Protein AF-0000000077170957 (afdb_homodimer)

Nearest PDB structures (foldseek):
  7pdo-assembly1_A-2  TM=6.745E-01  e=4.697E-11  Mycolicibacterium hassiacum DSM 44199
  5jqx-assembly1_A  TM=6.762E-01  e=6.428E-11  Mycobacterium tuberculosis H37Ra
  7pvl-assembly1_B  TM=6.485E-01  e=3.086E-10  Mycolicibacterium hassiacum DSM 44199
  6h4m-assembly3_P  TM=6.473E-01  e=2.344E-08  Staphylococcus aureus subsp. aureus N315
  3q80-assembly1_B  TM=5.839E-01  e=5.173E-06  Mycobacterium tuberculosis H37Rv

Foldseek 3Di:
DFAEEEEEEDAQCLPQLLVQLVQQVLAVVHHNAYEYEYQDHDNCNQVSQVVSVHHYHYDHDAPQRRQLVSLVVDDTFKYKYAYSQKHDDSHVVVVQCVQVVPQQEFKEAEQEWADDPPDTDPPLSVVQVVCQQVLCCPLPVVLSVLAQGQNSVVNIMMGGSVQCVVLPHFDRLARPSSSNVSSVSRSVSHHYYHDHHYMYGYCVVCVVCPVVSVVVLVVVLSVCVSVVHDSVVNVVVVVVSD/DFAEEEEEEDAQCLPQLLVQLVQQVLAVVHHNAYEYEYQDHDNCNQVSQVVSVHHYHYDHDAPQRRQLVSLVVDDTFKYKYAYSQKHDDSHVVVVQCVQVVPQQEFKEAEQEWADDPPDTDPPLSVVQVVCQQVLCCPLPVVLSVLAQGQNSVVNIMMGGSVQCVVLPHFDRLARPSSSNVSSVSRSVSHHYYHDHHYMYGYCVVCVVCPVVSVVVLVVVLSVCVSVVHDRVVSVVVVVVSD

Secondary structure (DSSP, 8-state):
-PPEEEEEEESS-HHHHHHHHHHHTT-SSPPSEEEEEES--SSSHHHHHHHTT-EEEE--S-HHHHHHHHHHH--SSEEEEE-TTEE--TTHHHHHHHHHTSTTEEEEEEEEEEE-SS-B-HHHHHHHHHHHHHHHHHH-HHHHHTT----S-TTEEEEEHHHHHHTT-S-TT-SS-HHHHHHHHHGGGSEEEEEEEEEEEE-HHHHHH-HHHHHHHHHHHHHHHHTT--HHHHHHHHHHH-/-PPEEEEEEESS-HHHHHHHHHHHTT-SSPPSEEEEEES--SSSHHHHHHHTT-EEEE--S-HHHHHHHHHHH--SSEEEEE-TTEE--TTHHHHHHHHHTSTTEEEEEEEEEEE-SS-B-HHHHHHHHHHHHHHHHHH-HHHHHTT----S-TTEEEEEHHHHHHTT-S-TT-SS-HHHHHHHHHGGGSEEEEEEEEEEEE-HHHHHH-HHHHHHHHHHHHHHHHTT--HHHHHHHHHHH-

pLDDT: mean 89.37, std 13.13, range [50.16, 98.88]

Structure (mmCIF, N/CA/C/O backbone):
data_AF-0000000077170957-model_v1
#
loop_
_entity.id
_entity.type
_entity.pdbx_description
1 polymer "4,4'-diaponeurosporenoate glycosyltransferase"
#
loop_
_atom_site.group_PDB
_atom_site.id
_atom_site.type_symbol
_atom_site.label_atom_id
_atom_site.label_alt_id
_atom_site.label_comp_id
_atom_site.label_asym_id
_atom_site.label_entity_id
_atom_site.label_seq_id
_atom_site.pdbx_PDB_ins_code
_atom_site.Cartn_x
_atom_site.Cartn_y
_atom_site.Cartn_z
_atom_site.occupancy
_atom_site.B_iso_or_equiv
_atom_site.auth_seq_id
_atom_site.auth_comp_id
_atom_site.auth_asym_id
_atom_site.auth_atom_id
_atom_site.pdbx_PDB_model_num
ATOM 1 N N . MET A 1 1 ? 17.812 10.914 16.672 1 76.44 1 MET A N 1
ATOM 2 C CA . MET A 1 1 ? 16.844 10.68 15.609 1 76.44 1 MET A CA 1
ATOM 3 C C . MET A 1 1 ? 15.523 11.383 15.914 1 76.44 1 MET A C 1
ATOM 5 O O . MET A 1 1 ? 15.117 11.492 17.062 1 76.44 1 MET A O 1
ATOM 9 N N . SER A 1 2 ? 14.961 12.109 14.891 1 93 2 SER A N 1
ATOM 10 C CA . SER A 1 2 ? 13.75 12.891 15.117 1 93 2 SER A CA 1
ATOM 11 C C . SER A 1 2 ? 12.602 12.008 15.594 1 93 2 SER A C 1
ATOM 13 O O . SER A 1 2 ? 12.469 10.859 15.164 1 93 2 SER A O 1
ATOM 15 N N . ARG A 1 3 ? 11.961 12.523 16.594 1 97.38 3 ARG A N 1
ATOM 16 C CA . ARG A 1 3 ? 10.789 11.844 17.141 1 97.38 3 ARG A CA 1
ATOM 17 C C . ARG A 1 3 ? 9.523 12.258 16.406 1 97.38 3 ARG A C 1
ATOM 19 O O . ARG A 1 3 ? 9.266 13.445 16.219 1 97.38 3 ARG A O 1
ATOM 26 N N . VAL A 1 4 ? 8.695 11.172 15.891 1 98.81 4 VAL A N 1
ATOM 27 C CA . VAL A 1 4 ? 7.488 11.453 15.117 1 98.81 4 VAL A CA 1
ATOM 28 C C . VAL A 1 4 ? 6.25 11.234 15.992 1 98.81 4 VAL A C 1
ATOM 30 O O . VAL A 1 4 ? 6.074 10.164 16.578 1 98.81 4 VAL A O 1
ATOM 33 N N . SER A 1 5 ? 5.434 12.219 16.141 1 98.88 5 SER A N 1
ATOM 34 C CA . SER A 1 5 ? 4.109 12.102 16.75 1 98.88 5 SER A CA 1
ATOM 35 C C . SER A 1 5 ? 3.025 11.969 15.688 1 98.88 5 SER A C 1
ATOM 37 O O . SER A 1 5 ? 2.891 12.828 14.812 1 98.88 5 SER A O 1
ATOM 39 N N . ILE A 1 6 ? 2.303 10.906 15.766 1 98.88 6 ILE A N 1
ATOM 40 C CA . ILE A 1 6 ? 1.172 10.727 14.859 1 98.88 6 ILE A CA 1
ATOM 41 C C . ILE A 1 6 ? -0.115 11.18 15.547 1 98.88 6 ILE A C 1
ATOM 43 O O . ILE A 1 6 ? -0.446 10.711 16.641 1 98.88 6 ILE A O 1
ATOM 47 N N . VAL A 1 7 ? -0.796 12.133 14.945 1 98.81 7 VAL A N 1
ATOM 48 C CA . VAL A 1 7 ? -2.055 12.68 15.445 1 98.81 7 VAL A CA 1
ATOM 49 C C . VAL A 1 7 ? -3.205 12.219 14.547 1 98.81 7 VAL A C 1
ATOM 51 O O . VAL A 1 7 ? -3.211 12.492 13.344 1 98.81 7 VAL A O 1
ATOM 54 N N . ILE A 1 8 ? -4.191 11.57 15.141 1 98.75 8 ILE A N 1
ATOM 55 C CA . ILE A 1 8 ? -5.316 11.031 14.391 1 98.75 8 ILE A CA 1
ATOM 56 C C . ILE A 1 8 ? -6.609 11.711 14.844 1 98.75 8 ILE A C 1
ATOM 58 O O . ILE A 1 8 ? -7.16 11.375 15.891 1 98.75 8 ILE A O 1
ATOM 62 N N . PRO A 1 9 ? -7.062 12.641 14.078 1 97.75 9 PRO A N 1
ATOM 63 C CA . PRO A 1 9 ? -8.422 13.125 14.344 1 97.75 9 PRO A CA 1
ATOM 64 C C . PRO A 1 9 ? -9.492 12.094 14.016 1 97.75 9 PRO A C 1
ATOM 66 O O . PRO A 1 9 ? -9.461 11.484 12.938 1 97.75 9 PRO A O 1
ATOM 69 N N . ALA A 1 10 ? -10.414 11.883 14.914 1 97.88 10 ALA A N 1
ATOM 70 C CA . ALA A 1 10 ? -11.414 10.844 14.68 1 97.88 10 ALA A CA 1
ATOM 71 C C . ALA A 1 10 ? -12.805 11.312 15.102 1 97.88 10 ALA A C 1
ATOM 73 O O . ALA A 1 10 ? -12.953 11.992 16.125 1 97.88 10 ALA A O 1
ATOM 74 N N . LEU A 1 11 ? -13.742 11.055 14.344 1 96.56 11 LEU A N 1
ATOM 75 C CA . LEU A 1 11 ? -15.164 11.258 14.617 1 96.56 11 LEU A CA 1
ATOM 76 C C . LEU A 1 11 ? -16 10.117 14.055 1 96.56 11 LEU A C 1
ATOM 78 O O . LEU A 1 11 ? -16.156 10 12.836 1 96.56 11 LEU A O 1
ATOM 82 N N . ASN A 1 12 ? -16.578 9.312 14.922 1 96.5 12 ASN A N 1
ATOM 83 C CA . ASN A 1 12 ? -17.391 8.156 14.547 1 96.5 12 ASN A CA 1
ATOM 84 C C . ASN A 1 12 ? -16.641 7.238 13.578 1 96.5 12 ASN A C 1
ATOM 86 O O . ASN A 1 12 ? -17.156 6.922 12.508 1 96.5 12 ASN A O 1
ATOM 90 N N . GLU A 1 13 ? -15.43 6.824 14 1 96.38 13 GLU A N 1
ATOM 91 C CA . GLU A 1 13 ? -14.547 6.008 13.18 1 96.38 13 GLU A CA 1
ATOM 92 C C . GLU A 1 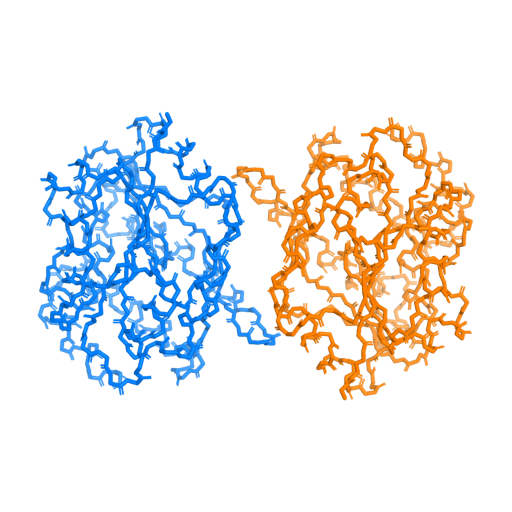13 ? -14.289 4.648 13.828 1 96.38 13 GLU A C 1
ATOM 94 O O . GLU A 1 13 ? -13.234 4.043 13.617 1 96.38 13 GLU A O 1
ATOM 99 N N . ALA A 1 14 ? -15.234 4.219 14.617 1 95.38 14 ALA A N 1
ATOM 100 C CA . ALA A 1 14 ? -15.016 2.982 15.367 1 95.38 14 ALA A CA 1
ATOM 101 C C . ALA A 1 14 ? -14.719 1.817 14.43 1 95.38 14 ALA A C 1
ATOM 103 O O . ALA A 1 14 ? -13.891 0.961 14.734 1 95.38 14 ALA A O 1
ATOM 104 N N . THR A 1 15 ? -15.312 1.794 13.312 1 91.25 15 THR A N 1
ATOM 105 C CA . THR A 1 15 ? -15.211 0.674 12.383 1 91.25 15 THR A CA 1
ATOM 106 C C . THR A 1 15 ? -13.859 0.692 11.664 1 91.25 15 THR A C 1
ATOM 108 O O . THR A 1 15 ? -13.344 -0.357 11.281 1 91.25 15 THR A O 1
ATOM 111 N N . ASN A 1 16 ? -13.234 1.825 11.5 1 93.31 16 ASN A N 1
ATOM 112 C CA . ASN A 1 16 ? -12.023 1.947 10.695 1 93.31 16 ASN A CA 1
ATOM 113 C C . ASN A 1 16 ? -10.781 2.111 11.57 1 93.31 16 ASN A C 1
ATOM 115 O O . ASN A 1 16 ? -9.688 1.686 11.188 1 93.31 16 ASN A O 1
ATOM 119 N N . LEU A 1 17 ? -10.945 2.74 12.664 1 97 17 LEU A N 1
ATOM 120 C CA . LEU A 1 17 ? -9.82 3.131 13.508 1 97 17 LEU A CA 1
ATOM 121 C C . LEU A 1 17 ? -9.047 1.907 13.984 1 97 17 LEU A C 1
ATOM 123 O O . LEU A 1 17 ? -7.812 1.933 14.039 1 97 17 LEU A O 1
ATOM 127 N N . GLY A 1 18 ? -9.781 0.834 14.336 1 96.56 18 GLY A N 1
ATOM 128 C CA . GLY A 1 18 ? -9.125 -0.379 14.797 1 96.56 18 GLY A CA 1
ATOM 129 C C . GLY A 1 18 ? -8.109 -0.921 13.812 1 96.56 18 GLY A C 1
ATOM 130 O O . GLY A 1 18 ? -6.996 -1.294 14.195 1 96.56 18 GLY A O 1
ATOM 131 N N . ARG A 1 19 ? -8.5 -0.967 12.562 1 96.25 19 ARG A N 1
ATOM 132 C CA . ARG A 1 19 ? -7.609 -1.441 11.508 1 96.25 19 ARG A CA 1
ATOM 133 C C . ARG A 1 19 ? -6.375 -0.556 11.398 1 96.25 19 ARG A C 1
ATOM 135 O O . ARG A 1 19 ? -5.25 -1.056 11.328 1 96.25 19 ARG A O 1
ATOM 142 N N . THR A 1 20 ? -6.617 0.709 11.398 1 97.62 20 THR A N 1
ATOM 143 C CA . THR A 1 20 ? -5.523 1.668 11.289 1 97.62 20 THR A CA 1
ATOM 144 C C . THR A 1 20 ? -4.547 1.509 12.453 1 97.62 20 THR A C 1
ATOM 146 O O . THR A 1 20 ? -3.334 1.428 12.25 1 97.62 20 THR A O 1
ATOM 149 N N . LEU A 1 21 ? -5.059 1.38 13.672 1 97.88 21 LEU A N 1
ATOM 150 C CA . LEU A 1 21 ? -4.215 1.292 14.859 1 97.88 21 LEU A CA 1
ATOM 151 C C . LEU A 1 21 ? -3.447 -0.024 14.883 1 97.88 21 LEU A C 1
ATOM 153 O O . LEU A 1 21 ? -2.289 -0.064 15.305 1 97.88 21 LEU A O 1
ATOM 157 N N . ARG A 1 22 ? -4.082 -1.083 14.453 1 96.5 22 ARG A N 1
ATOM 158 C CA . ARG A 1 22 ? -3.404 -2.373 14.367 1 96.5 22 ARG A CA 1
ATOM 159 C C . ARG A 1 22 ? -2.186 -2.293 13.453 1 96.5 22 ARG A C 1
ATOM 161 O O . ARG A 1 22 ? -1.115 -2.801 13.789 1 96.5 22 ARG A O 1
ATOM 168 N N . LEU A 1 23 ? -2.314 -1.635 12.391 1 96.81 23 LEU A N 1
ATOM 169 C CA . LEU A 1 23 ? -1.231 -1.549 11.422 1 96.81 23 LEU A CA 1
ATOM 170 C C . LEU A 1 23 ? -0.159 -0.57 11.883 1 96.81 23 LEU A C 1
ATOM 172 O O . LEU A 1 23 ? 1.023 -0.749 11.586 1 96.81 23 LEU A O 1
ATOM 176 N N . LEU A 1 24 ? -0.531 0.457 12.633 1 97.56 24 LEU A N 1
ATOM 177 C CA . LEU A 1 24 ? 0.44 1.405 13.164 1 97.56 24 LEU A CA 1
ATOM 178 C C . LEU A 1 24 ? 1.363 0.729 14.172 1 97.56 24 LEU A C 1
ATOM 180 O O . LEU A 1 24 ? 2.494 1.176 14.383 1 97.56 24 LEU A O 1
ATOM 184 N N . LYS A 1 25 ? 0.914 -0.363 14.766 1 95.31 25 LYS A N 1
ATOM 185 C CA . LYS A 1 25 ? 1.737 -1.104 15.719 1 95.31 25 LYS A CA 1
ATOM 186 C C . LYS A 1 25 ? 2.912 -1.781 15.016 1 95.31 25 LYS A C 1
ATOM 188 O O . LYS A 1 25 ? 3.908 -2.123 15.656 1 95.31 25 LYS A O 1
ATOM 193 N N . ALA A 1 26 ? 2.803 -1.91 13.727 1 94.88 26 ALA A N 1
ATOM 194 C CA . ALA A 1 26 ? 3.82 -2.639 12.977 1 94.88 26 ALA A CA 1
ATOM 195 C C . ALA A 1 26 ? 4.844 -1.684 12.375 1 94.88 26 ALA A C 1
ATOM 197 O O . ALA A 1 26 ? 5.73 -2.105 11.625 1 94.88 26 ALA A O 1
ATOM 198 N N . LEU A 1 27 ? 4.707 -0.448 12.688 1 97.12 27 LEU A N 1
ATOM 199 C CA . LEU A 1 27 ? 5.652 0.524 12.148 1 97.12 27 LEU A CA 1
ATOM 200 C C . LEU A 1 27 ? 7.078 0.203 12.594 1 97.12 27 LEU A C 1
ATOM 202 O O . LEU A 1 27 ? 7.301 -0.183 13.742 1 97.12 27 LEU A O 1
ATOM 206 N N . ASP A 1 28 ? 7.969 0.358 11.625 1 95.5 28 ASP A N 1
ATOM 207 C CA . ASP A 1 28 ? 9.391 0.176 11.906 1 95.5 28 ASP A CA 1
ATOM 208 C C . ASP A 1 28 ? 10.234 1.214 11.172 1 95.5 28 ASP A C 1
ATOM 210 O O . ASP A 1 28 ? 10.406 1.13 9.953 1 95.5 28 ASP A O 1
ATOM 214 N N . PRO A 1 29 ? 10.875 2.105 11.898 1 97.12 29 PRO A N 1
ATOM 215 C CA . PRO A 1 29 ? 10.789 2.26 13.359 1 97.12 29 PRO A CA 1
ATOM 216 C C . PRO A 1 29 ? 9.398 2.689 13.82 1 97.12 29 PRO A C 1
ATOM 218 O O . PRO A 1 29 ? 8.594 3.16 13.016 1 97.12 29 PRO A O 1
ATOM 221 N N . PRO A 1 30 ? 9.094 2.518 15.133 1 97.69 30 PRO A N 1
ATOM 222 C CA . PRO A 1 30 ? 7.797 2.951 15.664 1 97.69 30 PRO A CA 1
ATOM 223 C C . PRO A 1 30 ? 7.695 4.469 15.789 1 97.69 30 PRO A C 1
ATOM 225 O O . PRO A 1 30 ? 8.711 5.16 15.844 1 97.69 30 PRO A O 1
ATOM 228 N N . ALA A 1 31 ? 6.48 4.938 15.82 1 98.44 31 ALA A N 1
ATOM 229 C CA . ALA A 1 31 ? 6.242 6.336 16.172 1 98.44 31 ALA A CA 1
ATOM 230 C C . ALA A 1 31 ? 6.605 6.602 17.625 1 98.44 31 ALA A C 1
ATOM 232 O O . ALA A 1 31 ? 6.512 5.707 18.469 1 98.44 31 ALA A O 1
ATOM 233 N N . HIS A 1 32 ? 7.039 7.82 17.859 1 98.5 32 HIS A N 1
ATOM 234 C CA . HIS A 1 32 ? 7.309 8.258 19.219 1 98.5 32 HIS A CA 1
ATOM 235 C C . HIS A 1 32 ? 6.047 8.195 20.078 1 98.5 32 HIS A C 1
ATOM 237 O O . HIS A 1 32 ? 6.102 7.777 21.234 1 98.5 32 HIS A O 1
ATOM 243 N N . GLU A 1 33 ? 5.02 8.609 19.516 1 98.56 33 GLU A N 1
ATOM 244 C CA . GLU A 1 33 ? 3.707 8.547 20.156 1 98.56 33 GLU A CA 1
ATOM 245 C C . GLU A 1 33 ? 2.59 8.656 19.109 1 98.56 33 GLU A C 1
ATOM 247 O O . GLU A 1 33 ? 2.809 9.133 18 1 98.56 33 GLU A O 1
ATOM 252 N N . ILE A 1 34 ? 1.464 8.109 19.453 1 98.75 34 ILE A N 1
ATOM 253 C CA . ILE A 1 34 ? 0.235 8.211 18.672 1 98.75 34 ILE A CA 1
ATOM 254 C C . ILE A 1 34 ? -0.87 8.82 19.531 1 98.75 34 ILE A C 1
ATOM 256 O O . ILE A 1 34 ? -1.147 8.344 20.641 1 98.75 34 ILE A O 1
ATOM 260 N N . LEU A 1 35 ? -1.434 9.906 19.062 1 98.81 35 LEU A N 1
ATOM 261 C CA . LEU A 1 35 ? -2.531 10.594 19.734 1 98.81 35 LEU A CA 1
ATOM 262 C C . LEU A 1 35 ? -3.814 10.492 18.922 1 98.81 35 LEU A C 1
ATOM 264 O O . LEU A 1 35 ? -3.838 10.852 17.734 1 98.81 35 LEU A O 1
ATOM 268 N N . VAL A 1 36 ? -4.805 9.977 19.547 1 98.88 36 VAL A N 1
ATOM 269 C CA . VAL A 1 36 ? -6.129 10.031 18.938 1 98.88 36 VAL A CA 1
ATOM 270 C C . VAL A 1 36 ? -6.922 11.195 19.516 1 98.88 36 VAL A C 1
ATOM 272 O O . VAL A 1 36 ? -7.047 11.328 20.734 1 98.88 36 VAL A O 1
ATOM 275 N N . VAL A 1 37 ? -7.336 12.094 18.688 1 98.81 37 VAL A N 1
ATOM 276 C CA . VAL A 1 37 ? -8.125 13.25 19.109 1 98.81 37 VAL A CA 1
ATOM 277 C C . VAL A 1 37 ? -9.586 13.055 18.703 1 98.81 37 VAL A C 1
ATOM 279 O O . VAL A 1 37 ? -9.938 13.219 17.531 1 98.81 37 VAL A O 1
ATOM 282 N N . ASP A 1 38 ? -10.406 12.789 19.672 1 98.69 38 ASP A N 1
ATOM 283 C CA . ASP A 1 38 ? -11.812 12.461 19.406 1 98.69 38 ASP A CA 1
ATOM 284 C C . ASP A 1 38 ? -12.672 13.719 19.391 1 98.69 38 ASP A C 1
ATOM 286 O O . ASP A 1 38 ? -12.688 14.492 20.344 1 98.69 38 ASP A O 1
ATOM 290 N N . GLY A 1 39 ? -13.391 13.883 18.297 1 97.38 39 GLY A N 1
ATOM 291 C CA . GLY A 1 39 ? -14.227 15.055 18.094 1 97.38 39 GLY A CA 1
ATOM 292 C C . GLY A 1 39 ? -15.633 14.875 18.625 1 97.38 39 GLY A C 1
ATOM 293 O O . GLY A 1 39 ? -16.578 15.445 18.078 1 97.38 39 GLY A O 1
ATOM 294 N N . GLY A 1 40 ? -15.828 13.984 19.578 1 97.38 40 GLY A N 1
ATOM 295 C CA . GLY A 1 40 ? -17.156 13.742 20.125 1 97.38 40 GLY A CA 1
ATOM 296 C C . GLY A 1 40 ? -17.859 12.57 19.484 1 97.38 40 GLY A C 1
ATOM 297 O O . GLY A 1 40 ? -19.031 12.68 19.094 1 97.38 40 GLY A O 1
ATOM 298 N N . SER A 1 41 ? -17.219 11.469 19.328 1 97.12 41 SER A N 1
ATOM 299 C CA . SER A 1 41 ? -17.781 10.281 18.688 1 97.12 41 SER A CA 1
ATOM 300 C C . SER A 1 41 ? -18.859 9.641 19.562 1 97.12 41 SER A C 1
ATOM 302 O O . SER A 1 41 ? -18.766 9.695 20.797 1 97.12 41 SER A O 1
ATOM 304 N N . ALA A 1 42 ? -19.812 9.016 18.891 1 96.69 42 ALA A N 1
ATOM 305 C CA . ALA A 1 42 ? -20.906 8.32 19.578 1 96.69 42 ALA A CA 1
ATOM 306 C C . ALA A 1 42 ? -20.906 6.832 19.266 1 96.69 42 ALA A C 1
ATOM 308 O O . ALA A 1 42 ? -21.828 6.105 19.656 1 96.69 42 ALA A O 1
ATOM 309 N N . ASP A 1 43 ? -19.938 6.324 18.625 1 96.69 43 ASP A N 1
ATOM 310 C CA . ASP A 1 43 ? -19.984 4.957 18.109 1 96.69 43 ASP A CA 1
ATOM 311 C C . ASP A 1 43 ? -18.906 4.094 18.75 1 96.69 43 ASP A C 1
ATOM 313 O O . ASP A 1 43 ? -18.547 3.039 18.234 1 96.69 43 ASP A O 1
ATOM 317 N N . GLY A 1 44 ? -18.266 4.629 19.797 1 97.19 44 GLY A N 1
ATOM 318 C CA . GLY A 1 44 ? -17.25 3.855 20.5 1 97.19 44 GLY A CA 1
ATOM 319 C C . GLY A 1 44 ? -15.852 4.117 19.984 1 97.19 44 GLY A C 1
ATOM 320 O O . GLY A 1 44 ? -14.914 3.391 20.328 1 97.19 44 GLY A O 1
ATOM 321 N N . THR A 1 45 ? -15.656 5.117 19.234 1 97.88 45 THR A N 1
ATOM 322 C CA . THR A 1 45 ? -14.367 5.449 18.641 1 97.88 45 THR A CA 1
ATOM 323 C C . THR A 1 45 ? -13.305 5.633 19.734 1 97.88 45 THR A C 1
ATOM 325 O O . THR A 1 45 ? -12.219 5.047 19.656 1 97.88 45 THR A O 1
ATOM 328 N N . ALA A 1 46 ? -13.625 6.367 20.719 1 98 46 ALA A N 1
ATOM 329 C CA . ALA A 1 46 ? -12.664 6.617 21.797 1 98 46 ALA A CA 1
ATOM 330 C C . ALA A 1 46 ? -12.297 5.324 22.516 1 98 46 ALA A C 1
ATOM 332 O O . ALA A 1 46 ? -11.133 5.121 22.875 1 98 46 ALA A O 1
ATOM 333 N N . ALA A 1 47 ? -13.258 4.5 22.688 1 97.94 47 ALA A N 1
ATOM 334 C CA . ALA A 1 47 ? -13.031 3.227 23.359 1 97.94 47 ALA A CA 1
ATOM 335 C C . ALA A 1 47 ? -12.078 2.34 22.562 1 97.94 47 ALA A C 1
ATOM 337 O O . ALA A 1 47 ? -11.234 1.644 23.141 1 97.94 47 ALA A O 1
ATOM 338 N N . VAL A 1 48 ? -12.234 2.328 21.297 1 97.75 48 VAL A N 1
ATOM 339 C CA . VAL A 1 48 ? -11.344 1.565 20.422 1 97.75 48 VAL A CA 1
ATOM 340 C C . VAL A 1 48 ? -9.898 2.029 20.625 1 97.75 48 VAL A C 1
ATOM 342 O O . VAL A 1 48 ? -8.992 1.209 20.797 1 97.75 48 VAL A O 1
ATOM 345 N N . ALA A 1 49 ? -9.68 3.271 20.641 1 98.25 49 ALA A N 1
ATOM 346 C CA . ALA A 1 49 ? -8.336 3.83 20.812 1 98.25 49 ALA A CA 1
ATOM 347 C C . ALA A 1 49 ? -7.766 3.463 22.188 1 98.25 49 ALA A C 1
ATOM 349 O O . ALA A 1 49 ? -6.598 3.078 22.281 1 98.25 49 ALA A O 1
ATOM 350 N N . ARG A 1 50 ? -8.57 3.604 23.172 1 98 50 ARG A N 1
ATOM 351 C CA . ARG A 1 50 ? -8.125 3.301 24.531 1 98 50 ARG A CA 1
ATOM 352 C C . ARG A 1 50 ? -7.762 1.827 24.672 1 98 50 ARG A C 1
ATOM 354 O O . ARG A 1 50 ? -6.84 1.478 25.406 1 98 50 ARG A O 1
ATOM 361 N N . ALA A 1 51 ? -8.5 1.001 23.984 1 97.44 51 ALA A N 1
ATOM 362 C CA . ALA A 1 51 ? -8.234 -0.435 24.031 1 97.44 51 ALA A CA 1
ATOM 363 C C . ALA A 1 51 ? -6.852 -0.756 23.469 1 97.44 51 ALA A C 1
ATOM 365 O O . ALA A 1 51 ? -6.246 -1.769 23.828 1 97.44 51 ALA A O 1
ATOM 366 N N . PHE A 1 52 ? -6.34 0.105 22.625 1 97.31 52 PHE A N 1
ATOM 367 C CA . PHE A 1 52 ? -5.004 -0.069 22.062 1 97.31 52 PHE A CA 1
ATOM 368 C C . PHE A 1 52 ? -3.949 0.553 22.984 1 97.31 52 PHE A C 1
ATOM 370 O O . PHE A 1 52 ? -2.764 0.575 22.641 1 97.31 52 PHE A O 1
ATOM 377 N N . GLY A 1 53 ? -4.371 1.146 24.078 1 97.5 53 GLY A N 1
ATOM 378 C CA . GLY A 1 53 ? -3.465 1.765 25.031 1 97.5 53 GLY A CA 1
ATOM 379 C C . GLY A 1 53 ? -3.008 3.148 24.609 1 97.5 53 GLY A C 1
ATOM 380 O O . GLY A 1 53 ? -1.951 3.617 25.047 1 97.5 53 GLY A O 1
ATOM 381 N N . LEU A 1 54 ? -3.783 3.766 23.812 1 98 54 LEU A N 1
ATOM 382 C CA . LEU A 1 54 ? -3.346 5.043 23.266 1 98 54 LEU A CA 1
ATOM 383 C C . LEU A 1 54 ? -3.943 6.207 24.047 1 98 54 LEU A C 1
ATOM 385 O O . LEU A 1 54 ? -4.988 6.059 24.688 1 98 54 LEU A O 1
ATOM 389 N N . ARG A 1 55 ? -3.246 7.332 23.969 1 97.88 55 ARG A N 1
ATOM 390 C CA . ARG A 1 55 ? -3.758 8.578 24.531 1 97.88 55 ARG A CA 1
ATOM 391 C C . ARG A 1 55 ? -4.887 9.141 23.672 1 97.88 55 ARG A C 1
ATOM 393 O O . ARG A 1 55 ? -4.734 9.289 22.469 1 97.88 55 ARG A O 1
ATOM 400 N N . VAL A 1 56 ? -5.996 9.367 24.344 1 98.62 56 VAL A N 1
ATOM 401 C CA . VAL A 1 56 ? -7.141 9.953 23.656 1 98.62 56 VAL A CA 1
ATOM 402 C C . VAL A 1 56 ? -7.406 11.359 24.203 1 98.62 56 VAL A C 1
ATOM 404 O O . VAL A 1 56 ? -7.562 11.547 25.406 1 98.62 56 VAL A O 1
ATOM 407 N N . LEU A 1 57 ? -7.379 12.344 23.344 1 98.69 57 LEU A N 1
ATOM 408 C CA . LEU A 1 57 ? -7.762 13.711 23.672 1 98.69 57 LEU A CA 1
ATOM 409 C C . LEU A 1 57 ? -9.188 14 23.219 1 98.69 57 LEU A C 1
ATOM 411 O O . LEU A 1 57 ? -9.594 13.602 22.125 1 98.69 57 LEU A O 1
ATOM 415 N N . GLU A 1 58 ? -9.883 14.602 24.047 1 97.88 58 GLU A N 1
ATOM 416 C CA . GLU A 1 58 ? -11.234 15.031 23.688 1 97.88 58 GLU A CA 1
ATOM 417 C C . GLU A 1 58 ? -11.227 16.453 23.109 1 97.88 58 GLU A C 1
ATOM 419 O O . GLU A 1 58 ? -10.555 17.328 23.656 1 97.88 58 GLU A O 1
ATOM 424 N N . SER A 1 59 ? -11.898 16.594 22.094 1 96.94 59 SER A N 1
ATOM 425 C CA . SER A 1 59 ? -11.961 17.875 21.391 1 96.94 59 SER A CA 1
ATOM 426 C C . SER A 1 59 ? -13.375 18.172 20.891 1 96.94 59 SER A C 1
ATOM 428 O O . SER A 1 59 ? -14.18 17.25 20.734 1 96.94 59 SER A O 1
ATOM 430 N N . PRO A 1 60 ? -13.695 19.531 20.75 1 94.38 60 PRO A N 1
ATOM 431 C CA . PRO A 1 60 ? -14.891 19.812 19.953 1 94.38 60 PRO A CA 1
ATOM 432 C C . PRO A 1 60 ? -14.805 19.25 18.531 1 94.38 60 PRO A C 1
ATOM 434 O O . PRO A 1 60 ? -13.719 18.922 18.062 1 94.38 60 PRO A O 1
ATOM 437 N N . ARG A 1 61 ? -15.922 19.188 17.953 1 92.62 61 ARG A N 1
ATOM 438 C CA . ARG A 1 61 ? -16.016 18.672 16.578 1 92.62 61 ARG A CA 1
ATOM 439 C C . ARG A 1 61 ? -15.305 19.609 15.609 1 92.62 61 ARG A C 1
ATOM 441 O O . ARG A 1 61 ? -15.414 20.828 15.719 1 92.62 61 ARG A O 1
ATOM 448 N N . GLY A 1 62 ? -14.578 19.031 14.68 1 91.12 62 GLY A N 1
ATOM 449 C CA . GLY A 1 62 ?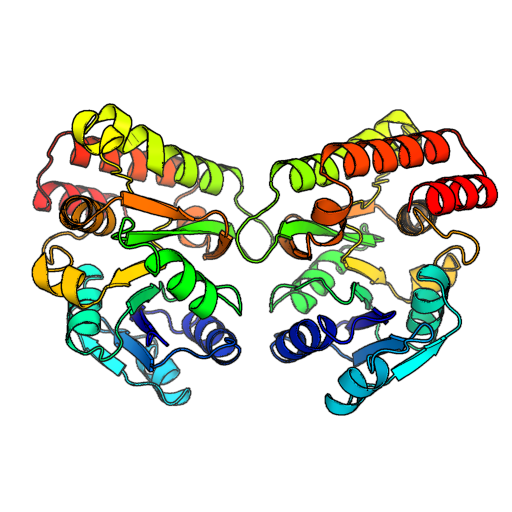 -13.852 19.75 13.648 1 91.12 62 GLY A CA 1
ATOM 450 C C . GLY A 1 62 ? -12.43 19.25 13.461 1 91.12 62 GLY A C 1
ATOM 451 O O . GLY A 1 62 ? -11.633 19.281 14.406 1 91.12 62 GLY A O 1
ATOM 452 N N . ARG A 1 63 ? -12.102 18.906 12.305 1 92.25 63 ARG A N 1
ATOM 453 C CA . ARG A 1 63 ? -10.805 18.297 12.031 1 92.25 63 ARG A CA 1
ATOM 454 C C . ARG A 1 63 ? -9.672 19.25 12.344 1 92.25 63 ARG A C 1
ATOM 456 O O . ARG A 1 63 ? -8.68 18.875 12.977 1 92.25 63 ARG A O 1
ATOM 463 N N . ALA A 1 64 ? -9.844 20.484 11.938 1 92.69 64 ALA A N 1
ATOM 464 C CA . ALA A 1 64 ? -8.812 21.484 12.203 1 92.69 64 ALA A CA 1
ATOM 465 C C . ALA A 1 64 ? -8.57 21.641 13.703 1 92.69 64 ALA A C 1
ATOM 467 O O . ALA A 1 64 ? -7.422 21.625 14.156 1 92.69 64 ALA A O 1
ATOM 468 N N . VAL A 1 65 ? -9.648 21.734 14.43 1 94.94 65 VAL A N 1
ATOM 469 C CA . VAL A 1 65 ? -9.562 21.922 15.875 1 94.94 65 VAL A CA 1
ATOM 470 C C . VAL A 1 65 ? -8.914 20.688 16.516 1 94.94 65 VAL A C 1
ATOM 472 O O . VAL A 1 65 ? -8.07 20.812 17.406 1 94.94 65 VAL A O 1
ATOM 475 N N . GLN A 1 66 ? -9.328 19.562 16.047 1 96.94 66 GLN A N 1
ATOM 476 C CA . GLN A 1 66 ? -8.781 18.312 16.547 1 96.94 66 GLN A CA 1
ATOM 477 C C . GLN A 1 66 ? -7.281 18.234 16.281 1 96.94 66 GLN A C 1
ATOM 479 O O . GLN A 1 66 ? -6.512 17.891 17.188 1 96.94 66 GLN A O 1
ATOM 484 N N . MET A 1 67 ? -6.844 18.531 15.086 1 97.19 67 MET A N 1
ATOM 485 C CA . MET A 1 67 ? -5.441 18.422 14.703 1 97.19 67 MET A CA 1
ATOM 486 C C . MET A 1 67 ? -4.594 19.469 15.422 1 97.19 67 MET A C 1
ATOM 488 O O . MET A 1 67 ? -3.459 19.188 15.812 1 97.19 67 MET A O 1
ATOM 492 N N . ASN A 1 68 ? -5.164 20.656 15.633 1 97.81 68 ASN A N 1
ATOM 493 C CA . ASN A 1 68 ? -4.461 21.672 16.422 1 97.81 68 ASN A CA 1
ATOM 494 C C . ASN A 1 68 ? -4.219 21.203 17.844 1 97.81 68 ASN A C 1
ATOM 496 O O . ASN A 1 68 ? -3.113 21.344 18.375 1 97.81 68 ASN A O 1
ATOM 500 N N . LEU A 1 69 ? -5.293 20.656 18.438 1 98.44 69 LEU A N 1
ATOM 501 C CA . LEU A 1 69 ? -5.16 20.156 19.797 1 98.44 69 LEU A CA 1
ATOM 502 C C . LEU A 1 69 ? -4.102 19.062 19.875 1 98.44 69 LEU A C 1
ATOM 504 O O . LEU A 1 69 ? -3.279 19.047 20.797 1 98.44 69 LEU A O 1
ATOM 508 N N . GLY A 1 70 ? -4.117 18.156 18.906 1 98.69 70 GLY A N 1
ATOM 509 C CA . GLY A 1 70 ? -3.115 17.109 18.844 1 98.69 70 GLY A CA 1
ATOM 510 C C . GLY A 1 70 ? -1.707 17.641 18.641 1 98.69 70 GLY A C 1
ATOM 511 O O . GLY A 1 70 ? -0.766 17.172 19.297 1 98.69 70 GLY A O 1
ATOM 512 N N . GLY A 1 71 ? -1.582 18.594 17.75 1 98.5 71 GLY A N 1
ATOM 513 C CA . GLY A 1 71 ? -0.285 19.203 17.516 1 98.5 71 GLY A CA 1
ATOM 514 C C . GLY A 1 71 ? 0.29 19.891 18.75 1 98.5 71 GLY A C 1
ATOM 515 O O . GLY A 1 71 ? 1.496 19.812 18.984 1 98.5 71 GLY A O 1
ATOM 516 N N . GLU A 1 72 ? -0.578 20.531 19.484 1 98.44 72 GLU A N 1
ATOM 517 C CA . GLU A 1 72 ? -0.166 21.219 20.719 1 98.44 72 GLU A CA 1
ATOM 518 C C . GLU A 1 72 ? 0.244 20.219 21.797 1 98.44 72 GLU A C 1
ATOM 520 O O . GLU A 1 72 ? 1.197 20.469 22.531 1 98.44 72 GLU A O 1
ATOM 525 N N . ALA A 1 73 ? -0.437 19.141 21.875 1 98.69 73 ALA A N 1
ATOM 526 C CA . ALA A 1 73 ? -0.222 18.156 22.922 1 98.69 73 ALA A CA 1
ATOM 527 C C . ALA A 1 73 ? 0.972 17.266 22.609 1 98.69 73 ALA A C 1
ATOM 529 O O . ALA A 1 73 ? 1.552 16.641 23.5 1 98.69 73 ALA A O 1
ATOM 530 N N . ALA A 1 74 ? 1.334 17.156 21.328 1 98.69 74 ALA A N 1
ATOM 531 C CA . ALA A 1 74 ? 2.389 16.25 20.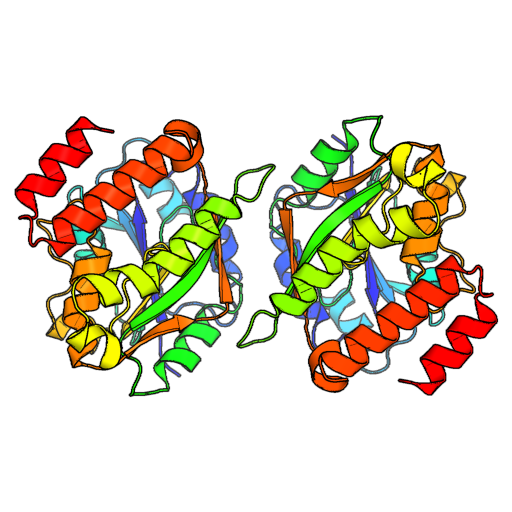875 1 98.69 74 ALA A CA 1
ATOM 532 C C . ALA A 1 74 ? 3.746 16.672 21.438 1 98.69 74 ALA A C 1
ATOM 534 O O . ALA A 1 74 ? 3.971 17.844 21.734 1 98.69 74 ALA A O 1
ATOM 535 N N . THR A 1 75 ? 4.66 15.703 21.547 1 98.62 75 THR A N 1
ATOM 536 C CA . THR A 1 75 ? 5.973 15.984 22.125 1 98.62 75 THR A CA 1
ATOM 537 C C . THR A 1 75 ? 7.082 15.648 21.125 1 98.62 75 THR A C 1
ATOM 539 O O . THR A 1 75 ? 8.258 15.875 21.422 1 98.62 75 THR A O 1
ATOM 542 N N . GLY A 1 76 ? 6.715 15.078 19.984 1 98.62 76 GLY A N 1
ATOM 543 C CA . GLY A 1 76 ? 7.711 14.75 18.969 1 98.62 76 GLY A CA 1
ATOM 544 C C . GLY A 1 76 ? 8.195 15.961 18.188 1 98.62 76 GLY A C 1
ATOM 545 O O . GLY A 1 76 ? 7.602 17.047 18.281 1 98.62 76 GLY A O 1
ATOM 546 N N . ASP A 1 77 ? 9.281 15.781 17.453 1 98.75 77 ASP A N 1
ATOM 547 C CA . ASP A 1 77 ? 9.852 16.828 16.609 1 98.75 77 ASP A CA 1
ATOM 548 C C . ASP A 1 77 ? 9.055 17 15.32 1 98.75 77 ASP A C 1
ATOM 550 O O . ASP A 1 77 ? 9 18.094 14.75 1 98.75 77 ASP A O 1
ATOM 554 N N . ILE A 1 78 ? 8.531 15.898 14.828 1 98.81 78 ILE A N 1
ATOM 555 C CA . ILE A 1 78 ? 7.746 15.859 13.602 1 98.81 78 ILE A CA 1
ATOM 556 C C . ILE A 1 78 ? 6.301 15.5 13.93 1 98.81 78 ILE A C 1
ATOM 558 O O . ILE A 1 78 ? 6.043 14.586 14.719 1 98.81 78 ILE A O 1
ATOM 562 N N . LEU A 1 79 ? 5.395 16.266 13.391 1 98.81 79 LEU A N 1
ATOM 563 C CA . LEU A 1 79 ? 3.973 15.945 13.469 1 98.81 79 LEU A CA 1
ATOM 564 C C . LEU A 1 79 ? 3.5 15.258 12.195 1 98.81 79 LEU A C 1
ATOM 566 O O . LEU A 1 79 ? 3.85 15.672 11.094 1 98.81 79 LEU A O 1
ATOM 570 N N . CYS A 1 80 ? 2.793 14.219 12.336 1 98.69 80 CYS A N 1
ATOM 571 C CA . CYS A 1 80 ? 2.088 13.562 11.242 1 98.69 80 CYS A CA 1
ATOM 572 C C . CYS A 1 80 ? 0.586 13.531 11.5 1 98.69 80 CYS A C 1
ATOM 574 O O . CYS A 1 80 ? 0.125 12.875 12.438 1 98.69 80 CYS A O 1
ATOM 576 N N . PHE A 1 81 ? -0.099 14.25 10.758 1 98.44 81 PHE A N 1
ATOM 577 C CA . PHE A 1 81 ? -1.556 14.203 10.812 1 98.44 81 PHE A CA 1
ATOM 578 C C . PHE A 1 81 ? -2.1 13.102 9.906 1 98.44 81 PHE A C 1
ATOM 580 O O . PHE A 1 81 ? -1.96 13.172 8.688 1 98.44 81 PHE A O 1
ATOM 587 N N . LEU A 1 82 ? -2.703 12.133 10.523 1 98.19 82 LEU A N 1
ATOM 588 C CA . LEU A 1 82 ? -3.141 10.914 9.844 1 98.19 82 LEU A CA 1
ATOM 589 C C . LEU A 1 82 ? -4.641 10.703 10.016 1 98.19 82 LEU A C 1
ATOM 591 O O . LEU A 1 82 ? -5.141 10.648 11.141 1 98.19 82 LEU A O 1
ATOM 595 N N . HIS A 1 83 ? -5.324 10.609 8.898 1 96.88 83 HIS A N 1
ATOM 596 C CA . HIS A 1 83 ? -6.75 10.305 8.977 1 96.88 83 HIS A CA 1
ATOM 597 C C . HIS A 1 83 ? -6.98 8.898 9.516 1 96.88 83 HIS A C 1
ATOM 599 O O . HIS A 1 83 ? -6.215 7.977 9.219 1 96.88 83 HIS A O 1
ATOM 605 N N . ALA A 1 84 ? -8.102 8.727 10.164 1 96.88 84 ALA A N 1
ATOM 606 C CA . ALA A 1 84 ? -8.414 7.488 10.875 1 96.88 84 ALA A CA 1
ATOM 607 C C . ALA A 1 84 ? -8.648 6.34 9.898 1 96.88 84 ALA A C 1
ATOM 609 O O . ALA A 1 84 ? -8.594 5.168 10.281 1 96.88 84 ALA A O 1
ATOM 610 N N . ASP A 1 85 ? -8.922 6.637 8.688 1 95.5 85 ASP A N 1
ATOM 611 C CA . ASP A 1 85 ? -9.25 5.602 7.711 1 95.5 85 ASP A CA 1
ATOM 612 C C . ASP A 1 85 ? -8.164 5.492 6.645 1 95.5 85 ASP A C 1
ATOM 614 O O . ASP A 1 85 ? -8.438 5.078 5.516 1 95.5 85 ASP A O 1
ATOM 618 N N . THR A 1 86 ? -6.973 5.879 6.949 1 97.06 86 THR A N 1
ATOM 619 C CA . THR A 1 86 ? -5.84 5.828 6.031 1 97.06 86 THR A CA 1
ATOM 620 C C . THR A 1 86 ? -4.754 4.898 6.562 1 97.06 86 THR A C 1
ATOM 622 O O . THR A 1 86 ? -4.402 4.957 7.742 1 97.06 86 THR A O 1
ATOM 625 N N . LEU A 1 87 ? -4.266 4.023 5.707 1 97.25 87 LEU A N 1
ATOM 626 C CA . LEU A 1 87 ? -3.203 3.08 6.039 1 97.25 87 LEU A CA 1
ATOM 627 C C . LEU A 1 87 ? -1.867 3.539 5.465 1 97.25 87 LEU A C 1
ATOM 629 O O . LEU A 1 87 ? -1.789 3.928 4.297 1 97.25 87 LEU A O 1
ATOM 633 N N . VAL A 1 88 ? -0.859 3.48 6.305 1 97.38 88 VAL A N 1
ATOM 634 C CA . VAL A 1 88 ? 0.458 3.967 5.906 1 97.38 88 VAL A CA 1
ATOM 635 C C . VAL A 1 88 ? 1.431 2.795 5.797 1 97.38 88 VAL A C 1
ATOM 637 O O . VAL A 1 88 ? 1.198 1.732 6.379 1 97.38 88 VAL A O 1
ATOM 640 N N . PRO A 1 89 ? 2.508 2.986 4.984 1 96.5 89 PRO A N 1
ATOM 641 C CA . PRO A 1 89 ? 3.537 1.944 4.957 1 96.5 89 PRO A CA 1
ATOM 642 C C . PRO A 1 89 ? 4.246 1.784 6.301 1 96.5 89 PRO A C 1
ATOM 644 O O . PRO A 1 89 ? 4.309 2.73 7.09 1 96.5 89 PRO A O 1
ATOM 647 N N . ASP A 1 90 ? 4.812 0.603 6.453 1 96.94 90 ASP A N 1
ATOM 648 C CA . ASP A 1 90 ? 5.426 0.28 7.738 1 96.94 90 ASP A CA 1
ATOM 649 C C . ASP A 1 90 ? 6.664 1.136 7.984 1 96.94 90 ASP A C 1
ATOM 651 O O . ASP A 1 90 ? 7.129 1.251 9.117 1 96.94 90 ASP A O 1
ATOM 655 N N . ASP A 1 91 ? 7.199 1.708 6.941 1 97.06 91 ASP A N 1
ATOM 656 C CA . ASP A 1 91 ? 8.406 2.514 7.09 1 97.06 91 ASP A CA 1
ATOM 657 C C . ASP A 1 91 ? 8.086 4.004 7.02 1 97.06 91 ASP A C 1
ATOM 659 O O . ASP A 1 91 ? 8.953 4.82 6.711 1 97.06 91 ASP A O 1
ATOM 663 N N . CYS A 1 92 ? 6.855 4.371 7.262 1 97.06 92 CYS A N 1
ATOM 664 C CA . CYS A 1 92 ? 6.418 5.754 7.074 1 97.06 92 CYS A CA 1
ATOM 665 C C . CYS A 1 92 ? 7.195 6.695 7.988 1 97.06 92 CYS A C 1
ATOM 667 O O . CYS A 1 92 ? 7.496 7.828 7.605 1 97.06 92 CYS A O 1
ATOM 669 N N . VAL A 1 93 ? 7.543 6.277 9.219 1 98.31 93 VAL A N 1
ATOM 670 C CA . VAL A 1 93 ? 8.289 7.109 10.156 1 98.31 93 VAL A CA 1
ATOM 671 C C . VAL A 1 93 ? 9.664 7.438 9.57 1 98.31 93 VAL A C 1
ATOM 673 O O . VAL A 1 93 ? 10.094 8.594 9.586 1 98.31 93 VAL A O 1
ATOM 676 N N . GLU A 1 94 ? 10.289 6.426 9.031 1 97.75 94 GLU A N 1
ATOM 677 C CA . GLU A 1 94 ? 11.578 6.633 8.391 1 97.75 94 GLU A CA 1
ATOM 678 C C . GLU A 1 94 ? 11.461 7.578 7.199 1 97.75 94 GLU A C 1
ATOM 680 O O . GLU A 1 94 ? 12.312 8.453 7.004 1 97.75 94 GLU A O 1
ATOM 685 N N . VAL A 1 95 ? 10.469 7.418 6.449 1 97.25 95 VAL A N 1
ATOM 686 C CA . VAL A 1 95 ? 10.242 8.242 5.266 1 97.25 95 VAL A CA 1
ATOM 687 C C . VAL A 1 95 ? 10.047 9.703 5.68 1 97.25 95 VAL A C 1
ATOM 689 O O . VAL A 1 95 ? 10.617 10.609 5.066 1 97.25 95 VAL A O 1
ATOM 692 N N . MET A 1 96 ? 9.305 9.906 6.719 1 98 96 MET A N 1
ATOM 693 C CA . MET A 1 96 ? 9.047 11.258 7.199 1 98 96 MET A CA 1
ATOM 694 C C . MET A 1 96 ? 10.336 11.914 7.699 1 98 96 MET A C 1
ATOM 696 O O . MET A 1 96 ? 10.617 13.062 7.375 1 98 96 MET A O 1
ATOM 700 N N . MET A 1 97 ? 11.07 11.148 8.461 1 98.25 97 MET A N 1
ATOM 701 C CA . MET A 1 97 ? 12.336 11.664 8.992 1 98.25 97 MET A CA 1
ATOM 702 C C . MET A 1 97 ? 13.297 12.023 7.867 1 98.25 97 MET A C 1
ATOM 704 O O . MET A 1 97 ? 13.906 13.102 7.891 1 98.25 97 MET A O 1
ATOM 708 N N . ARG A 1 98 ? 13.375 11.203 6.922 1 97.38 98 ARG A N 1
ATOM 709 C CA . ARG A 1 98 ? 14.266 11.445 5.789 1 97.38 98 ARG A CA 1
ATOM 710 C C . ARG A 1 98 ? 13.812 12.664 4.988 1 97.38 98 ARG A C 1
ATOM 712 O O . ARG A 1 98 ? 14.641 13.477 4.57 1 97.38 98 ARG A O 1
ATOM 719 N N . THR A 1 99 ? 12.578 12.758 4.777 1 97.5 99 THR A N 1
ATOM 720 C CA . THR A 1 99 ? 12.023 13.859 4 1 97.5 99 THR A CA 1
ATOM 721 C C . THR A 1 99 ? 12.312 15.203 4.676 1 97.5 99 THR A C 1
ATOM 723 O O . THR A 1 99 ? 12.773 16.141 4.023 1 97.5 99 THR A O 1
ATOM 726 N N . LEU A 1 100 ? 12.148 15.273 5.992 1 98.25 100 LEU A N 1
ATOM 727 C CA . LEU A 1 100 ? 12.266 16.547 6.703 1 98.25 100 LEU A CA 1
ATOM 728 C C . LEU A 1 100 ? 13.703 16.781 7.156 1 98.25 100 LEU A C 1
ATOM 730 O O . LEU A 1 100 ? 14.016 17.812 7.746 1 98.25 100 LEU A O 1
ATOM 734 N N . ALA A 1 101 ? 14.531 15.812 6.883 1 97.5 101 ALA A N 1
ATOM 735 C CA . ALA A 1 101 ? 15.961 16.078 7.074 1 97.5 101 ALA A CA 1
ATOM 736 C C . ALA A 1 101 ? 16.453 17.188 6.148 1 97.5 101 ALA A C 1
ATOM 738 O O . ALA A 1 101 ? 17.438 17.844 6.441 1 97.5 101 ALA A O 1
ATOM 739 N N . ASP A 1 102 ? 15.758 17.344 5.035 1 96.94 102 ASP A N 1
ATOM 740 C CA . ASP A 1 102 ? 16 18.469 4.152 1 96.94 102 ASP A CA 1
ATOM 741 C C . ASP A 1 102 ? 15.375 19.75 4.715 1 96.94 102 ASP A C 1
ATOM 743 O O . ASP A 1 102 ? 14.156 19.891 4.734 1 96.94 102 ASP A O 1
ATOM 747 N N . PRO A 1 103 ? 16.203 20.688 5.082 1 96.19 103 PRO A N 1
ATOM 748 C CA . PRO A 1 103 ? 15.648 21.906 5.672 1 96.19 103 PRO A CA 1
ATOM 749 C C . PRO A 1 103 ? 14.812 22.703 4.68 1 96.19 103 PRO A C 1
ATOM 751 O O . PRO A 1 103 ? 14.016 23.562 5.09 1 96.19 103 PRO A O 1
ATOM 754 N N . GLY A 1 104 ? 14.992 22.422 3.418 1 97.88 104 GLY A N 1
ATOM 755 C CA . GLY A 1 104 ? 14.227 23.125 2.4 1 97.88 104 GLY A CA 1
ATOM 756 C C . GLY A 1 104 ? 12.797 22.641 2.283 1 97.88 104 GLY A C 1
ATOM 757 O O . GLY A 1 104 ? 11.969 23.25 1.61 1 97.88 104 GLY A O 1
ATOM 758 N N . THR A 1 105 ? 12.5 21.562 2.949 1 98.44 105 THR A N 1
ATOM 759 C CA . THR A 1 105 ? 11.141 21.031 2.973 1 98.44 105 THR A CA 1
ATOM 760 C C . THR A 1 105 ? 10.422 21.438 4.254 1 98.44 105 THR A C 1
ATOM 762 O O . THR A 1 105 ? 10.859 21.094 5.355 1 98.44 105 THR A O 1
ATOM 765 N N . ALA A 1 106 ? 9.312 22.125 4.145 1 98.44 106 ALA A N 1
ATOM 766 C CA . ALA A 1 106 ? 8.586 22.625 5.309 1 98.44 106 ALA A CA 1
ATOM 767 C C . ALA A 1 106 ? 7.477 21.656 5.711 1 98.44 106 ALA A C 1
ATOM 769 O O . ALA A 1 106 ? 7.172 21.516 6.898 1 98.44 106 ALA A O 1
ATOM 770 N N . CYS A 1 107 ? 6.867 21.078 4.723 1 97.81 107 CYS A N 1
ATOM 771 C CA . CYS A 1 107 ? 5.707 20.203 4.883 1 97.81 107 CYS A CA 1
ATOM 772 C C . CYS A 1 107 ? 5.617 19.203 3.738 1 97.81 107 CYS A C 1
ATOM 774 O O . CYS A 1 107 ? 6.062 19.484 2.625 1 97.81 107 CYS A O 1
ATOM 776 N N . ALA A 1 108 ? 5.121 18.047 4.047 1 97.94 108 ALA A N 1
ATOM 777 C CA . ALA A 1 108 ? 5.047 17.047 2.99 1 97.94 108 ALA A CA 1
ATOM 778 C C . ALA A 1 108 ? 3.865 16.109 3.205 1 97.94 108 ALA A C 1
ATOM 780 O O . ALA A 1 108 ? 3.266 16.094 4.281 1 97.94 108 ALA A O 1
ATOM 781 N N . GLY A 1 109 ? 3.477 15.461 2.213 1 97.31 109 GLY A N 1
ATOM 782 C CA . GLY A 1 109 ? 2.463 14.422 2.197 1 97.31 109 GLY A CA 1
ATOM 783 C C . GLY A 1 109 ? 2.789 13.281 1.25 1 97.31 109 GLY A C 1
ATOM 784 O O . GLY A 1 109 ? 3.807 13.32 0.555 1 97.31 109 GLY A O 1
ATOM 785 N N . PHE A 1 110 ? 1.983 12.266 1.284 1 97 110 PHE A N 1
ATOM 786 C CA . PHE A 1 110 ? 2.141 11.086 0.448 1 97 110 PHE A CA 1
ATOM 787 C C . PHE A 1 110 ? 1.164 11.109 -0.722 1 97 110 PHE A C 1
ATOM 789 O O . PHE A 1 110 ? 0.237 11.922 -0.743 1 97 110 PHE A O 1
ATOM 796 N N . VAL A 1 111 ? 1.448 10.289 -1.729 1 96.12 111 VAL A N 1
ATOM 797 C CA . VAL A 1 111 ? 0.429 10.008 -2.736 1 96.12 111 VAL A CA 1
ATOM 798 C C . VAL A 1 111 ? -0.627 9.07 -2.158 1 96.12 111 VAL A C 1
ATOM 800 O O . VAL A 1 111 ? -0.312 7.957 -1.74 1 96.12 111 VAL A O 1
ATOM 803 N N . SER A 1 112 ? -1.807 9.531 -2.113 1 95.56 112 SER A N 1
ATOM 804 C CA . SER A 1 112 ? -2.887 8.75 -1.522 1 95.56 112 SER A CA 1
ATOM 805 C C . SER A 1 112 ? -3.676 7.996 -2.592 1 95.56 112 SER A C 1
ATOM 807 O O . SER A 1 112 ? -4.25 8.617 -3.49 1 95.56 112 SER A O 1
ATOM 809 N N . LEU A 1 113 ? -3.631 6.703 -2.525 1 95.62 113 LEU A N 1
ATOM 810 C CA . LEU A 1 113 ? -4.527 5.891 -3.342 1 95.62 113 LEU A CA 1
ATOM 811 C C . LEU A 1 113 ? -5.832 5.613 -2.604 1 95.62 113 LEU A C 1
ATOM 813 O O . LEU A 1 113 ? -5.824 5.016 -1.523 1 95.62 113 LEU A O 1
ATOM 817 N N . MET A 1 114 ? -6.875 6.066 -3.146 1 93.44 114 MET A N 1
ATOM 818 C CA . MET A 1 114 ? -8.18 5.758 -2.576 1 93.44 114 MET A CA 1
ATOM 819 C C . MET A 1 114 ? -8.664 4.383 -3.027 1 93.44 114 MET A C 1
ATOM 821 O O . MET A 1 114 ? -8.641 4.07 -4.219 1 93.44 114 MET A O 1
ATOM 825 N N . ALA A 1 115 ? -9.008 3.609 -2.021 1 92.31 115 ALA A N 1
ATOM 826 C CA . ALA A 1 115 ? -9.367 2.238 -2.367 1 92.31 115 ALA A CA 1
ATOM 827 C C . ALA A 1 115 ? -10.469 1.715 -1.45 1 92.31 115 ALA A C 1
ATOM 829 O O . ALA A 1 115 ? -10.578 2.139 -0.297 1 92.31 115 ALA A O 1
ATOM 830 N N . GLY A 1 116 ? -11.297 0.856 -1.994 1 90.62 116 GLY A N 1
ATOM 831 C CA . GLY A 1 116 ? -12.227 0.037 -1.236 1 90.62 116 GLY A CA 1
ATOM 832 C C . GLY A 1 116 ? -11.805 -1.416 -1.139 1 90.62 116 GLY A C 1
ATOM 833 O O . GLY A 1 116 ? -10.664 -1.758 -1.461 1 90.62 116 GLY A O 1
ATOM 834 N N . PRO A 1 117 ? -12.727 -2.211 -0.669 1 87.25 117 PRO A N 1
ATOM 835 C CA . PRO A 1 117 ? -12.391 -3.625 -0.494 1 87.25 117 PRO A CA 1
ATOM 836 C C . PRO A 1 117 ? -12.062 -4.32 -1.812 1 87.25 117 PRO A C 1
ATOM 838 O O . PRO A 1 117 ? -11.266 -5.262 -1.835 1 87.25 117 PRO A O 1
ATOM 841 N N . GLU A 1 118 ? -12.578 -3.766 -2.904 1 86.88 118 GLU A N 1
ATOM 842 C CA . GLU A 1 118 ? -12.438 -4.523 -4.145 1 86.88 118 GLU A CA 1
ATOM 843 C C . GLU A 1 118 ? -11.672 -3.727 -5.195 1 86.88 118 GLU A C 1
ATOM 845 O O . GLU A 1 118 ? -11.109 -4.301 -6.129 1 86.88 118 GLU A O 1
ATOM 850 N N . THR A 1 119 ? -11.688 -2.451 -4.965 1 91.25 119 THR A N 1
ATOM 851 C CA . THR A 1 119 ? -11.203 -1.668 -6.094 1 91.25 119 THR A CA 1
ATOM 852 C C . THR A 1 119 ? -10.352 -0.499 -5.617 1 91.25 119 THR A C 1
ATOM 854 O O . THR A 1 119 ? -10.562 0.023 -4.52 1 91.25 119 THR A O 1
ATOM 857 N N . THR A 1 120 ? -9.359 -0.181 -6.41 1 94.88 120 THR A N 1
ATOM 858 C CA . THR A 1 120 ? -8.602 1.059 -6.262 1 94.88 120 THR A CA 1
ATOM 859 C C . THR A 1 120 ? -9.133 2.133 -7.203 1 94.88 120 THR A C 1
ATOM 861 O O . THR A 1 120 ? -9.391 1.863 -8.383 1 94.88 120 THR A O 1
ATOM 864 N N . ARG A 1 121 ? -9.32 3.289 -6.652 1 92.81 121 ARG A N 1
ATOM 865 C CA . ARG A 1 121 ? -9.844 4.395 -7.445 1 92.81 121 ARG A CA 1
ATOM 866 C C . ARG A 1 121 ? -8.719 5.176 -8.117 1 92.81 121 ARG A C 1
ATOM 868 O O . ARG A 1 121 ? -8.422 6.305 -7.723 1 92.81 121 ARG A O 1
ATOM 875 N N . TRP A 1 122 ? -8.266 4.656 -9.188 1 93.81 122 TRP A N 1
ATOM 876 C CA . TRP A 1 122 ? -7.098 5.207 -9.859 1 93.81 122 TRP A CA 1
ATOM 877 C C . TRP A 1 122 ? -7.375 6.617 -10.367 1 93.81 122 TRP A C 1
ATOM 879 O O . TRP A 1 122 ? -6.547 7.516 -10.211 1 93.81 122 TRP A O 1
ATOM 889 N N . GLY A 1 123 ? -8.531 6.816 -11.016 1 91.06 123 GLY A N 1
ATOM 890 C CA . GLY A 1 123 ? -8.859 8.109 -11.594 1 91.06 123 GLY A CA 1
ATOM 891 C C . GLY A 1 123 ? -8.945 9.219 -10.562 1 91.06 123 GLY A C 1
ATOM 892 O O . GLY A 1 123 ? -8.367 10.289 -10.75 1 91.06 123 GLY A O 1
ATOM 893 N N . ILE A 1 124 ? -9.578 8.938 -9.516 1 88 124 ILE A N 1
ATOM 894 C CA . ILE A 1 124 ? -9.742 9.93 -8.461 1 88 124 ILE A CA 1
ATOM 895 C C . ILE A 1 124 ? -8.391 10.219 -7.812 1 88 124 ILE A C 1
ATOM 897 O O . ILE A 1 124 ? -8.055 11.375 -7.551 1 88 124 ILE A O 1
ATOM 901 N N . SER A 1 125 ? -7.629 9.18 -7.613 1 93 125 SER A N 1
ATOM 902 C CA . SER A 1 125 ? -6.312 9.336 -7.008 1 93 125 SER A CA 1
ATOM 903 C C . SER A 1 125 ? -5.387 10.156 -7.895 1 93 125 SER A C 1
ATOM 905 O O . SER A 1 125 ? -4.656 11.023 -7.41 1 93 125 SER A O 1
ATOM 907 N N . LEU A 1 126 ? -5.473 9.914 -9.156 1 92.44 126 LEU A N 1
ATOM 908 C CA . LEU A 1 126 ? -4.668 10.672 -10.109 1 92.44 126 LEU A CA 1
ATOM 909 C C . LEU A 1 126 ? -5.09 12.141 -10.125 1 92.44 126 LEU A C 1
ATOM 911 O O . LEU A 1 126 ? -4.238 13.031 -10.164 1 92.44 126 LEU A O 1
ATOM 915 N N . HIS A 1 127 ? -6.332 12.312 -10.141 1 89.75 127 HIS A N 1
ATOM 916 C CA . HIS A 1 127 ? -6.824 13.68 -10.164 1 89.75 127 HIS A CA 1
ATOM 917 C C . HIS A 1 127 ? -6.387 14.438 -8.914 1 89.75 127 HIS A C 1
ATOM 919 O O . HIS A 1 127 ? -6.02 15.617 -8.992 1 89.75 127 HIS A O 1
ATOM 925 N N . ASN A 1 128 ? -6.477 13.797 -7.781 1 89.69 128 ASN A N 1
ATOM 926 C CA . ASN A 1 128 ? -6 14.406 -6.547 1 89.69 128 ASN A CA 1
ATOM 927 C C . ASN A 1 128 ? -4.52 14.758 -6.629 1 89.69 128 ASN A C 1
ATOM 929 O O . ASN A 1 128 ? -4.105 15.836 -6.199 1 89.69 128 ASN A O 1
ATOM 933 N N . TYR A 1 129 ? -3.775 13.906 -7.199 1 93.38 129 TYR A N 1
ATOM 934 C CA . TYR A 1 129 ? -2.35 14.133 -7.391 1 93.38 129 TYR A CA 1
ATOM 935 C C . TYR A 1 129 ? -2.109 15.359 -8.273 1 93.38 129 TYR A C 1
ATOM 937 O O . TYR A 1 129 ? -1.303 16.219 -7.934 1 93.38 129 TYR A O 1
ATOM 945 N N . LEU A 1 130 ? -2.811 15.398 -9.367 1 92.38 130 LEU A N 1
ATOM 946 C CA . LEU A 1 130 ? -2.629 16.484 -10.328 1 92.38 130 LEU A CA 1
ATOM 947 C C . LEU A 1 130 ? -3.072 17.812 -9.742 1 92.38 130 LEU A C 1
ATOM 949 O O . LEU A 1 130 ? -2.436 18.844 -9.977 1 92.38 130 LEU A O 1
ATOM 953 N N . LYS A 1 131 ? -4.098 17.812 -8.969 1 89.12 131 LYS A N 1
ATOM 954 C CA . LYS A 1 131 ? -4.629 19.031 -8.359 1 89.12 131 LYS A CA 1
ATOM 955 C C . LYS A 1 131 ? -3.633 19.625 -7.375 1 89.12 131 LYS A C 1
ATOM 957 O O . LYS A 1 131 ? -3.609 20.844 -7.172 1 89.12 131 LYS A O 1
ATOM 962 N N . THR A 1 132 ? -2.889 18.766 -6.754 1 93 132 THR A N 1
ATOM 963 C CA . THR A 1 132 ? -1.839 19.203 -5.844 1 93 132 THR A CA 1
ATOM 964 C C . THR A 1 132 ? -0.911 20.203 -6.527 1 93 132 THR A C 1
ATOM 966 O O . THR A 1 132 ? -0.374 21.109 -5.883 1 93 132 THR A O 1
ATOM 969 N N . TYR A 1 133 ? -0.808 20.125 -7.824 1 94 133 TYR A N 1
ATOM 970 C CA . TYR A 1 133 ? 0.12 20.953 -8.586 1 94 133 TYR A CA 1
ATOM 971 C C . TYR A 1 133 ? -0.624 22.031 -9.359 1 94 133 TYR A C 1
ATOM 973 O O . TYR A 1 133 ? -0.27 23.219 -9.289 1 94 133 TYR A O 1
ATOM 981 N N . TYR A 1 134 ? -1.672 21.641 -10.047 1 91.44 134 TYR A N 1
ATOM 982 C CA . TYR A 1 134 ? -2.244 22.609 -10.961 1 91.44 134 TYR A CA 1
ATOM 983 C C . TYR A 1 134 ? -3.057 23.656 -10.211 1 91.44 134 TYR A C 1
ATOM 985 O O . TYR A 1 134 ? -3.2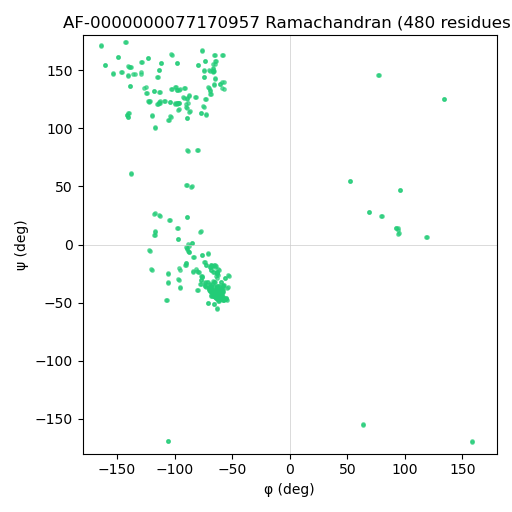03 24.797 -10.672 1 91.44 134 TYR A O 1
ATOM 993 N N . ALA A 1 135 ? -3.613 23.328 -9.055 1 86.88 135 ALA A N 1
ATOM 994 C CA . ALA A 1 135 ? -4.406 24.297 -8.305 1 86.88 135 ALA A CA 1
ATOM 995 C C . ALA A 1 135 ? -3.551 25.484 -7.871 1 86.88 135 ALA A C 1
ATOM 997 O O . ALA A 1 135 ? -3.875 26.641 -8.18 1 86.88 135 ALA A O 1
ATOM 998 N N . PRO A 1 136 ? -2.451 25.25 -7.172 1 90 136 PRO A N 1
ATOM 999 C CA . PRO A 1 136 ? -1.629 26.406 -6.805 1 90 136 PRO A CA 1
ATOM 1000 C C . PRO A 1 136 ? -1.01 27.109 -8.016 1 90 136 PRO A C 1
ATOM 1002 O O . PRO A 1 136 ? -0.771 28.312 -7.988 1 90 136 PRO A O 1
ATOM 1005 N N . LEU A 1 137 ? -0.696 26.344 -9.07 1 92.56 137 LEU A N 1
ATOM 1006 C CA . LEU A 1 137 ? -0.189 26.969 -10.289 1 92.56 137 LEU A CA 1
ATOM 1007 C C . LEU A 1 137 ? -1.193 27.969 -10.844 1 92.56 137 LEU A C 1
ATOM 1009 O O . LEU A 1 137 ? -0.814 29.062 -11.258 1 92.56 137 LEU A O 1
ATOM 1013 N N . LEU A 1 138 ? -2.43 27.672 -10.797 1 87.62 138 LEU A N 1
ATOM 1014 C CA . LEU A 1 138 ? -3.488 28.484 -11.383 1 87.62 138 LEU A CA 1
ATOM 1015 C C . LEU A 1 138 ? -3.84 29.656 -10.469 1 87.62 138 LEU A C 1
ATOM 1017 O O . LEU A 1 138 ? -4.035 30.781 -10.945 1 87.62 138 LEU A O 1
ATOM 1021 N N . PHE A 1 139 ? -3.865 29.453 -9.148 1 83.56 139 PHE A N 1
ATOM 1022 C CA . PHE A 1 139 ? -4.469 30.438 -8.25 1 83.56 139 PHE A CA 1
ATOM 1023 C C . PHE A 1 139 ? -3.396 31.203 -7.488 1 83.56 139 PHE A C 1
ATOM 1025 O O . PHE A 1 139 ? -3.66 32.281 -6.949 1 83.56 139 PHE A O 1
ATOM 1032 N N . ARG A 1 140 ? -2.24 30.562 -7.34 1 88.5 140 ARG A N 1
ATOM 1033 C CA . ARG A 1 140 ? -1.127 31.188 -6.633 1 88.5 140 ARG A CA 1
ATOM 1034 C C . ARG A 1 140 ? 0.19 30.938 -7.359 1 88.5 140 ARG A C 1
ATOM 1036 O O . ARG A 1 140 ? 1.136 30.391 -6.777 1 88.5 140 ARG A O 1
ATOM 1043 N N . PRO A 1 141 ? 0.329 31.406 -8.633 1 91.12 141 PRO A N 1
ATOM 1044 C CA . PRO A 1 141 ? 1.488 31.047 -9.461 1 91.12 141 PRO A CA 1
ATOM 1045 C C . PRO A 1 141 ? 2.811 31.484 -8.828 1 91.12 141 PRO A C 1
ATOM 1047 O O . PRO A 1 141 ? 3.809 30.766 -8.93 1 91.12 141 PRO A O 1
ATOM 1050 N N . ARG A 1 142 ? 2.867 32.625 -8.203 1 93 142 ARG A N 1
ATOM 1051 C CA . ARG A 1 142 ? 4.109 33.062 -7.586 1 93 142 ARG A CA 1
ATOM 1052 C C . ARG A 1 142 ? 4.551 32.125 -6.473 1 93 142 ARG A C 1
ATOM 1054 O O . ARG A 1 142 ? 5.719 31.75 -6.402 1 93 142 ARG A O 1
ATOM 1061 N N . LEU A 1 143 ? 3.633 31.734 -5.645 1 93.69 143 LEU A N 1
ATOM 1062 C CA . LEU A 1 143 ? 3.936 30.844 -4.539 1 93.69 143 LEU A CA 1
ATOM 1063 C C . LEU A 1 143 ? 4.227 29.438 -5.047 1 93.69 143 LEU A C 1
ATOM 1065 O O . LEU A 1 143 ? 5.027 28.703 -4.457 1 93.69 143 LEU A O 1
ATOM 1069 N N . PHE A 1 144 ? 3.516 29.125 -6.16 1 94.62 144 PHE A N 1
ATOM 1070 C CA . PHE A 1 144 ? 3.781 27.828 -6.781 1 94.62 144 PHE A CA 1
ATOM 1071 C C . PHE A 1 144 ? 5.262 27.672 -7.105 1 94.62 144 PHE A C 1
ATOM 1073 O O . PHE A 1 144 ? 5.867 26.641 -6.797 1 94.62 144 PHE A O 1
ATOM 1080 N N . PHE A 1 145 ? 5.836 28.609 -7.672 1 96.69 145 PHE A N 1
ATOM 1081 C CA . PHE A 1 145 ? 7.23 28.547 -8.094 1 96.69 145 PHE A CA 1
ATOM 1082 C C . PHE A 1 145 ? 8.164 28.656 -6.895 1 96.69 145 PHE A C 1
ATOM 1084 O O . PHE A 1 145 ? 9.359 28.344 -7 1 96.69 145 PHE A O 1
ATOM 1091 N N . LYS A 1 146 ? 7.59 29.094 -5.766 1 96 146 LYS A N 1
ATOM 1092 C CA . LYS A 1 146 ? 8.367 29.109 -4.527 1 96 146 LYS A CA 1
ATOM 1093 C C . LYS A 1 146 ? 8.234 27.797 -3.777 1 96 146 LYS A C 1
ATOM 1095 O O . LYS A 1 146 ? 8.836 27.609 -2.713 1 96 146 LYS A O 1
ATOM 1100 N N . GLY A 1 147 ? 7.387 26.906 -4.305 1 97.31 147 GLY A N 1
ATOM 1101 C CA . GLY A 1 147 ? 7.352 25.578 -3.721 1 97.31 147 GLY A CA 1
ATOM 1102 C C . GLY A 1 147 ? 6 25.219 -3.129 1 97.31 147 GLY A C 1
ATOM 1103 O O . GLY A 1 147 ? 5.852 24.172 -2.502 1 97.31 147 GLY A O 1
ATOM 1104 N N . LEU A 1 148 ? 5.035 26.109 -3.35 1 95.88 148 LEU A N 1
ATOM 1105 C CA . LEU A 1 148 ? 3.711 25.828 -2.809 1 95.88 148 LEU A CA 1
ATOM 1106 C C . LEU A 1 148 ? 3.072 24.641 -3.539 1 95.88 148 LEU A C 1
ATOM 1108 O O . LEU A 1 148 ? 3.1 24.594 -4.77 1 95.88 148 LEU A O 1
ATOM 1112 N N . ARG A 1 149 ? 2.604 23.734 -2.84 1 95.31 149 ARG A N 1
ATOM 1113 C CA . ARG A 1 149 ? 1.692 22.688 -3.268 1 95.31 149 ARG A CA 1
ATOM 1114 C C . ARG A 1 149 ? 0.487 22.594 -2.338 1 95.31 149 ARG A C 1
ATOM 1116 O O . ARG A 1 149 ? 0.569 22.969 -1.167 1 95.31 149 ARG A O 1
ATOM 1123 N N . LEU A 1 150 ? -0.593 22.234 -2.865 1 90.88 150 LEU A N 1
ATOM 1124 C CA . LEU A 1 150 ? -1.762 21.938 -2.049 1 90.88 150 LEU A CA 1
ATOM 1125 C C . LEU A 1 150 ? -1.977 20.422 -1.956 1 90.88 150 LEU A C 1
ATOM 1127 O O . LEU A 1 150 ? -2.342 19.781 -2.943 1 90.88 150 LEU A O 1
ATOM 1131 N N . LEU A 1 151 ? -1.76 19.859 -0.827 1 91.69 151 LEU A N 1
ATOM 1132 C CA . LEU A 1 151 ? -1.747 18.422 -0.647 1 91.69 151 LEU A CA 1
ATOM 1133 C C . LEU A 1 151 ? -3.166 17.875 -0.549 1 91.69 151 LEU A C 1
ATOM 1135 O O . LEU A 1 151 ? -3.648 17.578 0.547 1 91.69 151 LEU A O 1
ATOM 1139 N N . PHE A 1 152 ? -3.875 17.656 -1.634 1 76 152 PHE A N 1
ATOM 1140 C CA . PHE A 1 152 ? -5.219 17.094 -1.685 1 76 152 PHE A CA 1
ATOM 1141 C C . PHE A 1 152 ? -5.203 15.609 -1.33 1 76 152 PHE A C 1
ATOM 1143 O O . PHE A 1 152 ? -6.211 15.062 -0.882 1 76 152 PHE A O 1
ATOM 1150 N N . GLY A 1 153 ? -4.172 15.023 -1.179 1 63.94 153 GLY A N 1
ATOM 1151 C CA . GLY A 1 153 ? -3.955 13.75 -0.503 1 63.94 153 GLY A CA 1
ATOM 1152 C C . GLY A 1 153 ? -3.646 13.906 0.974 1 63.94 153 GLY A C 1
ATOM 1153 O O . GLY A 1 153 ? -2.682 13.328 1.477 1 63.94 153 GLY A O 1
ATOM 1154 N N . ASP A 1 154 ? -4.566 14.695 1.62 1 68.75 154 ASP A N 1
ATOM 1155 C CA . ASP A 1 154 ? -4.32 15.281 2.934 1 68.75 154 ASP A CA 1
ATOM 1156 C C . ASP A 1 154 ? -4.504 14.25 4.043 1 68.75 154 ASP A C 1
ATOM 1158 O O . ASP A 1 154 ? -4.438 14.578 5.227 1 68.75 154 ASP A O 1
ATOM 1162 N N . GLN A 1 155 ? -4.609 13.055 3.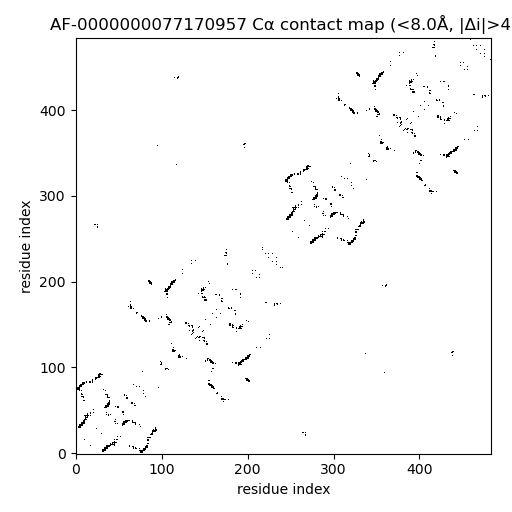541 1 84.94 155 GLN A N 1
ATOM 1163 C CA . GLN A 1 155 ? -4.879 12.047 4.555 1 84.94 155 GLN A CA 1
ATOM 1164 C C . GLN A 1 155 ? -3.643 11.781 5.41 1 84.94 155 GLN A C 1
ATOM 1166 O O . GLN A 1 155 ? -3.742 11.195 6.492 1 84.94 155 GLN A O 1
ATOM 1171 N N . VAL A 1 156 ? -2.535 12.211 4.855 1 96.19 156 VAL A N 1
ATOM 1172 C CA . VAL A 1 156 ? -1.29 12.156 5.613 1 96.19 156 VAL A CA 1
ATOM 1173 C C . VAL A 1 156 ? -0.463 13.414 5.34 1 96.19 156 VAL A C 1
ATOM 1175 O O . VAL A 1 156 ? 0.045 13.602 4.234 1 96.19 156 VAL A O 1
ATOM 1178 N N . ILE A 1 157 ? -0.338 14.266 6.281 1 97.62 157 ILE A N 1
ATOM 1179 C CA . ILE A 1 157 ? 0.489 15.469 6.199 1 97.62 157 ILE A CA 1
ATOM 1180 C C . ILE A 1 157 ? 1.459 15.508 7.379 1 97.62 157 ILE A C 1
ATOM 1182 O O . ILE A 1 157 ? 1.08 15.203 8.516 1 97.62 157 ILE A O 1
ATOM 1186 N N . PHE A 1 158 ? 2.693 15.82 7.121 1 98.25 158 PHE A N 1
ATOM 1187 C CA . PHE A 1 158 ? 3.643 15.883 8.227 1 98.25 158 PHE A CA 1
ATOM 1188 C C . PHE A 1 158 ? 4.562 17.094 8.086 1 98.25 158 PHE A C 1
ATOM 1190 O O . PHE A 1 158 ? 4.816 17.547 6.969 1 98.25 158 PHE A O 1
ATOM 1197 N N . CYS A 1 159 ? 5.035 17.578 9.156 1 98.44 159 CYS A N 1
ATOM 1198 C CA . CYS A 1 159 ? 5.875 18.766 9.227 1 98.44 159 CYS A CA 1
ATOM 1199 C C . CYS A 1 159 ? 6.594 18.844 10.57 1 98.44 159 CYS A C 1
ATOM 1201 O O . CYS A 1 159 ? 6.352 18.016 11.453 1 98.44 159 CYS A O 1
ATOM 1203 N N . ARG A 1 160 ? 7.461 19.719 10.633 1 98.81 160 ARG A N 1
ATOM 1204 C CA . ARG A 1 160 ? 8.117 19.969 11.914 1 98.81 160 ARG A CA 1
ATOM 1205 C C . ARG A 1 160 ? 7.164 20.625 12.906 1 98.81 160 ARG A C 1
ATOM 1207 O O . ARG A 1 160 ? 6.445 21.562 12.555 1 98.81 160 ARG A O 1
ATOM 1214 N N . ARG A 1 161 ? 7.152 20.156 14.117 1 98.75 161 ARG A N 1
ATOM 1215 C CA . ARG A 1 161 ? 6.246 20.672 15.141 1 98.75 161 ARG A CA 1
ATOM 1216 C C . ARG A 1 161 ? 6.504 22.141 15.414 1 98.75 161 ARG A C 1
ATOM 1218 O O . ARG A 1 161 ? 5.562 22.938 15.547 1 98.75 161 ARG A O 1
ATOM 1225 N N . SER A 1 162 ? 7.719 22.578 15.5 1 98.38 162 SER A N 1
ATOM 1226 C CA . SER A 1 162 ? 8.078 23.969 15.773 1 98.38 162 SER A CA 1
ATOM 1227 C C . SER A 1 162 ? 7.488 24.906 14.727 1 98.38 162 SER A C 1
ATOM 1229 O O . SER A 1 162 ? 6.938 25.953 15.07 1 98.38 162 SER A O 1
ATOM 1231 N N . GLN A 1 163 ? 7.602 24.531 13.469 1 98.62 163 GLN A N 1
ATOM 1232 C CA . GLN A 1 163 ? 7.082 25.359 12.391 1 98.62 163 GLN A CA 1
ATOM 1233 C C . GLN A 1 163 ? 5.555 25.359 12.391 1 98.62 163 GLN A C 1
ATOM 1235 O O . GLN A 1 163 ? 4.934 26.375 12.078 1 98.62 163 GLN A O 1
ATOM 1240 N N . PHE A 1 164 ? 4.992 24.203 12.719 1 98.5 164 PHE A N 1
ATOM 1241 C CA . PHE A 1 164 ? 3.543 24.109 12.836 1 98.5 164 PHE A CA 1
ATOM 1242 C C . PHE A 1 164 ? 3.014 25.078 13.883 1 98.5 164 PHE A C 1
ATOM 1244 O O . PHE A 1 164 ? 2.07 25.828 13.617 1 98.5 164 PHE A O 1
ATOM 1251 N N . LEU A 1 165 ? 3.643 25.109 15.008 1 98.25 165 LEU A N 1
ATOM 1252 C CA . LEU A 1 165 ? 3.23 26 16.094 1 98.25 165 LEU A CA 1
ATOM 1253 C C . LEU A 1 165 ? 3.492 27.453 15.734 1 98.25 165 LEU A C 1
ATOM 1255 O O . LEU A 1 165 ? 2.66 28.328 16 1 98.25 165 LEU A O 1
ATOM 1259 N N . GLU A 1 166 ? 4.594 27.703 15.133 1 98 166 GLU A N 1
ATOM 1260 C CA . GLU A 1 166 ? 4.977 29.062 14.766 1 98 166 GLU A CA 1
ATOM 1261 C C . GLU A 1 166 ? 3.98 29.672 13.781 1 98 166 GLU A C 1
ATOM 1263 O O . GLU A 1 166 ? 3.66 30.859 13.867 1 98 166 GLU A O 1
ATOM 1268 N N . CYS A 1 167 ? 3.48 28.906 12.883 1 96.06 167 CYS A N 1
ATOM 1269 C CA . CYS A 1 167 ? 2.611 29.469 11.852 1 96.06 167 CYS A CA 1
ATOM 1270 C C . CYS A 1 167 ? 1.16 29.484 12.312 1 96.06 167 CYS A C 1
ATOM 1272 O O . CYS A 1 167 ? 0.27 29.891 11.562 1 96.06 167 CYS A O 1
ATOM 1274 N N . GLY A 1 168 ? 0.835 28.922 13.469 1 96.19 168 GLY A N 1
ATOM 1275 C CA . GLY A 1 168 ? -0.5 28.984 14.039 1 96.19 168 GLY A CA 1
ATOM 1276 C C . GLY A 1 168 ? -1.364 27.781 13.68 1 96.19 168 GLY A C 1
ATOM 1277 O O . GLY A 1 168 ? -2.582 27.812 13.875 1 96.19 168 GLY A O 1
ATOM 1278 N N . GLY A 1 169 ? -0.807 26.75 13.078 1 96.12 169 GLY A N 1
ATOM 1279 C CA . GLY A 1 169 ? -1.519 25.516 12.758 1 96.12 169 GLY A CA 1
ATOM 1280 C C . GLY A 1 169 ? -2.643 25.719 11.766 1 96.12 169 GLY A C 1
ATOM 1281 O O . GLY A 1 169 ? -2.529 26.547 10.852 1 96.12 169 GLY A O 1
ATOM 1282 N N . PHE A 1 170 ? -3.582 24.812 11.883 1 93.94 170 PHE A N 1
ATOM 1283 C CA . PHE A 1 170 ? -4.738 24.859 10.992 1 93.94 170 PHE A CA 1
ATOM 1284 C C . PHE A 1 170 ? -5.676 26 11.398 1 93.94 170 PHE A C 1
ATOM 1286 O O . PHE A 1 170 ? -5.766 26.344 12.578 1 93.94 170 PHE A O 1
ATOM 1293 N N . ASP A 1 171 ? -6.395 26.594 10.508 1 88.31 171 ASP A N 1
ATOM 1294 C CA . ASP A 1 171 ? -7.457 27.547 10.82 1 88.31 171 ASP A CA 1
ATOM 1295 C C . ASP A 1 171 ? -8.68 26.828 11.391 1 88.31 171 ASP A C 1
ATOM 1297 O O . ASP A 1 171 ? -9.375 26.109 10.68 1 88.31 171 ASP A O 1
ATOM 1301 N N . PRO A 1 172 ? -8.953 27.047 12.617 1 88.06 172 PRO A N 1
ATOM 1302 C CA . PRO A 1 172 ? -10.055 26.312 13.258 1 88.06 172 PRO A CA 1
ATOM 1303 C C . PRO A 1 172 ? -11.414 26.656 12.656 1 88.06 172 PRO A C 1
ATOM 1305 O O . PRO A 1 172 ? -12.391 25.938 12.883 1 88.06 172 PRO A O 1
ATOM 1308 N N . LYS A 1 173 ? -11.562 27.703 11.969 1 81.12 173 LYS A N 1
ATOM 1309 C CA . LYS A 1 173 ? -12.828 28.125 11.375 1 81.12 173 LYS A CA 1
ATOM 1310 C C . LYS A 1 173 ? -13.078 27.422 10.047 1 81.12 173 LYS A C 1
ATOM 1312 O O . LYS A 1 173 ? -14.203 27.438 9.531 1 81.12 173 LYS A O 1
ATOM 1317 N N . MET A 1 174 ? -12.086 26.766 9.57 1 72.5 174 MET A N 1
ATOM 1318 C CA . MET A 1 174 ? -12.203 26.109 8.266 1 72.5 174 MET A CA 1
ATOM 1319 C C . MET A 1 174 ? -12.727 24.688 8.414 1 72.5 174 MET A C 1
ATOM 1321 O O . MET A 1 174 ? -12.164 23.891 9.164 1 72.5 174 MET A O 1
ATOM 1325 N N . VAL A 1 175 ? -13.828 24.484 7.762 1 67.38 175 VAL A N 1
ATOM 1326 C CA . VAL A 1 175 ? -14.43 23.156 7.836 1 67.38 175 VAL A CA 1
ATOM 1327 C C . VAL A 1 175 ? -13.984 22.312 6.637 1 67.38 175 VAL A C 1
ATOM 1329 O O . VAL A 1 175 ? -14.055 21.094 6.668 1 67.38 175 VAL A O 1
ATOM 1332 N N . ILE A 1 176 ? -13.57 23.062 5.613 1 66.44 176 ILE A N 1
ATOM 1333 C CA . ILE A 1 176 ? -13.086 22.406 4.41 1 66.44 176 ILE A CA 1
ATOM 1334 C C . ILE A 1 176 ? -11.789 23.062 3.943 1 66.44 176 ILE A C 1
ATOM 1336 O O . ILE A 1 176 ? -11.562 24.25 4.191 1 66.44 176 ILE A O 1
ATOM 1340 N N . LEU A 1 177 ? -10.922 22.234 3.375 1 74.06 177 LEU A N 1
ATOM 1341 C CA . LEU A 1 177 ? -9.664 22.688 2.801 1 74.06 177 LEU A CA 1
ATOM 1342 C C . LEU A 1 177 ? -8.711 23.172 3.889 1 74.06 177 LEU A C 1
ATOM 1344 O O . LEU A 1 177 ? -7.977 24.141 3.688 1 74.06 177 LEU A O 1
ATOM 1348 N N . GLU A 1 178 ? -8.852 22.641 5.062 1 80.5 178 GLU A N 1
ATOM 1349 C CA . GLU A 1 178 ? -7.934 22.969 6.152 1 80.5 178 GLU A CA 1
ATOM 1350 C C . GLU A 1 178 ? -6.488 22.688 5.75 1 80.5 178 GLU A C 1
ATOM 1352 O O . GLU A 1 178 ? -5.578 23.406 6.184 1 80.5 178 GLU A O 1
ATOM 1357 N N . GLU A 1 179 ? -6.348 21.734 4.871 1 85.06 179 GLU A N 1
ATOM 1358 C CA . GLU A 1 179 ? -5 21.406 4.434 1 85.06 179 GLU A CA 1
ATOM 1359 C C . GLU A 1 179 ? -4.398 22.516 3.578 1 85.06 179 GLU A C 1
ATOM 1361 O O . GLU A 1 179 ? -3.197 22.781 3.652 1 85.06 179 GLU A O 1
ATOM 1366 N N . ALA A 1 180 ? -5.215 23.109 2.758 1 84.62 180 ALA A N 1
ATOM 1367 C CA . ALA A 1 180 ? -4.738 24.188 1.9 1 84.62 180 ALA A CA 1
ATOM 1368 C C . ALA A 1 180 ? -4.258 25.375 2.73 1 84.62 180 ALA A C 1
ATOM 1370 O O . ALA A 1 180 ? -3.238 25.984 2.416 1 84.62 180 ALA A O 1
ATOM 1371 N N . ASP A 1 181 ? -4.996 25.688 3.748 1 83.94 181 ASP A N 1
ATOM 1372 C CA . ASP A 1 181 ? -4.613 26.75 4.66 1 83.94 181 ASP A CA 1
ATOM 1373 C C . ASP A 1 181 ? -3.248 26.484 5.285 1 83.94 181 ASP A C 1
ATOM 1375 O O . ASP A 1 181 ? -2.393 27.375 5.336 1 83.94 181 ASP A O 1
ATOM 1379 N N . LEU A 1 182 ? -3.062 25.297 5.762 1 93 182 LEU A N 1
ATOM 1380 C CA . LEU A 1 182 ? -1.79 24.938 6.379 1 93 182 LEU A CA 1
ATOM 1381 C C . LEU A 1 182 ? -0.648 25.047 5.371 1 93 182 LEU A C 1
ATOM 1383 O O . LEU A 1 182 ? 0.415 25.578 5.695 1 93 182 LEU A O 1
ATOM 1387 N N . CYS A 1 183 ? -0.865 24.531 4.176 1 94.56 183 CYS A N 1
ATOM 1388 C CA . CYS A 1 183 ? 0.169 24.578 3.148 1 94.56 183 CYS A CA 1
ATOM 1389 C C . CYS A 1 183 ? 0.56 26.016 2.838 1 94.56 183 CYS A C 1
ATOM 1391 O O . CYS A 1 183 ? 1.744 26.328 2.695 1 94.56 183 CYS A O 1
ATOM 1393 N N . LEU A 1 184 ? -0.392 26.891 2.801 1 90.81 184 LEU A N 1
ATOM 1394 C CA . LEU A 1 184 ? -0.15 28.297 2.521 1 90.81 184 LEU A CA 1
ATOM 1395 C C . LEU A 1 184 ? 0.683 28.938 3.627 1 90.81 184 LEU A C 1
ATOM 1397 O O . LEU A 1 184 ? 1.557 29.766 3.354 1 90.81 184 LEU A O 1
ATOM 1401 N N . LYS A 1 185 ? 0.407 28.562 4.785 1 93.69 185 LYS A N 1
ATOM 1402 C CA . LYS A 1 185 ? 1.131 29.109 5.93 1 93.69 185 LYS A CA 1
ATOM 1403 C C . LYS A 1 185 ? 2.543 28.547 6.008 1 93.69 185 LYS A C 1
ATOM 1405 O O . LYS A 1 185 ? 3.484 29.25 6.379 1 93.69 185 LYS A O 1
ATOM 1410 N N . MET A 1 186 ? 2.678 27.312 5.59 1 96.88 186 MET A N 1
ATOM 1411 C CA . MET A 1 186 ? 3.924 26.578 5.801 1 96.88 186 MET A CA 1
ATOM 1412 C C . MET A 1 186 ? 4.934 26.891 4.699 1 96.88 186 MET A C 1
ATOM 1414 O O . MET A 1 186 ? 6.141 26.75 4.898 1 96.88 186 MET A O 1
ATOM 1418 N N . VAL A 1 187 ? 4.469 27.328 3.547 1 96.75 187 VAL A N 1
ATOM 1419 C CA . VAL A 1 187 ? 5.328 27.5 2.381 1 96.75 187 VAL A CA 1
ATOM 1420 C C . VAL A 1 187 ? 6.41 28.531 2.676 1 96.75 187 VAL A C 1
ATOM 1422 O O . VAL A 1 187 ? 7.473 28.531 2.049 1 96.75 187 VAL A O 1
ATOM 1425 N N . ARG A 1 188 ? 6.242 29.438 3.666 1 96.12 188 ARG A N 1
ATOM 1426 C CA . ARG A 1 188 ? 7.23 30.453 4.012 1 96.12 188 ARG A CA 1
ATOM 1427 C C . ARG A 1 188 ? 8.477 29.812 4.625 1 96.12 188 ARG A C 1
ATOM 1429 O O . ARG A 1 188 ? 9.547 30.422 4.637 1 96.12 188 ARG A O 1
ATOM 1436 N N . PHE A 1 189 ? 8.281 28.609 5.148 1 98.06 189 PHE A N 1
ATOM 1437 C CA . PHE A 1 189 ? 9.398 27.938 5.809 1 98.06 189 PHE A CA 1
ATOM 1438 C C . PHE A 1 189 ? 10.18 27.094 4.82 1 98.06 189 PHE A C 1
ATOM 1440 O O . PHE A 1 189 ? 11.289 26.641 5.121 1 98.06 189 PHE A O 1
ATOM 1447 N N . GLY A 1 190 ? 9.586 26.781 3.635 1 98.25 190 GLY A N 1
ATOM 1448 C CA . GLY A 1 190 ? 10.188 25.922 2.627 1 98.25 190 GLY A CA 1
ATOM 1449 C C . GLY A 1 190 ? 9.18 25.312 1.674 1 98.25 190 GLY A C 1
ATOM 1450 O O . GLY A 1 190 ? 8.008 25.703 1.667 1 98.25 190 GLY A O 1
ATOM 1451 N N . ARG A 1 191 ? 9.625 24.391 0.917 1 98.38 191 ARG A N 1
ATOM 1452 C CA . ARG A 1 191 ? 8.781 23.766 -0.102 1 98.38 191 ARG A CA 1
ATOM 1453 C C . ARG A 1 191 ? 7.777 22.812 0.526 1 98.38 191 ARG A C 1
ATOM 1455 O O . ARG A 1 191 ? 8.086 22.141 1.512 1 98.38 191 ARG A O 1
ATOM 1462 N N . ILE A 1 192 ? 6.625 22.781 -0.053 1 98.12 192 ILE A N 1
ATOM 1463 C CA . ILE A 1 192 ? 5.637 21.75 0.222 1 98.12 192 ILE A CA 1
ATOM 1464 C C . ILE A 1 192 ? 5.805 20.594 -0.768 1 98.12 192 ILE A C 1
ATOM 1466 O O . ILE A 1 192 ? 5.77 20.812 -1.983 1 98.12 192 ILE A O 1
ATOM 1470 N N . ARG A 1 193 ? 5.953 19.359 -0.253 1 97.12 193 ARG A N 1
ATOM 1471 C CA . ARG A 1 193 ? 6.297 18.266 -1.154 1 97.12 193 ARG A CA 1
ATOM 1472 C C . ARG A 1 193 ? 5.281 17.141 -1.052 1 97.12 193 ARG A C 1
ATOM 1474 O O . ARG A 1 193 ? 4.898 16.734 0.049 1 97.12 193 ARG A O 1
ATOM 1481 N N . GLN A 1 194 ? 4.812 16.719 -2.123 1 96.5 194 GLN A N 1
ATOM 1482 C CA . GLN A 1 194 ? 4.18 15.414 -2.201 1 96.5 194 GLN A CA 1
ATOM 1483 C C . GLN A 1 194 ? 5.203 14.328 -2.529 1 96.5 194 GLN A C 1
ATOM 1485 O O . GLN A 1 194 ? 5.68 14.242 -3.662 1 96.5 194 GLN A O 1
ATOM 1490 N N . ILE A 1 195 ? 5.473 13.547 -1.573 1 95.25 195 ILE A N 1
ATOM 1491 C CA . ILE A 1 195 ? 6.566 12.602 -1.784 1 95.25 195 ILE A CA 1
ATOM 1492 C C . ILE A 1 195 ? 6.066 11.414 -2.609 1 95.25 195 ILE A C 1
ATOM 1494 O O . ILE A 1 195 ? 4.871 11.109 -2.615 1 95.25 195 ILE A O 1
ATOM 1498 N N . ASN A 1 196 ? 6.973 10.789 -3.299 1 96.06 196 ASN A N 1
ATOM 1499 C CA . ASN A 1 196 ? 6.668 9.711 -4.234 1 96.06 196 ASN A CA 1
ATOM 1500 C C . ASN A 1 196 ? 6.574 8.359 -3.523 1 96.06 196 ASN A C 1
ATOM 1502 O O . ASN A 1 196 ? 7.23 7.398 -3.92 1 96.06 196 ASN A O 1
ATOM 1506 N N . ARG A 1 197 ? 5.848 8.258 -2.498 1 96.5 197 ARG A N 1
ATOM 1507 C CA . ARG A 1 197 ? 5.441 7.082 -1.737 1 96.5 197 ARG A CA 1
ATOM 1508 C C . ARG A 1 197 ? 3.928 7.059 -1.534 1 96.5 197 ARG A C 1
ATOM 1510 O O . ARG A 1 197 ? 3.273 8.102 -1.578 1 96.5 197 ARG A O 1
ATOM 1517 N N . VAL A 1 198 ? 3.412 5.855 -1.291 1 96.12 198 VAL A N 1
ATOM 1518 C CA . VAL A 1 198 ? 1.963 5.723 -1.381 1 96.12 198 VAL A CA 1
ATOM 1519 C C . VAL A 1 198 ? 1.39 5.383 -0.006 1 96.12 198 VAL A C 1
ATOM 1521 O O . VAL A 1 198 ? 2.012 4.652 0.77 1 96.12 198 VAL A O 1
ATOM 1524 N N . VAL A 1 199 ? 0.232 5.91 0.26 1 96.81 199 VAL A N 1
ATOM 1525 C CA . VAL A 1 199 ? -0.632 5.504 1.363 1 96.81 199 VAL A CA 1
ATOM 1526 C C . VAL A 1 199 ? -2 5.094 0.823 1 96.81 199 VAL A C 1
ATOM 1528 O O . VAL A 1 199 ? -2.33 5.379 -0.331 1 96.81 199 VAL A O 1
ATOM 1531 N N . HIS A 1 200 ? -2.732 4.363 1.596 1 96 200 HIS A N 1
ATOM 1532 C CA . HIS A 1 200 ? -4.047 3.893 1.172 1 96 200 HIS A CA 1
ATOM 1533 C C . HIS A 1 200 ? -5.152 4.5 2.029 1 96 200 HIS A C 1
ATOM 1535 O O . HIS A 1 200 ? -5.176 4.305 3.246 1 96 200 HIS A O 1
ATOM 1541 N N . SER A 1 201 ? -6.039 5.207 1.363 1 95.25 201 SER A N 1
ATOM 1542 C CA . SER A 1 201 ? -7.172 5.809 2.059 1 95.25 201 SER A CA 1
ATOM 1543 C C . SER A 1 201 ? -8.492 5.184 1.615 1 95.25 201 SER A C 1
ATOM 1545 O O . SER A 1 201 ? -8.641 4.789 0.456 1 95.25 201 SER A O 1
ATOM 1547 N N . SER A 1 202 ? -9.414 5.172 2.514 1 92.38 202 SER A N 1
ATOM 1548 C CA . SER A 1 202 ? -10.727 4.605 2.207 1 92.38 202 SER A CA 1
ATOM 1549 C C . SER A 1 202 ? -11.438 5.418 1.13 1 92.38 202 SER A C 1
ATOM 1551 O O . SER A 1 202 ? -11.367 6.648 1.122 1 92.38 202 SER A O 1
ATOM 1553 N N . ASP A 1 203 ? -12.133 4.672 0.306 1 88.31 203 ASP A N 1
ATOM 1554 C CA . ASP A 1 203 ? -12.898 5.371 -0.725 1 88.31 203 ASP A CA 1
ATOM 1555 C C . ASP A 1 203 ? -14.359 5.539 -0.31 1 88.31 203 ASP A C 1
ATOM 1557 O O . ASP A 1 203 ? -15.211 5.832 -1.144 1 88.31 203 ASP A O 1
ATOM 1561 N N . ARG A 1 204 ? -14.688 5.348 0.874 1 82.38 204 ARG A N 1
ATOM 1562 C CA . ARG A 1 204 ? -16.078 5.312 1.343 1 82.38 204 ARG A CA 1
ATOM 1563 C C . ARG A 1 204 ? -16.797 6.613 1.013 1 82.38 204 ARG A C 1
ATOM 1565 O O . ARG A 1 204 ? -17.984 6.605 0.675 1 82.38 204 ARG A O 1
ATOM 1572 N N . ARG A 1 205 ? -16.141 7.695 1.062 1 71.75 205 ARG A N 1
ATOM 1573 C CA . ARG A 1 205 ? -16.781 8.977 0.783 1 71.75 205 ARG A CA 1
ATOM 1574 C C . ARG A 1 205 ? -17.047 9.141 -0.71 1 71.75 205 ARG A C 1
ATOM 1576 O O . ARG A 1 205 ? -18.078 9.68 -1.106 1 71.75 205 ARG A O 1
ATOM 1583 N N . VAL A 1 206 ? -16.156 8.641 -1.487 1 72 206 VAL A N 1
ATOM 1584 C CA . VAL A 1 206 ? -16.297 8.688 -2.939 1 72 206 VAL A CA 1
ATOM 1585 C C . VAL A 1 206 ? -17.469 7.812 -3.377 1 72 206 VAL A C 1
ATOM 1587 O O . VAL A 1 206 ? -18.25 8.203 -4.246 1 72 206 VAL A O 1
ATOM 1590 N N . VAL A 1 207 ? -17.562 6.652 -2.826 1 73.69 207 VAL A N 1
ATOM 1591 C CA . VAL A 1 207 ? -18.625 5.727 -3.16 1 73.69 207 VAL A CA 1
ATOM 1592 C C . VAL A 1 207 ? -19.984 6.344 -2.793 1 73.69 207 VAL A C 1
ATOM 1594 O O . VAL A 1 207 ? -20.953 6.234 -3.553 1 73.69 207 VAL A O 1
ATOM 1597 N N . ARG A 1 208 ? -20.047 7.012 -1.691 1 67.25 208 ARG A N 1
ATOM 1598 C CA . ARG A 1 208 ? -21.297 7.605 -1.221 1 67.25 208 ARG A CA 1
ATOM 1599 C C . ARG A 1 208 ? -21.734 8.758 -2.123 1 67.25 208 ARG A C 1
ATOM 1601 O O . ARG A 1 208 ? -22.906 8.891 -2.441 1 67.25 208 ARG A O 1
ATOM 1608 N N . TRP A 1 209 ? -20.781 9.555 -2.59 1 65.56 209 TRP A N 1
ATOM 1609 C CA . TRP A 1 209 ? -21.109 10.758 -3.35 1 65.56 209 TRP A CA 1
ATOM 1610 C C . TRP A 1 209 ? -21.172 10.453 -4.844 1 65.56 209 TRP A C 1
ATOM 1612 O O . TRP A 1 209 ? -21.859 11.148 -5.594 1 65.56 209 TRP A O 1
ATOM 1622 N N . GLY A 1 210 ? -20.578 9.32 -5.207 1 68.75 210 GLY A N 1
ATOM 1623 C CA . GLY A 1 210 ? -20.281 9.117 -6.617 1 68.75 210 GLY A CA 1
ATOM 1624 C C . GLY A 1 210 ? -19.062 9.883 -7.094 1 68.75 210 GLY A C 1
ATOM 1625 O O . GLY A 1 210 ? -18.766 10.969 -6.59 1 68.75 210 GLY A O 1
ATOM 1626 N N . SER A 1 211 ? -18.359 9.383 -7.938 1 63.09 211 SER A N 1
ATOM 1627 C CA . SER A 1 211 ? -17.078 9.922 -8.391 1 63.09 211 SER A CA 1
ATOM 1628 C C . SER A 1 211 ? -17.25 11.312 -8.992 1 63.09 211 SER A C 1
ATOM 1630 O O . SER A 1 211 ? -16.422 12.203 -8.742 1 63.09 211 SER A O 1
ATOM 1632 N N . PHE A 1 212 ? -18.188 11.516 -9.656 1 61.06 212 PHE A N 1
ATOM 1633 C CA . PHE A 1 212 ? -18.391 12.773 -10.359 1 61.06 212 PHE A CA 1
ATOM 1634 C C . PHE A 1 212 ? -18.719 13.898 -9.383 1 61.06 212 PHE A C 1
ATOM 1636 O O . PHE A 1 212 ? -18.141 14.984 -9.461 1 61.06 212 PHE A O 1
ATOM 1643 N N . LYS A 1 213 ? -19.703 13.688 -8.484 1 58.75 213 LYS A N 1
ATOM 1644 C CA . LYS A 1 213 ? -20.078 14.711 -7.512 1 58.75 213 LYS A CA 1
ATOM 1645 C C . LYS A 1 213 ? -18.906 15.055 -6.59 1 58.75 213 LYS A C 1
ATOM 1647 O O . LYS A 1 213 ? -18.672 16.219 -6.293 1 58.75 213 LYS A O 1
ATOM 1652 N N . ALA A 1 214 ? -18.188 13.977 -6.246 1 62.97 214 ALA A N 1
ATOM 1653 C CA . ALA A 1 214 ? -17.047 14.211 -5.375 1 62.97 214 ALA A CA 1
ATOM 1654 C C . ALA A 1 214 ? -16.031 15.133 -6.043 1 62.97 214 ALA A C 1
ATOM 1656 O O . ALA A 1 214 ? -15.57 16.109 -5.441 1 62.97 214 ALA A O 1
ATOM 1657 N N . THR A 1 215 ? -15.781 14.797 -7.277 1 63.91 215 THR A N 1
ATOM 1658 C CA . THR A 1 215 ? -14.805 15.586 -8.016 1 63.91 215 THR A CA 1
ATOM 1659 C C . THR A 1 215 ? -15.289 17.016 -8.195 1 63.91 215 THR A C 1
ATOM 1661 O O . THR A 1 215 ? -14.531 17.969 -8 1 63.91 215 THR A O 1
ATOM 1664 N N . ALA A 1 216 ? -16.484 17.125 -8.508 1 63.19 216 ALA A N 1
ATOM 1665 C CA . ALA A 1 216 ? -17.062 18.453 -8.75 1 63.19 216 ALA A CA 1
ATOM 1666 C C . ALA A 1 216 ? -17.047 19.297 -7.48 1 63.19 216 ALA A C 1
ATOM 1668 O O . ALA A 1 216 ? -16.719 20.484 -7.523 1 63.19 216 ALA A O 1
ATOM 1669 N N . VAL A 1 217 ? -17.406 18.703 -6.465 1 61.34 217 VAL A N 1
ATOM 1670 C CA . VAL A 1 217 ? -17.469 19.422 -5.195 1 61.34 217 VAL A CA 1
ATOM 1671 C C . VAL A 1 217 ? -16.078 19.891 -4.789 1 61.34 217 VAL A C 1
ATOM 1673 O O . VAL A 1 217 ? -15.891 21.062 -4.434 1 61.34 217 VAL A O 1
ATOM 1676 N N . TYR A 1 218 ? -15.219 19.016 -5.016 1 63.66 218 TYR A N 1
ATOM 1677 C CA . TYR A 1 218 ? -13.867 19.359 -4.59 1 63.66 218 TYR A CA 1
ATOM 1678 C C . TYR A 1 218 ? -13.258 20.406 -5.512 1 63.66 218 TYR A C 1
ATOM 1680 O O . TYR A 1 218 ? -12.539 21.297 -5.059 1 63.66 218 TYR A O 1
ATOM 1688 N N . MET A 1 219 ? -13.578 20.266 -6.723 1 65.19 219 MET A N 1
ATOM 1689 C CA . MET A 1 219 ? -13.102 21.25 -7.676 1 65.19 219 MET A CA 1
ATOM 1690 C C . MET A 1 219 ? -13.711 22.625 -7.379 1 65.19 219 MET A C 1
ATOM 1692 O O . MET A 1 219 ? -13.016 23.641 -7.426 1 65.19 219 MET A O 1
ATOM 1696 N N . TYR A 1 220 ? -14.93 22.562 -7.141 1 61.34 220 TYR A N 1
ATOM 1697 C CA . TYR A 1 220 ? -15.648 23.797 -6.867 1 61.34 220 TYR A CA 1
ATOM 1698 C C . TYR A 1 220 ? -15.117 24.469 -5.605 1 61.34 220 TYR A C 1
ATOM 1700 O O . TYR A 1 220 ? -14.852 25.672 -5.598 1 61.34 220 TYR A O 1
ATOM 1708 N N . ILE A 1 221 ? -14.875 23.641 -4.711 1 62.19 221 ILE A N 1
ATOM 1709 C CA . ILE A 1 221 ? -14.375 24.172 -3.443 1 62.19 221 ILE A CA 1
ATOM 1710 C C . ILE A 1 221 ? -12.969 24.734 -3.631 1 62.19 221 ILE A C 1
ATOM 1712 O O . ILE A 1 221 ? -12.648 25.812 -3.121 1 62.19 221 ILE A O 1
ATOM 1716 N N . GLY A 1 222 ? -12.258 24.016 -4.402 1 61.47 222 GLY A N 1
ATOM 1717 C CA . GLY A 1 222 ? -10.922 24.5 -4.719 1 61.47 222 GLY A CA 1
ATOM 1718 C C . GLY A 1 222 ? -10.922 25.828 -5.457 1 61.47 222 GLY A C 1
ATOM 1719 O O . GLY A 1 222 ? -10.125 26.719 -5.156 1 61.47 222 GLY A O 1
ATOM 1720 N N . PHE A 1 223 ? -11.867 25.875 -6.316 1 62.84 223 PHE A N 1
ATOM 1721 C CA . PHE A 1 223 ? -12.023 27.094 -7.098 1 62.84 223 PHE A CA 1
ATOM 1722 C C . PHE A 1 223 ? -12.43 28.266 -6.203 1 62.84 223 PHE A C 1
ATOM 1724 O O . PHE A 1 223 ? -11.883 29.359 -6.32 1 62.84 223 PHE A O 1
ATOM 1731 N N . LEU A 1 224 ? -13.297 27.969 -5.352 1 61.5 224 LEU A N 1
ATOM 1732 C CA . LEU A 1 224 ? -13.766 29.031 -4.465 1 61.5 224 LEU A CA 1
ATOM 1733 C C . LEU A 1 224 ? -12.656 29.484 -3.531 1 61.5 224 LEU A C 1
ATOM 1735 O O . LEU A 1 224 ? -12.5 30.688 -3.289 1 61.5 224 LEU A O 1
ATOM 1739 N N . TRP A 1 225 ? -11.953 28.594 -3.076 1 64.31 225 TRP A N 1
ATOM 1740 C CA . TRP A 1 225 ? -10.812 28.906 -2.223 1 64.31 225 TRP A CA 1
ATOM 1741 C C . TRP A 1 225 ? -9.781 29.75 -2.979 1 64.31 225 TRP A C 1
ATOM 1743 O O . TRP A 1 225 ? -9.281 30.75 -2.463 1 64.31 225 TRP A O 1
ATOM 1753 N N . GLY A 1 226 ? -9.516 29.344 -4.148 1 63.66 226 GLY A N 1
ATOM 1754 C CA . GLY A 1 226 ? -8.578 30.078 -4.98 1 63.66 226 GLY A CA 1
ATOM 1755 C C . GLY A 1 226 ? -9 31.5 -5.25 1 63.66 226 GLY A C 1
ATOM 1756 O O . GLY A 1 226 ? -8.164 32.406 -5.383 1 63.66 226 GLY A O 1
ATOM 1757 N N . LEU A 1 227 ? -10.281 31.547 -5.289 1 58.75 227 LEU A N 1
ATOM 1758 C CA . LEU A 1 227 ? -10.828 32.875 -5.578 1 58.75 227 LEU A CA 1
ATOM 1759 C C . LEU A 1 227 ? -10.938 33.688 -4.309 1 58.75 227 LEU A C 1
ATOM 1761 O O . LEU A 1 227 ? -11.422 34.844 -4.348 1 58.75 227 LEU A O 1
ATOM 1765 N N . GLY A 1 228 ? -10.523 33.094 -3.264 1 63.78 228 GLY A N 1
ATOM 1766 C CA . GLY A 1 228 ? -10.461 33.875 -2.039 1 63.78 228 GLY A CA 1
ATOM 1767 C C . GLY A 1 228 ? -11.727 33.781 -1.207 1 63.78 228 GLY A C 1
ATOM 1768 O O . GLY A 1 228 ? -12 34.656 -0.385 1 63.78 228 GLY A O 1
ATOM 1769 N N . ALA A 1 229 ? -12.523 32.812 -1.551 1 62.5 229 ALA A N 1
ATOM 1770 C CA . ALA A 1 229 ? -13.758 32.656 -0.787 1 62.5 229 ALA A CA 1
ATOM 1771 C C . ALA A 1 229 ? -13.461 32.438 0.695 1 62.5 229 ALA A C 1
ATOM 1773 O O . ALA A 1 229 ? -12.461 31.812 1.05 1 62.5 229 ALA A O 1
ATOM 1774 N N . SER A 1 230 ? -14.391 33.156 1.513 1 66 230 SER A N 1
ATOM 1775 C CA . SER A 1 230 ? -14.211 33.062 2.959 1 66 230 SER A CA 1
ATOM 1776 C C . SER A 1 230 ? -14.484 31.625 3.457 1 66 230 SER A C 1
ATOM 1778 O O . SER A 1 230 ? -15.266 30.891 2.854 1 66 230 SER A O 1
ATOM 1780 N N . PRO A 1 231 ? -13.82 31.234 4.496 1 63.34 231 PRO A N 1
ATOM 1781 C CA . PRO A 1 231 ? -14.07 29.922 5.102 1 63.34 231 PRO A CA 1
ATOM 1782 C C . PRO A 1 231 ? -15.539 29.703 5.453 1 63.34 231 PRO A C 1
ATOM 1784 O O . PRO A 1 231 ? -16.062 28.594 5.309 1 63.34 231 PRO A O 1
ATOM 1787 N N . ALA A 1 232 ? -16.172 30.734 5.887 1 64.94 232 ALA A N 1
ATOM 1788 C CA . ALA A 1 232 ? -17.578 30.656 6.254 1 64.94 232 ALA A CA 1
ATOM 1789 C C . ALA A 1 232 ? -18.438 30.281 5.047 1 64.94 232 ALA A C 1
ATOM 1791 O O . ALA A 1 232 ? -19.359 29.469 5.164 1 64.94 232 ALA A O 1
ATOM 1792 N N . TYR A 1 233 ? -18.109 30.844 3.947 1 61.53 233 TYR A N 1
ATOM 1793 C CA . TYR A 1 233 ? -18.844 30.547 2.729 1 61.53 233 TYR A CA 1
ATOM 1794 C C . TYR A 1 233 ? -18.609 29.109 2.289 1 61.53 233 TYR A C 1
ATOM 1796 O O . TYR A 1 233 ? -19.547 28.391 1.927 1 61.53 233 TYR A O 1
ATOM 1804 N N . LEU A 1 234 ? -17.438 28.641 2.363 1 62.09 234 LEU A N 1
ATOM 1805 C CA . LEU A 1 234 ? -17.062 27.297 1.932 1 62.09 234 LEU A CA 1
ATOM 1806 C C . LEU A 1 234 ? -17.688 26.25 2.824 1 62.09 234 LEU A C 1
ATOM 1808 O O . LEU A 1 234 ? -18.141 25.203 2.336 1 62.09 234 LEU A O 1
ATOM 1812 N N . LYS A 1 235 ? -17.797 26.609 4.059 1 62.09 235 LYS A N 1
ATOM 1813 C CA . LYS A 1 235 ? -18.453 25.719 5.023 1 62.09 235 LYS A CA 1
ATOM 1814 C C . LYS A 1 235 ? -19.922 25.547 4.695 1 62.09 235 LYS A C 1
ATOM 1816 O O . LYS A 1 235 ? -20.438 24.422 4.715 1 62.09 235 LYS A O 1
ATOM 1821 N N . ARG A 1 236 ? -20.609 26.656 4.516 1 59.34 236 ARG A N 1
ATOM 1822 C CA . ARG A 1 236 ? -22.031 26.641 4.207 1 59.34 236 ARG A CA 1
ATOM 1823 C C . ARG A 1 236 ? -22.312 25.844 2.938 1 59.34 236 ARG A C 1
ATOM 1825 O O . ARG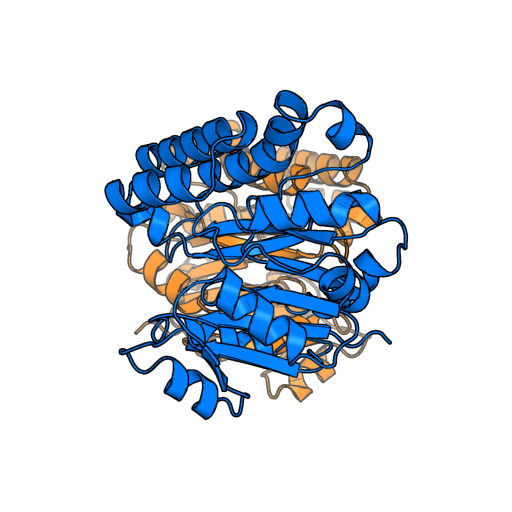 A 1 236 ? -23.266 25.047 2.891 1 59.34 236 ARG A O 1
ATOM 1832 N N . PHE A 1 237 ? -21.516 25.969 2.002 1 55.78 237 PHE A N 1
ATOM 1833 C CA . PHE A 1 237 ? -21.672 25.266 0.742 1 55.78 237 PHE A CA 1
ATOM 1834 C C . PHE A 1 237 ? -21.469 23.766 0.941 1 55.78 237 PHE A C 1
ATOM 1836 O O . PHE A 1 237 ? -22.266 22.953 0.45 1 55.78 237 PHE A O 1
ATOM 1843 N N . TYR A 1 238 ? -20.453 23.375 1.695 1 59.84 238 TYR A N 1
ATOM 1844 C CA . TYR A 1 238 ? -20.109 21.969 1.914 1 59.84 238 TYR A CA 1
ATOM 1845 C C . TYR A 1 238 ? -21.172 21.266 2.756 1 59.84 238 TYR A C 1
ATOM 1847 O O . TYR A 1 238 ? -21.516 20.109 2.498 1 59.84 238 TYR A O 1
ATOM 1855 N N . ALA A 1 239 ? -21.703 21.953 3.738 1 59.69 239 ALA A N 1
ATOM 1856 C CA . ALA A 1 239 ? -22.781 21.422 4.566 1 59.69 239 ALA A CA 1
ATOM 1857 C C . ALA A 1 239 ? -24.047 21.188 3.742 1 59.69 239 ALA A C 1
ATOM 1859 O O . ALA A 1 239 ? -24.797 20.266 4.02 1 59.69 239 ALA A O 1
ATOM 1860 N N . ASP A 1 240 ? -24.109 21.938 2.773 1 50.16 240 ASP A N 1
ATOM 1861 C CA . ASP A 1 240 ? -25.297 21.859 1.924 1 50.16 240 ASP A CA 1
ATOM 1862 C C . ASP A 1 240 ? -25.203 20.672 0.968 1 50.16 240 ASP A C 1
ATOM 1864 O O . ASP A 1 240 ? -26.219 20.156 0.502 1 50.16 240 ASP A O 1
ATOM 1868 N N . ILE A 1 241 ? -23.984 20.25 0.715 1 51.28 241 ILE A N 1
ATOM 1869 C CA . ILE A 1 241 ? -23.781 19.219 -0.298 1 51.28 241 ILE A CA 1
ATOM 1870 C C . ILE A 1 241 ? -23.672 17.859 0.372 1 51.28 241 ILE A C 1
ATOM 1872 O O . ILE A 1 241 ? -24.062 16.844 -0.212 1 51.28 241 ILE A O 1
ATOM 1876 N N . ARG A 1 242 ? -23.188 17.812 1.599 1 51.78 242 ARG A N 1
ATOM 1877 C CA . ARG A 1 242 ? -23.078 16.547 2.305 1 51.78 242 ARG A CA 1
ATOM 1878 C C . ARG A 1 242 ? -24.453 16.016 2.691 1 51.78 242 ARG A C 1
ATOM 1880 O O . ARG A 1 242 ? -25.391 16.797 2.891 1 51.78 242 ARG A O 1
ATOM 1887 N N . MET B 1 1 ? -15.164 -21.266 5.566 1 76.75 1 MET B N 1
ATOM 1888 C CA . MET B 1 1 ? -14.391 -20.234 4.875 1 76.75 1 MET B CA 1
ATOM 1889 C C . MET B 1 1 ? -13.102 -20.812 4.305 1 76.75 1 MET B C 1
ATOM 1891 O O . MET B 1 1 ? -12.5 -21.719 4.902 1 76.75 1 MET B O 1
ATOM 1895 N N . SER B 1 2 ? -12.789 -20.5 3.016 1 93.12 2 SER B N 1
ATOM 1896 C CA . SER B 1 2 ? -11.617 -21.078 2.361 1 93.12 2 SER B CA 1
ATOM 1897 C C . SER B 1 2 ? -10.344 -20.766 3.133 1 93.12 2 SER B C 1
ATOM 1899 O O . SER B 1 2 ? -10.195 -19.672 3.684 1 93.12 2 SER B O 1
ATOM 1901 N N . ARG B 1 3 ? -9.586 -21.812 3.273 1 97.38 3 ARG B N 1
ATOM 1902 C CA . ARG B 1 3 ? -8.289 -21.672 3.932 1 97.38 3 ARG B CA 1
ATOM 1903 C C . ARG B 1 3 ? -7.207 -21.297 2.93 1 97.38 3 ARG B C 1
ATOM 1905 O O . ARG B 1 3 ? -7.074 -21.922 1.88 1 97.38 3 ARG B O 1
ATOM 1912 N N . VAL B 1 4 ? -6.391 -20.141 3.27 1 98.81 4 VAL B N 1
ATOM 1913 C CA . VAL B 1 4 ? -5.367 -19.641 2.355 1 98.81 4 VAL B CA 1
ATOM 1914 C C . VAL B 1 4 ? -3.984 -20.062 2.861 1 98.81 4 VAL B C 1
ATOM 1916 O O . VAL B 1 4 ? -3.627 -19.781 4.008 1 98.81 4 VAL B O 1
ATOM 1919 N N . SER B 1 5 ? -3.229 -20.75 2.074 1 98.88 5 SER B N 1
ATOM 1920 C CA . SER B 1 5 ? -1.815 -21.016 2.316 1 98.88 5 SER B CA 1
ATOM 1921 C C . SER B 1 5 ? -0.927 -20.047 1.545 1 98.88 5 SER B C 1
ATOM 1923 O O . SER B 1 5 ? -1.017 -19.953 0.319 1 98.88 5 SER B O 1
ATOM 1925 N N . ILE B 1 6 ? -0.116 -19.344 2.26 1 98.88 6 ILE B N 1
ATOM 1926 C CA . ILE B 1 6 ? 0.849 -18.469 1.619 1 98.88 6 ILE B CA 1
ATOM 1927 C C . ILE B 1 6 ? 2.195 -19.172 1.491 1 98.88 6 ILE B C 1
ATOM 1929 O O . ILE B 1 6 ? 2.75 -19.641 2.484 1 98.88 6 ILE B O 1
ATOM 1933 N N . VAL B 1 7 ? 2.682 -19.297 0.272 1 98.81 7 VAL B N 1
ATOM 1934 C CA . VAL B 1 7 ? 3.961 -19.922 -0.041 1 98.81 7 VAL B CA 1
ATOM 1935 C C . VAL B 1 7 ? 4.969 -18.859 -0.471 1 98.81 7 VAL B C 1
ATOM 1937 O O . VAL B 1 7 ? 4.742 -18.141 -1.445 1 98.81 7 VAL B O 1
ATOM 1940 N N . ILE B 1 8 ? 6.086 -18.797 0.223 1 98.75 8 ILE B N 1
ATOM 1941 C CA . ILE B 1 8 ? 7.105 -17.797 -0.052 1 98.75 8 ILE B CA 1
ATOM 1942 C C . ILE B 1 8 ? 8.398 -18.469 -0.492 1 98.75 8 ILE B C 1
ATOM 1944 O O . ILE B 1 8 ? 9.148 -18.984 0.339 1 98.75 8 ILE B O 1
ATOM 1948 N N . PRO B 1 9 ? 8.641 -18.484 -1.757 1 97.75 9 PRO B N 1
ATOM 1949 C CA . PRO B 1 9 ? 9.977 -18.906 -2.184 1 97.75 9 PRO B CA 1
ATOM 1950 C C . PRO B 1 9 ? 11.055 -17.875 -1.814 1 97.75 9 PRO B C 1
ATOM 1952 O O . PRO B 1 9 ? 10.883 -16.688 -2.035 1 97.75 9 PRO B O 1
ATOM 1955 N N . ALA B 1 10 ? 12.148 -18.344 -1.248 1 97.88 10 ALA B N 1
ATOM 1956 C CA . ALA B 1 10 ? 13.172 -17.406 -0.8 1 97.88 10 ALA B CA 1
ATOM 1957 C C . ALA B 1 10 ? 14.57 -17.922 -1.121 1 97.88 10 ALA B C 1
ATOM 1959 O O . ALA B 1 10 ? 14.836 -19.125 -1.004 1 97.88 10 ALA B O 1
ATOM 1960 N N . LEU B 1 11 ? 15.383 -17.109 -1.586 1 96.56 11 LEU B N 1
ATOM 1961 C CA . LEU B 1 11 ? 16.812 -17.344 -1.807 1 96.56 11 LEU B CA 1
ATOM 1962 C C . LEU B 1 11 ? 17.625 -16.094 -1.466 1 96.56 11 LEU B C 1
ATOM 1964 O O . LEU B 1 11 ? 17.562 -15.094 -2.186 1 96.56 11 LEU B O 1
ATOM 1968 N N . ASN B 1 12 ? 18.406 -16.156 -0.402 1 96.44 12 ASN B N 1
ATOM 1969 C CA . ASN B 1 12 ? 19.219 -15.055 0.081 1 96.44 12 ASN B CA 1
ATOM 1970 C C . ASN B 1 12 ? 18.391 -13.781 0.273 1 96.44 12 ASN B C 1
ATOM 1972 O O . ASN B 1 12 ? 18.734 -12.727 -0.27 1 96.44 12 ASN B O 1
ATOM 1976 N N . GLU B 1 13 ? 17.312 -13.922 1.07 1 96.38 13 GLU B N 1
ATOM 1977 C CA . GLU B 1 13 ? 16.359 -12.844 1.307 1 96.38 13 GLU B CA 1
ATOM 1978 C C . GLU B 1 13 ? 16.328 -12.445 2.781 1 96.38 13 GLU B C 1
ATOM 1980 O O . GLU B 1 13 ? 15.305 -11.977 3.281 1 96.38 13 GLU B O 1
ATOM 1985 N N . ALA B 1 14 ? 17.422 -12.68 3.441 1 95.31 14 ALA B N 1
ATOM 1986 C CA . ALA B 1 14 ? 17.453 -12.438 4.883 1 95.31 14 ALA B CA 1
ATOM 1987 C C . ALA B 1 14 ? 17.094 -10.992 5.199 1 95.31 14 ALA B C 1
ATOM 1989 O O . ALA B 1 14 ? 16.391 -10.719 6.18 1 95.31 14 ALA B O 1
ATOM 1990 N N . THR B 1 15 ? 17.469 -10.094 4.387 1 91.12 15 THR B N 1
ATOM 1991 C CA . THR B 1 15 ? 17.297 -8.672 4.645 1 91.12 15 THR B CA 1
ATOM 1992 C C . THR B 1 15 ? 15.844 -8.258 4.41 1 91.12 15 THR B C 1
ATOM 1994 O O . THR B 1 15 ? 15.352 -7.312 5.039 1 91.12 15 THR B O 1
ATOM 1997 N N . ASN B 1 16 ? 15.117 -8.938 3.572 1 93.31 16 ASN B N 1
ATOM 1998 C CA . ASN B 1 16 ? 13.781 -8.508 3.18 1 93.31 16 ASN B CA 1
ATOM 1999 C C . ASN B 1 16 ? 12.703 -9.367 3.838 1 93.31 16 ASN B C 1
ATOM 2001 O O . ASN B 1 16 ? 11.594 -8.891 4.102 1 93.31 16 ASN B O 1
ATOM 2005 N N . LEU B 1 17 ? 13 -10.586 4.047 1 97.06 17 LEU B N 1
ATOM 2006 C CA . LEU B 1 17 ? 12.008 -11.562 4.496 1 97.06 17 LEU B CA 1
ATOM 2007 C C . LEU B 1 17 ? 11.43 -11.164 5.852 1 97.06 17 LEU B C 1
ATOM 2009 O O . LEU B 1 17 ? 10.234 -11.328 6.09 1 97.06 17 LEU B O 1
ATOM 2013 N N . GLY B 1 18 ? 12.297 -10.672 6.758 1 96.56 18 GLY B N 1
ATOM 2014 C CA . GLY B 1 18 ? 11.836 -10.266 8.078 1 96.56 18 GLY B CA 1
ATOM 2015 C C . GLY B 1 18 ? 10.711 -9.25 8.023 1 96.56 18 GLY B C 1
ATOM 2016 O O . GLY B 1 18 ? 9.719 -9.383 8.742 1 96.56 18 GLY B O 1
ATOM 2017 N N . ARG B 1 19 ? 10.891 -8.25 7.184 1 96.31 19 ARG B N 1
ATOM 2018 C CA . ARG B 1 19 ? 9.867 -7.223 7.02 1 96.31 19 ARG B CA 1
ATOM 2019 C C . ARG B 1 19 ? 8.562 -7.82 6.5 1 96.31 19 ARG B C 1
ATOM 2021 O O . ARG B 1 19 ? 7.488 -7.527 7.027 1 96.31 19 ARG B O 1
ATOM 2028 N N . THR B 1 20 ? 8.695 -8.633 5.516 1 97.62 20 THR B N 1
ATOM 2029 C CA . THR B 1 20 ? 7.523 -9.273 4.922 1 97.62 20 THR B CA 1
ATOM 2030 C C . THR B 1 20 ? 6.781 -10.109 5.957 1 97.62 20 THR B C 1
ATOM 2032 O O . THR B 1 20 ? 5.562 -10 6.094 1 97.62 20 THR B O 1
ATOM 2035 N N . LEU B 1 21 ? 7.508 -10.898 6.742 1 97.88 21 LEU B N 1
ATOM 2036 C CA . LEU B 1 21 ? 6.895 -11.789 7.715 1 97.88 21 LEU B CA 1
ATOM 2037 C C . LEU B 1 21 ? 6.246 -11 8.852 1 97.88 21 LEU B C 1
ATOM 2039 O O . LEU B 1 21 ? 5.188 -11.383 9.352 1 97.88 21 LEU B O 1
ATOM 2043 N N . ARG B 1 22 ? 6.879 -9.93 9.258 1 96.5 22 ARG B N 1
ATOM 2044 C CA . ARG B 1 22 ? 6.301 -9.062 10.281 1 96.5 22 ARG B CA 1
ATOM 2045 C C . ARG B 1 22 ? 4.938 -8.531 9.852 1 96.5 22 ARG B C 1
ATOM 2047 O O . ARG B 1 22 ? 3.988 -8.539 10.633 1 96.5 22 ARG B O 1
ATOM 2054 N N . LEU B 1 23 ? 4.828 -8.172 8.648 1 96.88 23 LEU B N 1
ATOM 2055 C CA . LEU B 1 23 ? 3.586 -7.59 8.148 1 96.88 23 LEU B CA 1
ATOM 2056 C C . LEU B 1 23 ? 2.537 -8.672 7.906 1 96.88 23 LEU B C 1
ATOM 2058 O O . LEU B 1 23 ? 1.338 -8.422 8.055 1 96.88 23 LEU B O 1
ATOM 2062 N N . LEU B 1 24 ? 2.959 -9.875 7.562 1 97.56 24 LEU B N 1
ATOM 2063 C CA . LEU B 1 24 ? 2.021 -10.977 7.363 1 97.56 24 LEU B CA 1
ATOM 2064 C C . LEU B 1 24 ? 1.346 -11.359 8.68 1 97.56 24 LEU B C 1
ATOM 2066 O O . LEU B 1 24 ? 0.237 -11.898 8.68 1 97.56 24 LEU B O 1
ATOM 2070 N N . LYS B 1 25 ? 1.977 -11.047 9.797 1 95.31 25 LYS B N 1
ATOM 2071 C CA . LYS B 1 25 ? 1.395 -11.336 11.102 1 95.31 25 LYS B CA 1
ATOM 2072 C C . LYS B 1 25 ? 0.171 -10.461 11.367 1 95.31 25 LYS B C 1
ATOM 2074 O O . LYS B 1 25 ? -0.668 -10.797 12.203 1 95.31 25 LYS B O 1
ATOM 2079 N N . ALA B 1 26 ? 0.051 -9.398 10.617 1 94.88 26 ALA B N 1
ATOM 2080 C CA . ALA B 1 26 ? -1.023 -8.445 10.859 1 94.88 26 ALA B CA 1
ATOM 2081 C C . ALA B 1 26 ? -2.213 -8.703 9.945 1 94.88 26 ALA B C 1
ATOM 2083 O O . ALA B 1 26 ? -3.182 -7.941 9.938 1 94.88 26 ALA B O 1
ATOM 2084 N N . LEU B 1 27 ? -2.121 -9.742 9.195 1 97.12 27 LEU B N 1
ATOM 2085 C CA . LEU B 1 27 ? -3.219 -10.062 8.289 1 97.12 27 LEU B CA 1
ATOM 2086 C C . LEU B 1 27 ? -4.512 -10.297 9.062 1 97.12 27 LEU B C 1
ATOM 2088 O O . LEU B 1 27 ? -4.5 -10.922 10.125 1 97.12 27 LEU B O 1
ATOM 2092 N N . ASP B 1 28 ? -5.578 -9.742 8.492 1 95.5 28 ASP B N 1
ATOM 2093 C CA . ASP B 1 28 ? -6.906 -9.945 9.055 1 95.5 28 ASP B CA 1
ATOM 2094 C C . ASP B 1 28 ? -7.945 -10.156 7.957 1 95.5 28 ASP B C 1
ATOM 2096 O O . ASP B 1 28 ? -8.32 -9.203 7.266 1 95.5 28 ASP B O 1
ATOM 2100 N N . PRO B 1 29 ? -8.516 -11.344 7.867 1 97.12 29 PRO B N 1
ATOM 2101 C CA . PRO B 1 29 ? -8.18 -12.523 8.672 1 97.12 29 PRO B CA 1
ATOM 2102 C C . PRO B 1 29 ? -6.77 -13.039 8.398 1 97.12 29 PRO B C 1
ATOM 2104 O O . PRO B 1 29 ? -6.16 -12.68 7.391 1 97.12 29 PRO B O 1
ATOM 2107 N N . PRO B 1 30 ? -6.234 -13.883 9.32 1 97.69 30 PRO B N 1
ATOM 2108 C CA . PRO B 1 30 ? -4.906 -14.461 9.102 1 97.69 30 PRO B CA 1
ATOM 2109 C C . PRO B 1 30 ? -4.898 -15.555 8.039 1 97.69 30 PRO B C 1
ATOM 2111 O O . PRO B 1 30 ? -5.949 -16.125 7.727 1 97.69 30 PRO B O 1
ATOM 2114 N N . ALA B 1 31 ? -3.732 -15.781 7.48 1 98.44 31 ALA B N 1
ATOM 2115 C CA . ALA B 1 31 ? -3.553 -16.953 6.621 1 98.44 31 ALA B CA 1
ATOM 2116 C C . ALA B 1 31 ? -3.674 -18.25 7.418 1 98.44 31 ALA B C 1
ATOM 2118 O O . ALA B 1 31 ? -3.365 -18.281 8.609 1 98.44 31 ALA B O 1
ATOM 2119 N N . HIS B 1 32 ? -4.148 -19.25 6.734 1 98.5 32 HIS B N 1
ATOM 2120 C CA . HIS B 1 32 ? -4.211 -20.578 7.324 1 98.5 32 HIS B CA 1
ATOM 2121 C C . HIS B 1 32 ? -2.82 -21.078 7.703 1 98.5 32 HIS B C 1
ATOM 2123 O O . HIS B 1 32 ? -2.637 -21.672 8.766 1 98.5 32 HIS B O 1
ATOM 2129 N N . GLU B 1 33 ? -1.94 -20.844 6.859 1 98.56 33 GLU B N 1
ATOM 2130 C CA . GLU B 1 33 ? -0.536 -21.172 7.082 1 98.56 33 GLU B CA 1
ATOM 2131 C C . GLU B 1 33 ? 0.371 -20.375 6.145 1 98.56 33 GLU B C 1
ATOM 2133 O O . GLU B 1 33 ? -0.079 -19.891 5.109 1 98.56 33 GLU B O 1
ATOM 2138 N N . ILE B 1 34 ? 1.575 -20.188 6.574 1 98.75 34 ILE B N 1
ATOM 2139 C CA . ILE B 1 34 ? 2.637 -19.562 5.785 1 98.75 34 ILE B CA 1
ATOM 2140 C C . ILE B 1 34 ? 3.822 -20.531 5.684 1 98.75 34 ILE B C 1
ATOM 2142 O O . ILE B 1 34 ? 4.328 -21.016 6.699 1 98.75 34 ILE B O 1
ATOM 2146 N N . LEU B 1 35 ? 4.211 -20.844 4.469 1 98.81 35 LEU B N 1
ATOM 2147 C CA . LEU B 1 35 ? 5.352 -21.703 4.191 1 98.81 35 LEU B CA 1
ATOM 2148 C C . LEU B 1 35 ? 6.477 -20.938 3.52 1 98.81 35 LEU B C 1
ATOM 2150 O O . LEU B 1 35 ? 6.262 -20.281 2.488 1 98.81 35 LEU B O 1
ATOM 2154 N N . VAL B 1 36 ? 7.602 -20.984 4.145 1 98.88 36 VAL B N 1
ATOM 2155 C CA . VAL B 1 36 ? 8.789 -20.453 3.48 1 98.88 36 VAL B CA 1
ATOM 2156 C C . VAL B 1 36 ? 9.57 -21.594 2.844 1 98.88 36 VAL B C 1
ATOM 2158 O O . VAL B 1 36 ? 9.898 -22.578 3.508 1 98.88 36 VAL B O 1
ATOM 2161 N N . VAL B 1 37 ? 9.766 -21.531 1.555 1 98.81 37 VAL B N 1
ATOM 2162 C CA . VAL B 1 37 ? 10.523 -22.562 0.833 1 98.81 37 VAL B CA 1
ATOM 2163 C C . VAL B 1 37 ? 11.898 -22.016 0.459 1 98.81 37 VAL B C 1
ATOM 2165 O O . VAL B 1 37 ? 12.031 -21.219 -0.479 1 98.81 37 VAL B O 1
ATOM 2168 N N . ASP B 1 38 ? 12.898 -22.484 1.129 1 98.62 38 ASP B N 1
ATOM 2169 C CA . ASP B 1 38 ? 14.258 -21.969 0.966 1 98.62 38 ASP B CA 1
ATOM 2170 C C . ASP B 1 38 ? 15 -22.719 -0.142 1 98.62 38 ASP B C 1
ATOM 2172 O O . ASP B 1 38 ? 15.109 -23.938 -0.105 1 98.62 38 ASP B O 1
ATOM 2176 N N . GLY B 1 39 ? 15.492 -21.953 -1.085 1 97.38 39 GLY B N 1
ATOM 2177 C CA . GLY B 1 39 ? 16.188 -22.516 -2.234 1 97.38 39 GLY B CA 1
ATOM 2178 C C . GLY B 1 39 ? 17.672 -22.688 -2.01 1 97.38 39 GLY B C 1
ATOM 2179 O O . GLY B 1 39 ? 18.469 -22.578 -2.949 1 97.38 39 GLY B O 1
ATOM 2180 N N . GLY B 1 40 ? 18.109 -22.797 -0.77 1 97.38 40 GLY B N 1
ATOM 2181 C CA . GLY B 1 40 ? 19.516 -22.953 -0.463 1 97.38 40 GLY B CA 1
ATOM 2182 C C . GLY B 1 40 ? 20.203 -21.641 -0.128 1 97.38 40 GLY B C 1
ATOM 2183 O O . GLY B 1 40 ? 21.266 -21.328 -0.668 1 97.38 40 GLY B O 1
ATOM 2184 N N . SER B 1 41 ? 19.625 -20.828 0.706 1 97.12 41 SER B N 1
ATOM 2185 C CA . SER B 1 41 ? 20.156 -19.531 1.074 1 97.12 41 SER B CA 1
ATOM 2186 C C . SER B 1 41 ? 21.422 -19.672 1.926 1 97.12 41 SER B C 1
ATOM 2188 O O . SER B 1 41 ? 21.547 -20.625 2.695 1 97.12 41 SER B O 1
ATOM 2190 N N . ALA B 1 42 ? 22.297 -18.688 1.784 1 96.69 42 ALA B N 1
ATOM 2191 C CA . ALA B 1 42 ? 23.547 -18.656 2.551 1 96.69 42 ALA B CA 1
ATOM 2192 C C . ALA B 1 42 ? 23.609 -17.438 3.463 1 96.69 42 ALA B C 1
ATOM 2194 O O . ALA B 1 42 ? 24.625 -17.188 4.109 1 96.69 42 ALA B O 1
ATOM 2195 N N . ASP B 1 43 ? 22.578 -16.688 3.594 1 96.62 43 ASP B N 1
ATOM 2196 C CA . ASP B 1 43 ? 22.656 -15.406 4.285 1 96.62 43 ASP B CA 1
ATOM 2197 C C . ASP B 1 43 ? 21.766 -15.406 5.531 1 96.62 43 ASP B C 1
ATOM 2199 O O . ASP B 1 43 ? 21.406 -14.344 6.039 1 96.62 43 ASP B O 1
ATOM 2203 N N . GLY B 1 44 ? 21.281 -16.594 5.914 1 97.12 44 GLY B N 1
ATOM 2204 C CA . GLY B 1 44 ? 20.469 -16.688 7.117 1 97.12 44 GLY B CA 1
ATOM 2205 C C . GLY B 1 44 ? 18.984 -16.594 6.84 1 97.12 44 GLY B C 1
ATOM 2206 O O . GLY B 1 44 ? 18.188 -16.438 7.766 1 97.12 44 GLY B O 1
ATOM 2207 N N . THR B 1 45 ? 18.578 -16.688 5.648 1 97.81 45 THR B N 1
ATOM 2208 C CA . THR B 1 45 ? 17.172 -16.578 5.246 1 97.81 45 THR B CA 1
ATOM 2209 C C . THR B 1 45 ? 16.312 -17.594 5.992 1 97.81 45 THR B C 1
ATOM 2211 O O . THR B 1 45 ? 15.281 -17.234 6.566 1 97.81 45 THR B O 1
ATOM 2214 N N . ALA B 1 46 ? 16.75 -18.781 6.031 1 98 46 ALA B N 1
ATOM 2215 C CA . ALA B 1 46 ? 15.977 -19.828 6.703 1 98 46 ALA B CA 1
ATOM 2216 C C . ALA B 1 46 ? 15.844 -19.531 8.195 1 98 46 ALA B C 1
ATOM 2218 O O . ALA B 1 46 ? 14.781 -19.766 8.781 1 98 46 ALA B O 1
ATOM 2219 N N . ALA B 1 47 ? 16.891 -19.047 8.75 1 97.94 47 ALA B N 1
ATOM 2220 C CA . ALA B 1 47 ? 16.891 -18.734 10.172 1 97.94 47 ALA B CA 1
ATOM 2221 C C . ALA B 1 47 ? 15.883 -17.625 10.492 1 97.94 47 ALA B C 1
ATOM 2223 O O . ALA B 1 47 ? 15.219 -17.656 11.531 1 97.94 47 ALA B O 1
ATOM 2224 N N . VAL B 1 48 ? 15.805 -16.656 9.656 1 97.69 48 VAL B N 1
ATOM 2225 C CA . VAL B 1 48 ? 14.844 -15.57 9.82 1 97.69 48 VAL B CA 1
ATOM 2226 C C . VAL B 1 48 ? 13.43 -16.141 9.859 1 97.69 48 VAL B C 1
ATOM 2228 O O . VAL B 1 48 ? 12.633 -15.805 10.742 1 97.69 48 VAL B O 1
ATOM 2231 N N . ALA B 1 49 ? 13.109 -17 8.984 1 98.19 49 ALA B N 1
ATOM 2232 C CA . ALA B 1 49 ? 11.781 -17.609 8.922 1 98.19 49 ALA B CA 1
ATOM 2233 C C . ALA B 1 49 ? 11.492 -18.422 10.172 1 98.19 49 ALA B C 1
ATOM 2235 O O . ALA B 1 49 ? 10.391 -18.344 10.734 1 98.19 49 ALA B O 1
ATOM 2236 N N . ARG B 1 50 ? 12.438 -19.188 10.562 1 97.94 50 ARG B N 1
ATOM 2237 C CA . ARG B 1 50 ? 12.266 -20.031 11.734 1 97.94 50 ARG B CA 1
ATOM 2238 C C . ARG B 1 50 ? 12.055 -19.203 12.992 1 97.94 50 ARG B C 1
ATOM 2240 O O . ARG B 1 50 ? 11.305 -19.594 13.891 1 97.94 50 ARG B O 1
ATOM 2247 N N . ALA B 1 51 ? 12.719 -18.094 13.039 1 97.38 51 ALA B N 1
ATOM 2248 C CA . ALA B 1 51 ? 12.586 -17.203 14.188 1 97.38 51 ALA B CA 1
ATOM 2249 C C . ALA B 1 51 ? 11.156 -16.672 14.305 1 97.38 51 ALA B C 1
ATOM 2251 O O . ALA B 1 51 ? 10.711 -16.328 15.398 1 97.38 51 ALA B O 1
ATOM 2252 N N . PHE B 1 52 ? 10.438 -16.656 13.211 1 97.31 52 PHE B N 1
ATOM 2253 C CA . PHE B 1 52 ? 9.047 -16.219 13.219 1 97.31 52 PHE B CA 1
ATOM 2254 C C . PHE B 1 52 ? 8.117 -17.391 13.516 1 97.31 52 PHE B C 1
ATOM 2256 O O . PHE B 1 52 ? 6.895 -17.25 13.492 1 97.31 52 PHE B O 1
ATOM 2263 N N . GLY B 1 53 ? 8.672 -18.578 13.719 1 97.5 53 GLY B N 1
ATOM 2264 C CA . GLY B 1 53 ? 7.895 -19.781 14.031 1 97.5 53 GLY B CA 1
ATOM 2265 C C . GLY B 1 53 ? 7.262 -20.406 12.805 1 97.5 53 GLY B C 1
ATOM 2266 O O . GLY B 1 53 ? 6.266 -21.125 12.914 1 97.5 53 GLY B O 1
ATOM 2267 N N . LEU B 1 54 ? 7.84 -20.156 11.688 1 97.94 54 LEU B N 1
ATOM 2268 C CA . LEU B 1 54 ? 7.211 -20.625 10.461 1 97.94 54 LEU B CA 1
ATOM 2269 C C . LEU B 1 54 ? 7.844 -21.938 9.992 1 97.94 54 LEU B C 1
ATOM 2271 O O . LEU B 1 54 ? 9 -22.219 10.328 1 97.94 54 LEU B O 1
ATOM 2275 N N . ARG B 1 55 ? 7.066 -22.672 9.234 1 97.81 55 ARG B N 1
ATOM 2276 C CA . ARG B 1 55 ? 7.57 -23.875 8.57 1 97.81 55 ARG B CA 1
ATOM 2277 C C . ARG B 1 55 ? 8.484 -23.516 7.402 1 97.81 55 ARG B C 1
ATOM 2279 O O . ARG B 1 55 ? 8.109 -22.719 6.539 1 97.81 55 ARG B O 1
ATOM 2286 N N . VAL B 1 56 ? 9.664 -24.078 7.469 1 98.62 56 VAL B N 1
ATOM 2287 C CA . VAL B 1 56 ? 10.617 -23.859 6.391 1 98.62 56 VAL B CA 1
ATOM 2288 C C . VAL B 1 56 ? 10.867 -25.172 5.641 1 98.62 56 VAL B C 1
ATOM 2290 O O . VAL B 1 56 ? 11.219 -26.188 6.246 1 98.62 56 VAL B O 1
ATOM 2293 N N . LEU B 1 57 ? 10.609 -25.172 4.352 1 98.69 57 LEU B N 1
ATOM 2294 C CA . LEU B 1 57 ? 10.93 -26.297 3.473 1 98.69 57 LEU B CA 1
ATOM 2295 C C . LEU B 1 57 ? 12.234 -26.031 2.715 1 98.69 57 LEU B C 1
ATOM 2297 O O . LEU B 1 57 ? 12.469 -24.922 2.236 1 98.69 57 LEU B O 1
ATOM 2301 N N . GLU B 1 58 ? 13.008 -27 2.686 1 97.88 58 GLU B N 1
ATOM 2302 C CA . GLU B 1 58 ? 14.234 -26.906 1.896 1 97.88 58 GLU B CA 1
ATOM 2303 C C . GLU B 1 58 ? 14.016 -27.422 0.474 1 97.88 58 GLU B C 1
ATOM 2305 O O . GLU B 1 58 ? 13.367 -28.453 0.271 1 97.88 58 GLU B O 1
ATOM 2310 N N . SER B 1 59 ? 14.484 -26.703 -0.418 1 96.94 59 SER B N 1
ATOM 2311 C CA . SER B 1 59 ? 14.328 -27.016 -1.834 1 96.94 59 SER B CA 1
ATOM 2312 C C . SER B 1 59 ? 15.602 -26.719 -2.615 1 96.94 59 SER B C 1
ATOM 2314 O O . SER B 1 59 ? 16.438 -25.938 -2.174 1 96.94 59 SER B O 1
ATOM 2316 N N . PRO B 1 60 ? 15.773 -27.484 -3.787 1 94.38 60 PRO B N 1
ATOM 2317 C CA . PRO B 1 60 ? 16.781 -26.984 -4.719 1 94.38 60 PRO B CA 1
ATOM 2318 C C . PRO B 1 60 ? 16.5 -25.562 -5.199 1 94.38 60 PRO B C 1
ATOM 2320 O O . PRO B 1 60 ? 15.367 -25.078 -5.051 1 94.38 60 PRO B O 1
ATOM 2323 N N . ARG B 1 61 ? 17.484 -24.984 -5.715 1 92.62 61 ARG B N 1
ATOM 2324 C CA . ARG B 1 61 ? 17.375 -23.625 -6.23 1 92.62 61 ARG B CA 1
ATOM 2325 C C . ARG B 1 61 ? 16.438 -23.578 -7.43 1 92.62 61 ARG B C 1
ATOM 2327 O O . ARG B 1 61 ? 16.469 -24.469 -8.289 1 92.62 61 ARG B O 1
ATOM 2334 N N . GLY B 1 62 ? 15.602 -22.578 -7.477 1 91.06 62 GLY B N 1
ATOM 2335 C CA . GLY B 1 62 ? 14.648 -22.328 -8.547 1 91.06 62 GLY B CA 1
ATOM 2336 C C . GLY B 1 62 ? 13.266 -21.984 -8.047 1 91.06 62 GLY B C 1
ATOM 2337 O O . GLY B 1 62 ? 12.641 -22.766 -7.32 1 91.06 62 GLY B O 1
ATOM 2338 N N . ARG B 1 63 ? 12.773 -20.906 -8.469 1 92.12 63 ARG B N 1
ATOM 2339 C CA . ARG B 1 63 ? 11.508 -20.391 -7.957 1 92.12 63 ARG B CA 1
ATOM 2340 C C . ARG B 1 63 ? 10.359 -21.359 -8.273 1 92.12 63 ARG B C 1
ATOM 2342 O O . ARG B 1 63 ? 9.531 -21.641 -7.41 1 92.12 63 ARG B O 1
ATOM 2349 N N . ALA B 1 64 ? 10.359 -21.844 -9.477 1 92.62 64 ALA B N 1
ATOM 2350 C CA . ALA B 1 64 ? 9.312 -22.781 -9.867 1 92.62 64 ALA B CA 1
ATOM 2351 C C . ALA B 1 64 ? 9.328 -24.031 -8.984 1 92.62 64 ALA B C 1
ATOM 2353 O O . ALA B 1 64 ? 8.289 -24.453 -8.477 1 92.62 64 ALA B O 1
ATOM 2354 N N . VAL B 1 65 ? 10.516 -24.562 -8.781 1 94.88 65 VAL B N 1
ATOM 2355 C CA . VAL B 1 65 ? 10.672 -25.766 -7.969 1 94.88 65 VAL B CA 1
ATOM 2356 C C . VAL B 1 65 ? 10.25 -25.469 -6.527 1 94.88 65 VAL B C 1
ATOM 2358 O O . VAL B 1 65 ? 9.562 -26.281 -5.902 1 94.88 65 VAL B O 1
ATOM 2361 N N . GLN B 1 66 ? 10.656 -24.344 -6.07 1 96.94 66 GLN B N 1
ATOM 2362 C CA . GLN B 1 66 ? 10.305 -23.938 -4.715 1 96.94 66 GLN B CA 1
ATOM 2363 C C . GLN B 1 66 ? 8.797 -23.812 -4.555 1 96.94 66 GLN B C 1
ATOM 2365 O O . GLN B 1 66 ? 8.227 -24.312 -3.584 1 96.94 66 GLN B O 1
ATOM 2370 N N . MET B 1 67 ? 8.133 -23.156 -5.477 1 97.19 67 MET B N 1
ATOM 2371 C CA . MET B 1 67 ? 6.695 -22.906 -5.395 1 97.19 67 MET B CA 1
ATOM 2372 C C . MET B 1 67 ? 5.906 -24.188 -5.562 1 97.19 67 MET B C 1
ATOM 2374 O O . MET B 1 67 ? 4.879 -24.391 -4.91 1 97.19 67 MET B O 1
ATOM 2378 N N . ASN B 1 68 ? 6.414 -25.109 -6.41 1 97.81 68 ASN B N 1
ATOM 2379 C CA . ASN B 1 68 ? 5.781 -26.406 -6.543 1 97.81 68 ASN B CA 1
ATOM 2380 C C . ASN B 1 68 ? 5.832 -27.188 -5.234 1 97.81 68 ASN B C 1
ATOM 2382 O O . ASN B 1 68 ? 4.828 -27.766 -4.809 1 97.81 68 ASN B O 1
ATOM 2386 N N . LEU B 1 69 ? 7.027 -27.188 -4.633 1 98.44 69 LEU B N 1
ATOM 2387 C CA . LEU B 1 69 ? 7.18 -27.875 -3.359 1 98.44 69 LEU B CA 1
ATOM 2388 C C . LEU B 1 69 ? 6.238 -27.297 -2.309 1 98.44 69 LEU B C 1
ATOM 2390 O O . LEU B 1 69 ? 5.59 -28.031 -1.567 1 98.44 69 LEU B O 1
ATOM 2394 N N . GLY B 1 70 ? 6.156 -25.984 -2.262 1 98.69 70 GLY B N 1
ATOM 2395 C CA . GLY B 1 70 ? 5.25 -25.312 -1.342 1 98.69 70 GLY B CA 1
ATOM 2396 C C . GLY B 1 70 ? 3.789 -25.625 -1.614 1 98.69 70 GLY B C 1
ATOM 2397 O O . GLY B 1 70 ? 3.018 -25.875 -0.686 1 98.69 70 GLY B O 1
ATOM 2398 N N . GLY B 1 71 ? 3.426 -25.594 -2.873 1 98.5 71 GLY B N 1
ATOM 2399 C CA . GLY B 1 71 ? 2.061 -25.922 -3.258 1 98.5 71 GLY B CA 1
ATOM 2400 C C . GLY B 1 71 ? 1.655 -27.344 -2.883 1 98.5 71 GLY B C 1
ATOM 2401 O O . GLY B 1 71 ? 0.52 -27.578 -2.467 1 98.5 71 GLY B O 1
ATOM 2402 N N . GLU B 1 72 ? 2.596 -28.25 -3.049 1 98.44 72 GLU B N 1
ATOM 2403 C CA . GLU B 1 72 ? 2.35 -29.656 -2.705 1 98.44 72 GLU B CA 1
ATOM 2404 C C . GLU B 1 72 ? 2.219 -29.828 -1.195 1 98.44 72 GLU B C 1
ATOM 2406 O O . GLU B 1 72 ? 1.393 -30.625 -0.729 1 98.44 72 GLU B O 1
ATOM 2411 N N . ALA B 1 73 ? 2.984 -29.125 -0.448 1 98.69 73 ALA B N 1
ATOM 2412 C CA . ALA B 1 73 ? 3.037 -29.281 1.004 1 98.69 73 ALA B CA 1
ATOM 2413 C C . ALA B 1 73 ? 1.882 -28.531 1.673 1 98.69 73 ALA B C 1
ATOM 2415 O O . ALA B 1 73 ? 1.521 -28.844 2.814 1 98.69 73 ALA B O 1
ATOM 2416 N N . ALA B 1 74 ? 1.3 -27.562 0.998 1 98.69 74 ALA B N 1
ATOM 2417 C CA . ALA B 1 74 ? 0.257 -26.703 1.562 1 98.69 74 ALA B CA 1
ATOM 2418 C C . ALA B 1 74 ? -1.01 -27.516 1.851 1 98.69 74 ALA B C 1
ATOM 2420 O O . ALA B 1 74 ? -1.273 -28.531 1.2 1 98.69 74 ALA B O 1
ATOM 2421 N N . THR B 1 75 ? -1.807 -27.016 2.799 1 98.62 75 THR B N 1
ATOM 2422 C CA . THR B 1 75 ? -3.012 -27.75 3.189 1 98.62 75 THR B CA 1
ATOM 2423 C C . THR B 1 75 ? -4.25 -26.875 2.998 1 98.62 75 THR B C 1
ATOM 2425 O O . THR B 1 75 ? -5.375 -27.328 3.217 1 98.62 75 THR B O 1
ATOM 2428 N N . GLY B 1 76 ? -4.055 -25.594 2.625 1 98.62 76 GLY B N 1
ATOM 2429 C CA . GLY B 1 76 ? -5.184 -24.703 2.398 1 98.62 76 GLY B CA 1
ATOM 2430 C C . GLY B 1 76 ? -5.891 -24.969 1.082 1 98.62 76 GLY B C 1
ATOM 2431 O O . GLY B 1 76 ? -5.383 -25.688 0.229 1 98.62 76 GLY B O 1
ATOM 2432 N N . ASP B 1 77 ? -7.062 -24.391 0.926 1 98.75 77 ASP B N 1
ATOM 2433 C CA . ASP B 1 77 ? -7.859 -24.5 -0.293 1 98.75 77 ASP B CA 1
ATOM 2434 C C . ASP B 1 77 ? -7.316 -23.578 -1.387 1 98.75 77 ASP B C 1
ATOM 2436 O O . ASP B 1 77 ? -7.449 -23.875 -2.576 1 98.75 77 ASP B O 1
ATOM 2440 N N . ILE B 1 78 ? -6.801 -22.438 -0.972 1 98.81 78 ILE B N 1
ATOM 2441 C CA . ILE B 1 78 ? -6.242 -21.438 -1.865 1 98.81 78 ILE B CA 1
ATOM 2442 C C . ILE B 1 78 ? -4.734 -21.328 -1.639 1 98.81 78 ILE B C 1
ATOM 2444 O O . ILE B 1 78 ? -4.273 -21.297 -0.495 1 98.81 78 ILE B O 1
ATOM 2448 N N . LEU B 1 79 ? -3.992 -21.359 -2.719 1 98.81 79 LEU B N 1
ATOM 2449 C CA . LEU B 1 79 ? -2.559 -21.094 -2.676 1 98.81 79 LEU B CA 1
ATOM 2450 C C . LEU B 1 79 ? -2.26 -19.641 -3.061 1 98.81 79 LEU B C 1
ATOM 2452 O O . LEU B 1 79 ? -2.832 -19.125 -4.02 1 98.81 79 LEU B O 1
ATOM 2456 N N . CYS B 1 80 ? -1.466 -19.016 -2.326 1 98.69 80 CYS B N 1
ATOM 2457 C CA . CYS B 1 80 ? -0.913 -17.703 -2.662 1 98.69 80 CYS B CA 1
ATOM 2458 C C . CYS B 1 80 ? 0.608 -17.766 -2.74 1 98.69 80 CYS B C 1
ATOM 2460 O O . CYS B 1 80 ? 1.278 -18 -1.733 1 98.69 80 CYS B O 1
ATOM 2462 N N . PHE B 1 81 ? 1.101 -17.625 -3.871 1 98.44 81 PHE B N 1
ATOM 2463 C CA . PHE B 1 81 ? 2.543 -17.531 -4.055 1 98.44 81 PHE B CA 1
ATOM 2464 C C . PHE B 1 81 ? 3.006 -16.078 -3.912 1 98.44 81 PHE B C 1
ATOM 2466 O O . PHE B 1 81 ? 2.652 -15.227 -4.727 1 98.44 81 PHE B O 1
ATOM 2473 N N . LEU B 1 82 ? 3.773 -15.844 -2.889 1 98.25 82 LEU B N 1
ATOM 2474 C CA . LEU B 1 82 ? 4.176 -14.5 -2.5 1 98.25 82 LEU B CA 1
ATOM 2475 C C . LEU B 1 82 ? 5.695 -14.367 -2.5 1 98.25 82 LEU B C 1
ATOM 2477 O O . LEU B 1 82 ? 6.391 -15.133 -1.823 1 98.25 82 LEU B O 1
ATOM 2481 N N . HIS B 1 83 ? 6.184 -13.414 -3.266 1 96.81 83 HIS B N 1
ATOM 2482 C CA . HIS B 1 83 ? 7.621 -13.164 -3.236 1 96.81 83 HIS B CA 1
ATOM 2483 C C . HIS B 1 83 ? 8.055 -12.617 -1.88 1 96.81 83 HIS B C 1
ATOM 2485 O O . HIS B 1 83 ? 7.324 -11.852 -1.248 1 96.81 83 HIS B O 1
ATOM 2491 N N . ALA B 1 84 ? 9.289 -12.898 -1.536 1 96.94 84 ALA B N 1
ATOM 2492 C CA . ALA B 1 84 ? 9.82 -12.586 -0.21 1 96.94 84 ALA B CA 1
ATOM 2493 C C . ALA B 1 84 ? 9.969 -11.078 -0.016 1 96.94 84 ALA B C 1
ATOM 2495 O O . ALA B 1 84 ? 10.07 -10.602 1.115 1 96.94 84 ALA B O 1
ATOM 2496 N N . ASP B 1 85 ? 9.992 -10.344 -1.067 1 95.5 85 ASP B N 1
ATOM 2497 C CA . ASP B 1 85 ? 10.227 -8.906 -0.972 1 95.5 85 ASP B CA 1
ATOM 2498 C C . ASP B 1 85 ? 8.984 -8.125 -1.382 1 95.5 85 ASP B C 1
ATOM 2500 O O . ASP B 1 85 ? 9.086 -6.98 -1.837 1 95.5 85 ASP B O 1
ATOM 2504 N N . THR B 1 86 ? 7.828 -8.711 -1.256 1 97.12 86 THR B N 1
ATOM 2505 C CA . THR B 1 86 ? 6.562 -8.078 -1.611 1 97.12 86 THR B CA 1
AT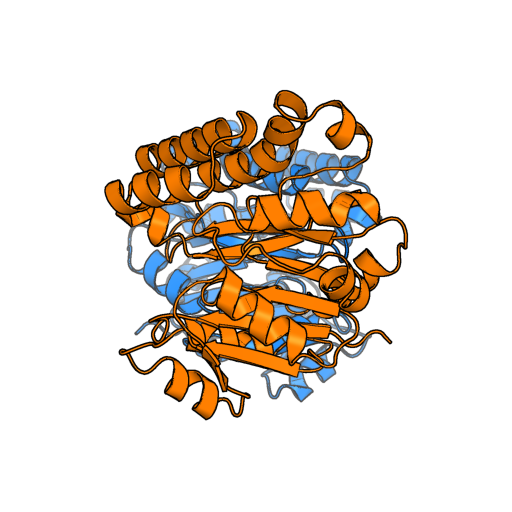OM 2506 C C . THR B 1 86 ? 5.66 -7.945 -0.387 1 97.12 86 THR B C 1
ATOM 2508 O O . THR B 1 86 ? 5.508 -8.898 0.382 1 97.12 86 THR B O 1
ATOM 2511 N N . LEU B 1 87 ? 5.109 -6.758 -0.192 1 97.31 87 LEU B N 1
ATOM 2512 C CA . LEU B 1 87 ? 4.199 -6.469 0.912 1 97.31 87 LEU B CA 1
ATOM 2513 C C . LEU B 1 87 ? 2.75 -6.457 0.433 1 97.31 87 LEU B C 1
ATOM 2515 O O . LEU B 1 87 ? 2.438 -5.848 -0.594 1 97.31 87 LEU B O 1
ATOM 2519 N N . VAL B 1 88 ? 1.91 -7.125 1.19 1 97.44 88 VAL B N 1
ATOM 2520 C CA . VAL B 1 88 ? 0.509 -7.254 0.801 1 97.44 88 VAL B CA 1
ATOM 2521 C C . VAL B 1 88 ? -0.371 -6.477 1.776 1 97.44 88 VAL B C 1
ATOM 2523 O O . VAL B 1 88 ? 0.041 -6.191 2.902 1 97.44 88 VAL B O 1
ATOM 2526 N N . PRO B 1 89 ? -1.583 -6.09 1.302 1 96.5 89 PRO B N 1
ATOM 2527 C CA . PRO B 1 89 ? -2.516 -5.461 2.24 1 96.5 89 PRO B CA 1
ATOM 2528 C C . PRO B 1 89 ? -2.965 -6.414 3.348 1 96.5 89 PRO B C 1
ATOM 2530 O O . PRO B 1 89 ? -2.965 -7.633 3.158 1 96.5 89 PRO B O 1
ATOM 2533 N N . ASP B 1 90 ? -3.398 -5.785 4.426 1 96.94 90 ASP B N 1
ATOM 2534 C CA . ASP B 1 90 ? -3.75 -6.578 5.602 1 96.94 90 ASP B CA 1
ATOM 2535 C C . ASP B 1 90 ? -4.992 -7.43 5.34 1 96.94 90 ASP B C 1
ATOM 2537 O O . ASP B 1 90 ? -5.258 -8.391 6.066 1 96.94 90 ASP B O 1
ATOM 2541 N N . ASP B 1 91 ? -5.742 -7.074 4.34 1 97.06 91 ASP B N 1
ATOM 2542 C CA . ASP B 1 91 ? -6.965 -7.816 4.047 1 97.06 91 ASP B CA 1
ATOM 2543 C C . ASP B 1 91 ? -6.781 -8.719 2.83 1 97.06 91 ASP B C 1
ATOM 2545 O O . ASP B 1 91 ? -7.758 -9.102 2.18 1 97.06 91 ASP B O 1
ATOM 2549 N N . CYS B 1 92 ? -5.566 -9.047 2.484 1 97.12 92 CYS B N 1
ATOM 2550 C CA . CYS B 1 92 ? -5.285 -9.781 1.257 1 97.12 92 CYS B CA 1
ATOM 2551 C C . CYS B 1 92 ? -5.957 -11.148 1.273 1 97.12 92 CYS B C 1
ATOM 2553 O O . CYS B 1 92 ? -6.41 -11.633 0.236 1 97.12 92 CYS B O 1
ATOM 2555 N N . VAL B 1 93 ? -6.047 -11.82 2.443 1 98.38 93 VAL B N 1
ATOM 2556 C CA . VAL B 1 93 ? -6.684 -13.133 2.553 1 98.38 93 VAL B CA 1
ATOM 2557 C C . VAL B 1 93 ? -8.156 -13.023 2.176 1 98.38 93 VAL B C 1
ATOM 2559 O O . VAL B 1 93 ? -8.664 -13.828 1.395 1 98.38 93 VAL B O 1
ATOM 2562 N N . GLU B 1 94 ? -8.781 -12.008 2.701 1 97.69 94 GLU B N 1
ATOM 2563 C CA . GLU B 1 94 ? -10.18 -11.766 2.361 1 97.69 94 GLU B CA 1
ATOM 2564 C C . GLU B 1 94 ? -10.352 -11.492 0.87 1 97.69 94 GLU B C 1
ATOM 2566 O O . GLU B 1 94 ? -11.281 -12 0.243 1 97.69 94 GLU B O 1
ATOM 2571 N N . VAL B 1 95 ? -9.492 -10.742 0.331 1 97.25 95 VAL B N 1
ATOM 2572 C CA . VAL B 1 95 ? -9.547 -10.391 -1.083 1 97.25 95 VAL B CA 1
ATOM 2573 C C . VAL B 1 95 ? -9.398 -11.641 -1.939 1 97.25 95 VAL B C 1
ATOM 2575 O O . VAL B 1 95 ? -10.133 -11.828 -2.914 1 97.25 95 VAL B O 1
ATOM 2578 N N . MET B 1 96 ? -8.5 -12.492 -1.559 1 98 96 MET B N 1
ATOM 2579 C CA . MET B 1 96 ? -8.273 -13.727 -2.312 1 98 96 MET B CA 1
ATOM 2580 C C . MET B 1 96 ? -9.5 -14.633 -2.252 1 98 96 MET B C 1
ATOM 2582 O O . MET B 1 96 ? -9.922 -15.18 -3.273 1 98 96 MET B O 1
ATOM 2586 N N . MET B 1 97 ? -10.031 -14.75 -1.062 1 98.25 97 MET B N 1
ATOM 2587 C CA . MET B 1 97 ? -11.219 -15.586 -0.883 1 98.25 97 MET B CA 1
ATOM 2588 C C . MET B 1 97 ? -12.383 -15.062 -1.71 1 98.25 97 MET B C 1
ATOM 2590 O O . MET B 1 97 ? -13.062 -15.836 -2.393 1 98.25 97 MET B O 1
ATOM 2594 N N . ARG B 1 98 ? -12.57 -13.82 -1.685 1 97.38 98 ARG B N 1
ATOM 2595 C CA . ARG B 1 98 ? -13.656 -13.203 -2.436 1 97.38 98 ARG B CA 1
ATOM 2596 C C . ARG B 1 98 ? -13.453 -13.375 -3.938 1 97.38 98 ARG B C 1
ATOM 2598 O O . ARG B 1 98 ? -14.398 -13.664 -4.672 1 97.38 98 ARG B O 1
ATOM 2605 N N . THR B 1 99 ? -12.289 -13.172 -4.363 1 97.5 99 THR B N 1
ATOM 2606 C CA . THR B 1 99 ? -11.961 -13.273 -5.781 1 97.5 99 THR B CA 1
ATOM 2607 C C . THR B 1 99 ? -12.242 -14.688 -6.297 1 97.5 99 THR B C 1
ATOM 2609 O O . THR B 1 99 ? -12.875 -14.859 -7.34 1 97.5 99 THR B O 1
ATOM 2612 N N . LEU B 1 100 ? -11.852 -15.719 -5.551 1 98.25 100 LEU B N 1
ATOM 2613 C CA . LEU B 1 100 ? -11.945 -17.094 -6.02 1 98.25 100 LEU B CA 1
ATOM 2614 C C . LEU B 1 100 ? -13.297 -17.703 -5.652 1 98.25 100 LEU B C 1
ATOM 2616 O O . LEU B 1 100 ? -13.578 -18.844 -6.008 1 98.25 100 LEU B O 1
ATOM 2620 N N . ALA B 1 101 ? -14.078 -16.938 -4.953 1 97.5 101 ALA B N 1
ATOM 2621 C CA . ALA B 1 101 ? -15.461 -17.359 -4.77 1 97.5 101 ALA B CA 1
ATOM 2622 C C . ALA B 1 101 ? -16.203 -17.438 -6.105 1 97.5 101 ALA B C 1
ATOM 2624 O O . ALA B 1 101 ? -17.172 -18.172 -6.242 1 97.5 101 ALA B O 1
ATOM 2625 N N . ASP B 1 102 ? -15.734 -16.656 -7.062 1 96.88 102 ASP B N 1
ATOM 2626 C CA . ASP B 1 102 ? -16.219 -16.766 -8.438 1 96.88 102 ASP B CA 1
ATOM 2627 C C . ASP B 1 102 ? -15.609 -17.969 -9.133 1 96.88 102 ASP B C 1
ATOM 2629 O O . ASP B 1 102 ? -14.414 -17.984 -9.445 1 96.88 102 ASP B O 1
ATOM 2633 N N . PRO B 1 103 ? -16.438 -18.922 -9.445 1 96.12 103 PRO B N 1
ATOM 2634 C CA . PRO B 1 103 ? -15.883 -20.141 -10.078 1 96.12 103 PRO B CA 1
ATOM 2635 C C . PRO B 1 103 ? -15.289 -19.859 -11.453 1 96.12 103 PRO B C 1
ATOM 2637 O O . PRO B 1 103 ? -14.508 -20.672 -11.969 1 96.12 103 PRO B O 1
ATOM 2640 N N . GLY B 1 104 ? -15.68 -18.75 -12.023 1 97.88 104 GLY B N 1
ATOM 2641 C CA . GLY B 1 104 ? -15.156 -18.391 -13.336 1 97.88 104 GLY B CA 1
ATOM 2642 C C . GLY B 1 104 ? -13.734 -17.859 -13.297 1 97.88 104 GLY B C 1
ATOM 2643 O O . GLY B 1 104 ? -13.094 -17.719 -14.336 1 97.88 104 GLY B O 1
ATOM 2644 N N . THR B 1 105 ? -13.242 -17.625 -12.117 1 98.44 105 THR B N 1
ATOM 2645 C CA . THR B 1 105 ? -11.867 -17.188 -11.945 1 98.44 105 THR B CA 1
ATOM 2646 C C . THR B 1 105 ? -10.969 -18.344 -11.555 1 98.44 105 THR B C 1
ATOM 2648 O O . THR B 1 105 ? -11.172 -18.984 -10.516 1 98.44 105 THR B O 1
ATOM 2651 N N . ALA B 1 106 ? -9.945 -18.641 -12.336 1 98.38 106 ALA B N 1
ATOM 2652 C CA . ALA B 1 106 ? -9.062 -19.781 -12.086 1 98.38 106 ALA B CA 1
ATOM 2653 C C . ALA B 1 106 ? -7.824 -19.344 -11.305 1 98.38 106 ALA B C 1
ATOM 2655 O O . ALA B 1 106 ? -7.305 -20.109 -10.484 1 98.38 106 ALA B O 1
ATOM 2656 N N . CYS B 1 107 ? -7.348 -18.172 -11.609 1 97.81 107 CYS B N 1
ATOM 2657 C CA . CYS B 1 107 ? -6.109 -17.625 -11.07 1 97.81 107 CYS B CA 1
ATOM 2658 C C . CYS B 1 107 ? -6.141 -16.109 -11.07 1 97.81 107 CYS B C 1
ATOM 2660 O O . CYS B 1 107 ? -6.797 -15.492 -11.914 1 97.81 107 CYS B O 1
ATOM 2662 N N . ALA B 1 108 ? -5.508 -15.547 -10.094 1 97.94 108 ALA B N 1
ATOM 2663 C CA . ALA B 1 108 ? -5.547 -14.086 -10.039 1 97.94 108 ALA B CA 1
ATOM 2664 C C . ALA B 1 108 ? -4.273 -13.531 -9.406 1 97.94 108 ALA B C 1
ATOM 2666 O O . ALA B 1 108 ? -3.494 -14.273 -8.805 1 97.94 108 ALA B O 1
ATOM 2667 N N . GLY B 1 109 ? -4.016 -12.328 -9.617 1 97.31 109 GLY B N 1
ATOM 2668 C CA . GLY B 1 109 ? -2.941 -11.547 -9.031 1 97.31 109 GLY B CA 1
ATOM 2669 C C . GLY B 1 109 ? -3.342 -10.109 -8.727 1 97.31 109 GLY B C 1
ATOM 2670 O O . GLY B 1 109 ? -4.469 -9.703 -9.016 1 97.31 109 GLY B O 1
ATOM 2671 N N . PHE B 1 110 ? -2.465 -9.398 -8.102 1 97.06 110 PHE B N 1
ATOM 2672 C CA . PHE B 1 110 ? -2.672 -8.008 -7.727 1 97.06 110 PHE B CA 1
ATOM 2673 C C . PHE B 1 110 ? -1.924 -7.074 -8.672 1 97.06 110 PHE B C 1
ATOM 2675 O O . PHE B 1 110 ? -1.093 -7.52 -9.461 1 97.06 110 PHE B O 1
ATOM 2682 N N . VAL B 1 111 ? -2.305 -5.801 -8.641 1 96.12 111 VAL B N 1
ATOM 2683 C CA . VAL B 1 111 ? -1.459 -4.785 -9.258 1 96.12 111 VAL B CA 1
ATOM 2684 C C . VAL B 1 111 ? -0.244 -4.516 -8.375 1 96.12 111 VAL B C 1
ATOM 2686 O O . VAL B 1 111 ? -0.388 -4.125 -7.215 1 96.12 111 VAL B O 1
ATOM 2689 N N . SER B 1 112 ? 0.883 -4.754 -8.891 1 95.56 112 SER B N 1
ATOM 2690 C CA . SER B 1 112 ? 2.111 -4.594 -8.117 1 95.56 112 SER B CA 1
ATOM 2691 C C . SER B 1 112 ? 2.76 -3.24 -8.383 1 95.56 112 SER B C 1
ATOM 2693 O O . SER B 1 112 ? 3.123 -2.93 -9.516 1 95.56 112 SER B O 1
ATOM 2695 N N . LEU B 1 113 ? 2.83 -2.43 -7.367 1 95.69 113 LEU B N 1
ATOM 2696 C CA . LEU B 1 113 ? 3.629 -1.21 -7.441 1 95.69 113 LEU B CA 1
ATOM 2697 C C . LEU B 1 113 ? 5.062 -1.472 -6.988 1 95.69 113 LEU B C 1
ATOM 2699 O O . LEU B 1 113 ? 5.293 -1.883 -5.848 1 95.69 113 LEU B O 1
ATOM 2703 N N . MET B 1 114 ? 5.945 -1.291 -7.863 1 93.5 114 MET B N 1
ATOM 2704 C CA . MET B 1 114 ? 7.355 -1.407 -7.496 1 93.5 114 MET B CA 1
ATOM 2705 C C . MET B 1 114 ? 7.855 -0.124 -6.844 1 93.5 114 MET B C 1
ATOM 2707 O O . MET B 1 114 ? 7.641 0.971 -7.367 1 93.5 114 MET B O 1
ATOM 2711 N N . ALA B 1 115 ? 8.438 -0.331 -5.68 1 92.44 115 ALA B N 1
ATOM 2712 C CA . ALA B 1 115 ? 8.844 0.862 -4.945 1 92.44 115 ALA B CA 1
ATOM 2713 C C . ALA B 1 115 ? 10.125 0.607 -4.156 1 92.44 115 ALA B C 1
ATOM 2715 O O . ALA B 1 115 ? 10.406 -0.526 -3.76 1 92.44 115 ALA B O 1
ATOM 2716 N N . GLY B 1 116 ? 10.906 1.644 -4.012 1 90.75 116 GLY B N 1
ATOM 2717 C CA . GLY B 1 116 ? 12.023 1.69 -3.08 1 90.75 116 GLY B CA 1
ATOM 2718 C C . GLY B 1 116 ? 11.742 2.539 -1.855 1 90.75 116 GLY B C 1
ATOM 2719 O O . GLY B 1 116 ? 10.594 2.916 -1.605 1 90.75 116 GLY B O 1
ATOM 2720 N N . PRO B 1 117 ? 12.781 2.779 -1.128 1 87.5 117 PRO B N 1
ATOM 2721 C CA . PRO B 1 117 ? 12.594 3.557 0.1 1 87.5 117 PRO B CA 1
ATOM 2722 C C . PRO B 1 117 ? 12.102 4.977 -0.168 1 87.5 117 PRO B C 1
ATOM 2724 O O . PRO B 1 117 ? 11.391 5.551 0.658 1 87.5 117 PRO B O 1
ATOM 2727 N N . GLU B 1 118 ? 12.383 5.473 -1.373 1 86.94 118 GLU B N 1
ATOM 2728 C CA . GLU B 1 118 ? 12.094 6.891 -1.581 1 86.94 118 GLU B CA 1
ATOM 2729 C C . GLU B 1 118 ? 11.086 7.086 -2.713 1 86.94 118 GLU B C 1
ATOM 2731 O O . GLU B 1 118 ? 10.422 8.125 -2.785 1 86.94 118 GLU B O 1
ATOM 2736 N N . THR B 1 119 ? 11.047 6.074 -3.523 1 91.44 119 THR B N 1
ATOM 2737 C CA . THR B 1 119 ? 10.312 6.367 -4.746 1 91.44 119 THR B CA 1
ATOM 2738 C C . THR B 1 119 ? 9.461 5.168 -5.168 1 91.44 119 THR B C 1
ATOM 2740 O O . THR B 1 119 ? 9.836 4.02 -4.918 1 91.44 119 THR B O 1
ATOM 2743 N N . THR B 1 120 ? 8.312 5.477 -5.719 1 94.94 120 THR B N 1
ATOM 2744 C CA . THR B 1 120 ? 7.504 4.488 -6.418 1 94.94 120 THR B CA 1
ATOM 2745 C C . THR B 1 120 ? 7.781 4.527 -7.918 1 94.94 120 THR B C 1
ATOM 2747 O O . THR B 1 120 ? 7.859 5.602 -8.516 1 94.94 120 THR B O 1
ATOM 2750 N N . ARG B 1 121 ? 7.957 3.357 -8.461 1 92.88 121 ARG B N 1
ATOM 2751 C CA . ARG B 1 121 ? 8.242 3.26 -9.891 1 92.88 121 ARG B CA 1
ATOM 2752 C C . ARG B 1 121 ? 6.961 3.158 -10.703 1 92.88 121 ARG B C 1
ATOM 2754 O O . ARG B 1 121 ? 6.645 2.096 -11.242 1 92.88 121 ARG B O 1
ATOM 2761 N N . TRP B 1 122 ? 6.375 4.266 -10.922 1 93.88 122 TRP B N 1
ATOM 2762 C CA . TRP B 1 122 ? 5.062 4.312 -11.562 1 93.88 122 TRP B CA 1
ATOM 2763 C C . TRP B 1 122 ? 5.133 3.781 -12.984 1 93.88 122 TRP B C 1
ATOM 2765 O O . TRP B 1 122 ? 4.273 3 -13.406 1 93.88 122 TRP B O 1
ATOM 2775 N N . GLY B 1 123 ? 6.137 4.223 -13.758 1 91.12 123 GLY B N 1
ATOM 2776 C CA . GLY B 1 123 ? 6.254 3.83 -15.156 1 91.12 123 GLY B CA 1
ATOM 2777 C C . GLY B 1 123 ? 6.426 2.334 -15.336 1 91.12 123 GLY B C 1
ATOM 2778 O O . GLY B 1 123 ? 5.734 1.722 -16.156 1 91.12 123 GLY B O 1
ATOM 2779 N N . ILE B 1 124 ? 7.262 1.786 -14.57 1 88.06 124 ILE B N 1
ATOM 2780 C CA . ILE B 1 124 ? 7.527 0.354 -14.648 1 88.06 124 ILE B CA 1
ATOM 2781 C C . ILE B 1 124 ? 6.289 -0.427 -14.219 1 88.06 124 ILE B C 1
ATOM 2783 O O . ILE B 1 124 ? 5.914 -1.415 -14.852 1 88.06 124 ILE B O 1
ATOM 2787 N N . SER B 1 125 ? 5.66 0.055 -13.164 1 93.06 125 SER B N 1
ATOM 2788 C CA . SER B 1 125 ? 4.461 -0.605 -12.664 1 93.06 125 SER B CA 1
ATOM 2789 C C . SER B 1 125 ? 3.332 -0.557 -13.68 1 93.06 125 SER B C 1
ATOM 2791 O O . SER B 1 125 ? 2.633 -1.552 -13.891 1 93.06 125 SER B O 1
ATOM 2793 N N . LEU B 1 126 ? 3.213 0.552 -14.336 1 92.56 126 LEU B N 1
ATOM 2794 C CA . LEU B 1 126 ? 2.195 0.696 -15.375 1 92.56 126 LEU B CA 1
ATOM 2795 C C . LEU B 1 126 ? 2.484 -0.227 -16.547 1 92.56 126 LEU B C 1
ATOM 2797 O O . LEU B 1 126 ? 1.571 -0.855 -17.094 1 92.56 126 LEU B O 1
ATOM 2801 N N . HIS B 1 127 ? 3.695 -0.237 -16.906 1 89.75 127 HIS B N 1
ATOM 2802 C CA . HIS B 1 127 ? 4.059 -1.092 -18.031 1 89.75 127 HIS B CA 1
ATOM 2803 C C . HIS B 1 127 ? 3.791 -2.559 -17.719 1 89.75 127 HIS B C 1
ATOM 2805 O O . HIS B 1 127 ? 3.322 -3.307 -18.578 1 89.75 127 HIS B O 1
ATOM 2811 N N . ASN B 1 128 ? 4.113 -2.965 -16.531 1 89.69 128 ASN B N 1
ATOM 2812 C CA . ASN B 1 128 ? 3.816 -4.328 -16.109 1 89.69 128 ASN B CA 1
ATOM 2813 C C . ASN B 1 128 ? 2.32 -4.617 -16.156 1 89.69 128 ASN B C 1
ATOM 2815 O O . ASN B 1 128 ? 1.904 -5.684 -16.625 1 89.69 128 ASN B O 1
ATOM 2819 N N . TYR B 1 129 ? 1.564 -3.689 -15.766 1 93.5 129 TYR B N 1
ATOM 2820 C CA . TYR B 1 129 ? 0.112 -3.814 -15.812 1 93.5 129 TYR B CA 1
ATOM 2821 C C . TYR B 1 129 ? -0.374 -3.982 -17.25 1 93.5 129 TYR B C 1
ATOM 2823 O O . TYR B 1 129 ? -1.174 -4.875 -17.531 1 93.5 129 TYR B O 1
ATOM 2831 N N . LEU B 1 130 ? 0.117 -3.121 -18.109 1 92.44 130 LEU B N 1
ATOM 2832 C CA . LEU B 1 130 ? -0.319 -3.129 -19.5 1 92.44 130 LEU B CA 1
ATOM 2833 C C . LEU B 1 130 ? 0.112 -4.414 -20.203 1 92.44 130 LEU B C 1
ATOM 2835 O O . LEU B 1 130 ? -0.639 -4.973 -21 1 92.44 130 LEU B O 1
ATOM 2839 N N . LYS B 1 131 ? 1.26 -4.922 -19.875 1 89.06 131 LYS B N 1
ATOM 2840 C CA . LYS B 1 131 ? 1.791 -6.133 -20.5 1 89.06 131 LYS B CA 1
ATOM 2841 C C . LYS B 1 131 ? 0.938 -7.348 -20.141 1 89.06 131 LYS B C 1
ATOM 2843 O O . LYS B 1 131 ? 0.853 -8.297 -20.922 1 89.06 131 LYS B O 1
ATOM 2848 N N . THR B 1 132 ? 0.384 -7.289 -18.969 1 92.94 132 THR B N 1
ATOM 2849 C CA . THR B 1 132 ? -0.52 -8.344 -18.531 1 92.94 132 THR B CA 1
ATOM 2850 C C . THR B 1 132 ? -1.634 -8.562 -19.547 1 92.94 132 THR B C 1
ATOM 2852 O O . THR B 1 132 ? -2.123 -9.688 -19.703 1 92.94 132 THR B O 1
ATOM 2855 N N . TYR B 1 133 ? -1.963 -7.555 -20.297 1 93.94 133 TYR B N 1
ATOM 2856 C CA . TYR B 1 133 ? -3.074 -7.605 -21.234 1 93.94 133 TYR B CA 1
ATOM 2857 C C . TYR B 1 133 ? -2.568 -7.68 -22.672 1 93.94 133 TYR B C 1
ATOM 2859 O O . TYR B 1 133 ? -3 -8.539 -23.453 1 93.94 133 TYR B O 1
ATOM 2867 N N . TYR B 1 134 ? -1.63 -6.824 -23 1 91.5 134 TYR B N 1
ATOM 2868 C CA . TYR B 1 134 ? -1.309 -6.738 -24.422 1 91.5 134 TYR B CA 1
ATOM 2869 C C . TYR B 1 134 ? -0.464 -7.93 -24.859 1 91.5 134 TYR B C 1
ATOM 2871 O O . TYR B 1 134 ? -0.493 -8.32 -26.031 1 91.5 134 TYR B O 1
ATOM 2879 N N . ALA B 1 135 ? 0.322 -8.539 -23.984 1 86.88 135 ALA B N 1
ATOM 2880 C CA . ALA B 1 135 ? 1.151 -9.68 -24.375 1 86.88 135 ALA B CA 1
ATOM 2881 C C . ALA B 1 135 ? 0.291 -10.852 -24.828 1 86.88 135 ALA B C 1
ATOM 2883 O O . ALA B 1 135 ? 0.459 -11.359 -25.938 1 86.88 135 ALA B O 1
ATOM 2884 N N . PRO B 1 136 ? -0.646 -11.297 -24 1 90.06 136 PRO B N 1
ATOM 2885 C CA . PRO B 1 136 ? -1.483 -12.398 -24.484 1 90.06 136 PRO B CA 1
ATOM 2886 C C . PRO B 1 136 ? -2.363 -12 -25.672 1 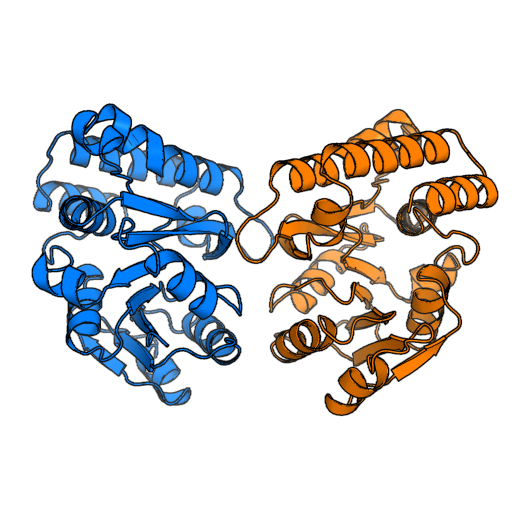90.06 136 PRO B C 1
ATOM 2888 O O . PRO B 1 136 ? -2.691 -12.844 -26.5 1 90.06 136 PRO B O 1
ATOM 2891 N N . LEU B 1 137 ? -2.789 -10.734 -25.703 1 92.56 137 LEU B N 1
ATOM 2892 C CA . LEU B 1 137 ? -3.553 -10.281 -26.859 1 92.56 137 LEU B CA 1
ATOM 2893 C C . LEU B 1 137 ? -2.748 -10.453 -28.141 1 92.56 137 LEU B C 1
ATOM 2895 O O . LEU B 1 137 ? -3.283 -10.906 -29.156 1 92.56 137 LEU B O 1
ATOM 2899 N N . LEU B 1 138 ? -1.505 -10.195 -28.109 1 87.81 138 LEU B N 1
ATOM 2900 C CA . LEU B 1 138 ? -0.638 -10.211 -29.281 1 87.81 138 LEU B CA 1
ATOM 2901 C C . LEU B 1 138 ? -0.226 -11.633 -29.641 1 87.81 138 LEU B C 1
ATOM 2903 O O . LEU B 1 138 ? -0.208 -12.008 -30.812 1 87.81 138 LEU B O 1
ATOM 2907 N N . PHE B 1 139 ? 0.06 -12.492 -28.641 1 83.56 139 PHE B N 1
ATOM 2908 C CA . PHE B 1 139 ? 0.728 -13.766 -28.922 1 83.56 139 PHE B CA 1
ATOM 2909 C C . PHE B 1 139 ? -0.252 -14.922 -28.812 1 83.56 139 PHE B C 1
ATOM 2911 O O . PHE B 1 139 ? 0.014 -16.016 -29.312 1 83.56 139 PHE B O 1
ATOM 2918 N N . ARG B 1 140 ? -1.314 -14.695 -28.031 1 88.62 140 ARG B N 1
ATOM 2919 C CA . ARG B 1 140 ? -2.336 -15.727 -27.844 1 88.62 140 ARG B CA 1
ATOM 2920 C C . ARG B 1 140 ? -3.734 -15.117 -27.891 1 88.62 140 ARG B C 1
ATOM 2922 O O . ARG B 1 140 ? -4.516 -15.273 -26.953 1 88.62 140 ARG B O 1
ATOM 2929 N N . PRO B 1 141 ? -4.141 -14.5 -29.031 1 91.12 141 PRO B N 1
ATOM 2930 C CA . PRO B 1 141 ? -5.395 -13.742 -29.094 1 91.12 141 PRO B CA 1
ATOM 2931 C C . PRO B 1 141 ? -6.617 -14.594 -28.781 1 91.12 141 PRO B C 1
ATOM 2933 O O . PRO B 1 141 ? -7.555 -14.125 -28.125 1 91.12 141 PRO B O 1
ATOM 2936 N N . ARG B 1 142 ? -6.645 -15.82 -29.203 1 93.06 142 ARG B N 1
ATOM 2937 C CA . ARG B 1 142 ? -7.793 -16.672 -28.938 1 93.06 142 ARG B CA 1
ATOM 2938 C C . ARG B 1 142 ? -7.953 -16.922 -27.438 1 93.06 142 ARG B C 1
ATOM 2940 O O . ARG B 1 142 ? -9.062 -16.812 -26.906 1 93.06 142 ARG B O 1
ATOM 2947 N N . LEU B 1 143 ? -6.875 -17.203 -26.781 1 93.69 143 LEU B N 1
ATOM 2948 C CA . LEU B 1 143 ? -6.906 -17.469 -25.344 1 93.69 143 LEU B CA 1
ATOM 2949 C C . LEU B 1 143 ? -7.164 -16.172 -24.562 1 93.69 143 LEU B C 1
ATOM 2951 O O . LEU B 1 143 ? -7.785 -16.203 -23.5 1 93.69 143 LEU B O 1
ATOM 2955 N N . PHE B 1 144 ? -6.633 -15.086 -25.172 1 94.56 144 PHE B N 1
ATOM 2956 C CA . PHE B 1 144 ? -6.898 -13.789 -24.562 1 94.56 144 PHE B CA 1
ATOM 2957 C C . PHE B 1 144 ? -8.398 -13.562 -24.391 1 94.56 144 PHE B C 1
ATOM 2959 O O . PHE B 1 144 ? -8.852 -13.164 -23.328 1 94.56 144 PHE B O 1
ATOM 2966 N N . PHE B 1 145 ? -9.133 -13.797 -25.359 1 96.69 145 PHE B N 1
ATOM 2967 C CA . PHE B 1 145 ? -10.562 -13.539 -25.328 1 96.69 145 PHE B CA 1
ATOM 2968 C C . PHE B 1 145 ? -11.281 -14.586 -24.484 1 96.69 145 PHE B C 1
ATOM 2970 O O . PHE B 1 145 ? -12.438 -14.398 -24.094 1 96.69 145 PHE B O 1
ATOM 2977 N N . LYS B 1 146 ? -10.562 -15.68 -24.203 1 95.94 146 LYS B N 1
ATOM 2978 C CA . LYS B 1 146 ? -11.102 -16.688 -23.281 1 95.94 146 LYS B CA 1
ATOM 2979 C C . LYS B 1 146 ? -10.742 -16.359 -21.828 1 95.94 146 LYS B C 1
ATOM 2981 O O . LYS B 1 146 ? -11.148 -17.078 -20.922 1 95.94 146 LYS B O 1
ATOM 2986 N N . GLY B 1 147 ? -9.914 -15.32 -21.656 1 97.31 147 GLY B N 1
ATOM 2987 C CA . GLY B 1 147 ? -9.672 -14.875 -20.297 1 97.31 147 GLY B CA 1
ATOM 2988 C C . GLY B 1 147 ? -8.211 -14.977 -19.891 1 97.31 147 GLY B C 1
ATOM 2989 O O . GLY B 1 147 ? -7.871 -14.742 -18.734 1 97.31 147 GLY B O 1
ATOM 2990 N N . LEU B 1 148 ? -7.371 -15.32 -20.859 1 95.94 148 LEU B N 1
ATOM 2991 C CA . LEU B 1 148 ? -5.957 -15.43 -20.531 1 95.94 148 LEU B CA 1
ATOM 2992 C C . LEU B 1 148 ? -5.363 -14.062 -20.234 1 95.94 148 LEU B C 1
ATOM 2994 O O . LEU B 1 148 ? -5.598 -13.102 -20.969 1 95.94 148 LEU B O 1
ATOM 2998 N N . ARG B 1 149 ? -4.711 -13.945 -19.188 1 95.25 149 ARG B N 1
ATOM 2999 C CA . ARG B 1 149 ? -3.807 -12.852 -18.828 1 95.25 149 ARG B CA 1
ATOM 3000 C C . ARG B 1 149 ? -2.453 -13.391 -18.375 1 95.25 149 ARG B C 1
ATOM 3002 O O . ARG B 1 149 ? -2.355 -14.523 -17.906 1 95.25 149 ARG B O 1
ATOM 3009 N N . LEU B 1 150 ? -1.459 -12.672 -18.656 1 90.88 150 LEU B N 1
ATOM 3010 C CA . LEU B 1 150 ? -0.143 -12.984 -18.109 1 90.88 150 LEU B CA 1
ATOM 3011 C C . LEU B 1 150 ? 0.209 -12.047 -16.953 1 90.88 150 LEU B C 1
ATOM 3013 O O . LEU B 1 150 ? 0.45 -10.859 -17.172 1 90.88 150 LEU B O 1
ATOM 3017 N N . LEU B 1 151 ? 0.24 -12.539 -15.781 1 91.62 151 LEU B N 1
ATOM 3018 C CA . LEU B 1 151 ? 0.375 -11.719 -14.578 1 91.62 151 LEU B CA 1
ATOM 3019 C C . LEU B 1 151 ? 1.83 -11.328 -14.352 1 91.62 151 LEU B C 1
ATOM 3021 O O . LEU B 1 151 ? 2.514 -11.914 -13.516 1 91.62 151 LEU B O 1
ATOM 3025 N N . PHE B 1 152 ? 2.352 -10.305 -15.016 1 75.94 152 PHE B N 1
ATOM 3026 C CA . PHE B 1 152 ? 3.713 -9.797 -14.875 1 75.94 152 PHE B CA 1
ATOM 3027 C C . PHE B 1 152 ? 3.889 -9.094 -13.539 1 75.94 152 PHE B C 1
ATOM 3029 O O . PHE B 1 152 ? 5.008 -8.977 -13.031 1 75.94 152 PHE B O 1
ATOM 3036 N N . GLY B 1 153 ? 2.949 -8.875 -12.82 1 63.78 153 GLY B N 1
ATOM 3037 C CA . GLY B 1 153 ? 2.975 -8.555 -11.398 1 63.78 153 GLY B CA 1
ATOM 3038 C C . GLY B 1 153 ? 2.92 -9.781 -10.516 1 63.78 153 GLY B C 1
ATOM 3039 O O . GLY B 1 153 ? 2.115 -9.852 -9.586 1 63.78 153 GLY B O 1
ATOM 3040 N N . ASP B 1 154 ? 3.863 -10.727 -10.852 1 68.81 154 ASP B N 1
ATOM 3041 C CA . ASP B 1 154 ? 3.805 -12.117 -10.398 1 68.81 154 ASP B CA 1
ATOM 3042 C C . ASP B 1 154 ? 4.258 -12.242 -8.945 1 68.81 154 ASP B C 1
ATOM 3044 O O . ASP B 1 154 ? 4.398 -13.352 -8.43 1 68.81 154 ASP B O 1
ATOM 3048 N N . GLN B 1 155 ? 4.352 -11.086 -8.391 1 85.19 155 GLN B N 1
ATOM 3049 C CA . GLN B 1 155 ? 4.871 -11.148 -7.027 1 85.19 155 GLN B CA 1
ATOM 3050 C C . GLN B 1 155 ? 3.83 -11.711 -6.066 1 85.19 155 GLN B C 1
ATOM 3052 O O . GLN B 1 155 ? 4.164 -12.133 -4.957 1 85.19 155 GLN B O 1
ATOM 3057 N N . VAL B 1 156 ? 2.602 -11.672 -6.551 1 96.31 156 VAL B N 1
ATOM 3058 C CA . VAL B 1 156 ? 1.52 -12.305 -5.805 1 96.31 156 VAL B CA 1
ATOM 3059 C C . VAL B 1 156 ? 0.561 -13 -6.77 1 96.31 156 VAL B C 1
ATOM 3061 O O . VAL B 1 156 ? -0.151 -12.336 -7.531 1 96.31 156 VAL B O 1
ATOM 3064 N N . ILE B 1 157 ? 0.534 -14.266 -6.801 1 97.62 157 ILE B N 1
ATOM 3065 C CA . ILE B 1 157 ? -0.386 -15.07 -7.602 1 97.62 157 ILE B CA 1
ATOM 3066 C C . ILE B 1 157 ? -1.132 -16.047 -6.703 1 97.62 157 ILE B C 1
ATOM 3068 O O . ILE B 1 157 ? -0.534 -16.672 -5.82 1 97.62 157 ILE B O 1
ATOM 3072 N N . PHE B 1 158 ? -2.416 -16.172 -6.887 1 98.25 158 PHE B N 1
ATOM 3073 C CA . PHE B 1 158 ? -3.154 -17.109 -6.055 1 98.25 158 PHE B CA 1
ATOM 3074 C C . PHE B 1 158 ? -4.18 -17.875 -6.887 1 98.25 158 PHE B C 1
ATOM 3076 O O . PHE B 1 158 ? -4.664 -17.375 -7.902 1 98.25 158 PHE B O 1
ATOM 3083 N N . CYS B 1 159 ? -4.496 -19.031 -6.48 1 98.44 159 CYS B N 1
ATOM 3084 C CA . CYS B 1 159 ? -5.406 -19.938 -7.172 1 98.44 159 CYS B CA 1
ATOM 3085 C C . CYS B 1 159 ? -5.875 -21.047 -6.242 1 98.44 159 CYS B C 1
ATOM 3087 O O . CYS B 1 159 ? -5.418 -21.141 -5.102 1 98.44 159 CYS B O 1
ATOM 3089 N N . ARG B 1 160 ? -6.789 -21.766 -6.707 1 98.81 160 ARG B N 1
ATOM 3090 C CA . ARG B 1 160 ? -7.23 -22.922 -5.949 1 98.81 160 ARG B CA 1
ATOM 3091 C C . ARG B 1 160 ? -6.168 -24.016 -5.969 1 98.81 160 ARG B C 1
ATOM 3093 O O . ARG B 1 160 ? -5.602 -24.328 -7.02 1 98.81 160 ARG B O 1
ATOM 3100 N N . ARG B 1 161 ? -5.902 -24.609 -4.84 1 98.69 161 ARG B N 1
ATOM 3101 C CA . ARG B 1 161 ? -4.875 -25.641 -4.719 1 98.69 161 ARG B CA 1
ATOM 3102 C C . ARG B 1 161 ? -5.199 -26.844 -5.605 1 98.69 161 ARG B C 1
ATOM 3104 O O . ARG B 1 161 ? -4.316 -27.375 -6.273 1 98.69 161 ARG B O 1
ATOM 3111 N N . SER B 1 162 ? -6.406 -27.297 -5.672 1 98.38 162 SER B N 1
ATOM 3112 C CA . SER B 1 162 ? -6.824 -28.438 -6.469 1 98.38 162 SER B CA 1
ATOM 3113 C C . SER B 1 162 ? -6.5 -28.234 -7.945 1 98.38 162 SER B C 1
ATOM 3115 O O . SER B 1 162 ? -5.98 -29.141 -8.602 1 98.38 162 SER B O 1
ATOM 3117 N N . GLN B 1 163 ? -6.801 -27.062 -8.445 1 98.62 163 GLN B N 1
ATOM 3118 C CA . GLN B 1 163 ? -6.543 -26.766 -9.852 1 98.62 163 GLN B CA 1
ATOM 3119 C C . GLN B 1 163 ? -5.047 -26.641 -10.125 1 98.62 163 GLN B C 1
ATOM 3121 O O . GLN B 1 163 ? -4.57 -27.031 -11.195 1 98.62 163 GLN B O 1
ATOM 3126 N N . PHE B 1 164 ? -4.352 -26.078 -9.141 1 98.5 164 PHE B N 1
ATOM 3127 C CA . PHE B 1 164 ? -2.898 -25.984 -9.242 1 98.5 164 PHE B CA 1
ATOM 3128 C C . PHE B 1 164 ? -2.273 -27.359 -9.398 1 98.5 164 PHE B C 1
ATOM 3130 O O . PHE B 1 164 ? -1.455 -27.578 -10.297 1 98.5 164 PHE B O 1
ATOM 3137 N N . LEU B 1 165 ? -2.707 -28.266 -8.586 1 98.25 165 LEU B N 1
ATOM 3138 C CA . LEU B 1 165 ? -2.184 -29.625 -8.625 1 98.25 165 LEU B CA 1
ATOM 3139 C C . LEU B 1 165 ? -2.621 -30.344 -9.898 1 98.25 165 LEU B C 1
ATOM 3141 O O . LEU B 1 165 ? -1.83 -31.047 -10.523 1 98.25 165 LEU B O 1
ATOM 3145 N N . GLU B 1 166 ? -3.814 -30.141 -10.273 1 98 166 GLU B N 1
ATOM 3146 C CA . GLU B 1 166 ? -4.367 -30.797 -11.461 1 98 166 GLU B CA 1
ATOM 3147 C C . GLU B 1 166 ? -3.615 -30.375 -12.719 1 98 166 GLU B C 1
ATOM 3149 O O . GLU B 1 166 ? -3.385 -31.203 -13.609 1 98 166 GLU B O 1
ATOM 3154 N N . CYS B 1 167 ? -3.219 -29.172 -12.828 1 96.06 167 CYS B N 1
ATOM 3155 C CA . CYS B 1 167 ? -2.596 -28.703 -14.062 1 96.06 167 CYS B CA 1
ATOM 3156 C C . CYS B 1 167 ? -1.091 -28.953 -14.039 1 96.06 167 CYS B C 1
ATOM 3158 O O . CYS B 1 167 ? -0.385 -28.578 -14.984 1 96.06 167 CYS B O 1
ATOM 3160 N N . GLY B 1 168 ? -0.533 -29.406 -12.922 1 96.19 168 GLY B N 1
ATOM 3161 C CA . GLY B 1 168 ? 0.872 -29.766 -12.844 1 96.19 168 GLY B CA 1
ATOM 3162 C C . GLY B 1 168 ? 1.755 -28.656 -12.336 1 96.19 168 GLY B C 1
ATOM 3163 O O . GLY B 1 168 ? 2.98 -28.719 -12.453 1 96.19 168 GLY B O 1
ATOM 3164 N N . GLY B 1 169 ? 1.189 -27.562 -11.828 1 96.12 169 GLY B N 1
ATOM 3165 C CA . GLY B 1 169 ? 1.935 -26.469 -11.242 1 96.12 169 GLY B CA 1
ATOM 3166 C C . GLY B 1 169 ? 2.846 -25.766 -12.227 1 96.12 169 GLY B C 1
ATOM 3167 O O . GLY B 1 169 ? 2.512 -25.641 -13.406 1 96.12 169 GLY B O 1
ATOM 3168 N N . PHE B 1 170 ? 3.863 -25.172 -11.648 1 93.88 170 PHE B N 1
ATOM 3169 C CA . PHE B 1 170 ? 4.836 -24.453 -12.461 1 93.88 170 PHE B CA 1
ATOM 3170 C C . PHE B 1 170 ? 5.738 -25.422 -13.211 1 93.88 170 PHE B C 1
ATOM 3172 O O . PHE B 1 170 ? 6.008 -26.531 -12.727 1 93.88 170 PHE B O 1
ATOM 3179 N N . ASP B 1 171 ? 6.234 -25.094 -14.359 1 88.31 171 ASP B N 1
ATOM 3180 C CA . ASP B 1 171 ? 7.254 -25.875 -15.055 1 88.31 171 ASP B CA 1
ATOM 3181 C C . ASP B 1 171 ? 8.617 -25.734 -14.375 1 88.31 171 ASP B C 1
ATOM 3183 O O . ASP B 1 171 ? 9.219 -24.656 -14.398 1 88.31 171 ASP B O 1
ATOM 3187 N N . PRO B 1 172 ? 9.078 -26.766 -13.797 1 88.06 172 PRO B N 1
ATOM 3188 C CA . PRO B 1 172 ? 10.32 -26.688 -13.031 1 88.06 172 PRO B CA 1
ATOM 3189 C C . PRO B 1 172 ? 11.531 -26.344 -13.906 1 88.06 172 PRO B C 1
ATOM 3191 O O . PRO B 1 172 ? 12.578 -25.953 -13.391 1 88.06 172 PRO B O 1
ATOM 3194 N N . LYS B 1 173 ? 11.469 -26.5 -15.148 1 80.75 173 LYS B N 1
ATOM 3195 C CA . LYS B 1 173 ? 12.578 -26.25 -16.062 1 80.75 173 LYS B CA 1
ATOM 3196 C C . LYS B 1 173 ? 12.648 -24.766 -16.438 1 80.75 173 LYS B C 1
ATOM 3198 O O . LYS B 1 173 ? 13.656 -24.297 -16.969 1 80.75 173 LYS B O 1
ATOM 3203 N N . MET B 1 174 ? 11.633 -24.047 -16.094 1 72.38 174 MET B N 1
ATOM 3204 C CA . MET B 1 174 ? 11.57 -22.641 -16.453 1 72.38 174 MET B CA 1
ATOM 3205 C C . MET B 1 174 ? 12.227 -21.766 -15.391 1 72.38 174 MET B C 1
ATOM 3207 O O . MET B 1 174 ? 11.883 -21.844 -14.211 1 72.38 174 MET B O 1
ATOM 3211 N N . VAL B 1 175 ? 13.219 -21.031 -15.859 1 67.38 175 VAL B N 1
ATOM 3212 C CA . VAL B 1 175 ? 13.938 -20.172 -14.93 1 67.38 175 VAL B CA 1
ATOM 3213 C C . VAL B 1 175 ? 13.367 -18.75 -15 1 67.38 175 VAL B C 1
ATOM 3215 O O . VAL B 1 175 ? 13.555 -17.969 -14.07 1 67.38 175 VAL B O 1
ATOM 3218 N N . ILE B 1 176 ? 12.695 -18.516 -16.125 1 66.31 176 ILE B N 1
ATOM 3219 C CA . ILE B 1 176 ? 12.07 -17.219 -16.312 1 66.31 176 ILE B CA 1
ATOM 3220 C C . ILE B 1 176 ? 10.656 -17.406 -16.875 1 66.31 176 ILE B C 1
ATOM 3222 O O . ILE B 1 176 ? 10.375 -18.391 -17.547 1 66.31 176 ILE B O 1
ATOM 3226 N N . LEU B 1 177 ? 9.773 -16.516 -16.469 1 73.88 177 LEU B N 1
ATOM 3227 C CA . LEU B 1 177 ? 8.391 -16.484 -16.953 1 73.88 177 LEU B CA 1
ATOM 3228 C C . LEU B 1 177 ? 7.613 -17.688 -16.453 1 73.88 177 LEU B C 1
ATOM 3230 O O . LEU B 1 177 ? 6.777 -18.234 -17.172 1 73.88 177 LEU B O 1
ATOM 3234 N N . GLU B 1 178 ? 8 -18.203 -15.328 1 80.38 178 GLU B N 1
ATOM 3235 C CA . GLU B 1 178 ? 7.266 -19.312 -14.711 1 80.38 178 GLU B CA 1
ATOM 3236 C C . GLU B 1 178 ? 5.797 -18.938 -14.508 1 80.38 178 GLU B C 1
ATOM 3238 O O . GLU B 1 178 ? 4.922 -19.812 -14.609 1 80.38 178 GLU B O 1
ATOM 3243 N N . GLU B 1 179 ? 5.586 -17.672 -14.336 1 85 179 GLU B N 1
ATOM 3244 C CA . GLU B 1 179 ? 4.211 -17.219 -14.125 1 85 179 GLU B CA 1
ATOM 3245 C C . GLU B 1 179 ? 3.381 -17.359 -15.398 1 85 179 GLU B C 1
ATOM 3247 O O . GLU B 1 179 ? 2.193 -17.688 -15.336 1 85 179 GLU B O 1
ATOM 3252 N N . ALA B 1 180 ? 3.99 -17.078 -16.5 1 84.62 180 ALA B N 1
ATOM 3253 C CA . ALA B 1 180 ? 3.285 -17.203 -17.781 1 84.62 180 ALA B CA 1
ATOM 3254 C C . ALA B 1 180 ? 2.867 -18.641 -18.047 1 84.62 180 ALA B C 1
ATOM 3256 O O . ALA B 1 180 ? 1.758 -18.891 -18.531 1 84.62 180 ALA B O 1
ATOM 3257 N N . ASP B 1 181 ? 3.75 -19.547 -17.766 1 83.94 181 ASP B N 1
ATOM 3258 C CA . ASP B 1 181 ? 3.449 -20.969 -17.906 1 83.94 181 ASP B CA 1
ATOM 3259 C C . ASP B 1 181 ? 2.24 -21.359 -17.062 1 83.94 181 ASP B C 1
ATOM 3261 O O . ASP B 1 181 ? 1.34 -22.047 -17.547 1 83.94 181 ASP B O 1
ATOM 3265 N N . LEU B 1 182 ? 2.238 -20.938 -15.844 1 93 182 LEU B N 1
ATOM 3266 C CA . LEU B 1 182 ? 1.127 -21.266 -14.953 1 93 182 LEU B CA 1
ATOM 3267 C C . LEU B 1 182 ? -0.179 -20.688 -15.477 1 93 182 LEU B C 1
ATOM 3269 O O . LEU B 1 182 ? -1.209 -21.359 -15.484 1 93 182 LEU B O 1
ATOM 3273 N N . CYS B 1 183 ? -0.138 -19.422 -15.898 1 94.56 183 CYS B N 1
ATOM 3274 C CA . CYS B 1 183 ? -1.339 -18.766 -16.406 1 94.56 183 CYS B CA 1
ATOM 3275 C C . CYS B 1 183 ? -1.895 -19.516 -17.609 1 94.56 183 CYS B C 1
ATOM 3277 O O . CYS B 1 183 ? -3.105 -19.719 -17.719 1 94.56 183 CYS B O 1
ATOM 3279 N N . LEU B 1 184 ? -1.041 -20 -18.469 1 90.88 184 LEU B N 1
ATOM 3280 C CA . LEU B 1 184 ? -1.443 -20.75 -19.656 1 90.88 184 LEU B CA 1
ATOM 3281 C C . LEU B 1 184 ? -2.117 -22.062 -19.266 1 90.88 184 LEU B C 1
ATOM 3283 O O . LEU B 1 184 ? -3.09 -22.469 -19.906 1 90.88 184 LEU B O 1
ATOM 3287 N N . LYS B 1 185 ? -1.608 -22.656 -18.297 1 93.75 185 LYS B N 1
ATOM 3288 C CA . LYS B 1 185 ? -2.162 -23.922 -17.844 1 93.75 185 LYS B CA 1
ATOM 3289 C C . LYS B 1 185 ? -3.488 -23.719 -17.109 1 93.75 185 LYS B C 1
ATOM 3291 O O . LYS B 1 185 ? -4.406 -24.531 -17.25 1 93.75 185 LYS B O 1
ATOM 3296 N N . MET B 1 186 ? -3.594 -22.609 -16.438 1 96.88 186 MET B N 1
ATOM 3297 C CA . MET B 1 186 ? -4.719 -22.375 -15.539 1 96.88 186 MET B CA 1
ATOM 3298 C C . MET B 1 186 ? -5.93 -21.844 -16.297 1 96.88 186 MET B C 1
ATOM 3300 O O . MET B 1 186 ? -7.066 -21.984 -15.852 1 96.88 186 MET B O 1
ATOM 3304 N N . VAL B 1 187 ? -5.719 -21.234 -17.453 1 96.75 187 VAL B N 1
ATOM 3305 C CA . VAL B 1 187 ? -6.781 -20.531 -18.172 1 96.75 187 VAL B CA 1
ATOM 3306 C C . VAL B 1 187 ? -7.871 -21.531 -18.562 1 96.75 187 VAL B C 1
ATOM 3308 O O . VAL B 1 187 ? -9.023 -21.141 -18.781 1 96.75 187 VAL B O 1
ATOM 3311 N N . ARG B 1 188 ? -7.594 -22.859 -18.625 1 96 188 ARG B N 1
ATOM 3312 C CA . ARG B 1 188 ? -8.578 -23.859 -18.984 1 96 188 ARG B CA 1
ATOM 3313 C C . ARG B 1 188 ? -9.648 -24 -17.906 1 96 188 ARG B C 1
ATOM 3315 O O . ARG B 1 188 ? -10.742 -24.5 -18.172 1 96 188 ARG B O 1
ATOM 3322 N N . PHE B 1 189 ? -9.273 -23.578 -16.703 1 98.06 189 PHE B N 1
ATOM 3323 C CA . PHE B 1 189 ? -10.195 -23.719 -15.594 1 98.06 189 PHE B CA 1
ATOM 3324 C C . PHE B 1 189 ? -11.07 -22.484 -15.453 1 98.06 189 PHE B C 1
ATOM 3326 O O . PHE B 1 189 ? -12.07 -22.5 -14.727 1 98.06 189 PHE B O 1
ATOM 3333 N N . GLY B 1 190 ? -10.68 -21.344 -16.094 1 98.25 190 GLY B N 1
ATOM 3334 C CA . GLY B 1 190 ? -11.375 -20.078 -15.984 1 98.25 190 GLY B CA 1
ATOM 3335 C C . GLY B 1 190 ? -10.5 -18.891 -16.328 1 98.25 190 GLY B C 1
ATOM 3336 O O . GLY B 1 190 ? -9.383 -19.047 -16.828 1 98.25 190 GLY B O 1
ATOM 3337 N N . ARG B 1 191 ? -11 -17.75 -16.047 1 98.38 191 ARG B N 1
ATOM 3338 C CA . ARG B 1 191 ? -10.305 -16.516 -16.375 1 98.38 191 ARG B CA 1
ATOM 3339 C C . ARG B 1 191 ? -9.125 -16.266 -15.438 1 98.38 191 ARG B C 1
ATOM 3341 O O . ARG B 1 191 ? -9.203 -16.594 -14.25 1 98.38 191 ARG B O 1
ATOM 3348 N N . ILE B 1 192 ? -8.094 -15.711 -15.992 1 98.12 192 ILE B N 1
ATOM 3349 C CA . ILE B 1 192 ? -6.992 -15.156 -15.211 1 98.12 192 ILE B CA 1
ATOM 3350 C C . ILE B 1 192 ? -7.242 -13.672 -14.961 1 98.12 192 ILE B C 1
ATOM 3352 O O . ILE B 1 192 ? -7.441 -12.898 -15.898 1 98.12 192 ILE B O 1
ATOM 3356 N N . ARG B 1 193 ? -7.191 -13.25 -13.68 1 97.12 193 ARG B N 1
ATOM 3357 C CA . ARG B 1 193 ? -7.602 -11.883 -13.383 1 97.12 193 ARG B CA 1
ATOM 3358 C C . ARG B 1 193 ? -6.496 -11.133 -12.648 1 97.12 193 ARG B C 1
ATOM 3360 O O . ARG B 1 193 ? -5.891 -11.664 -11.711 1 97.12 193 ARG B O 1
ATOM 3367 N N . GLN B 1 194 ? -6.199 -10.023 -13.109 1 96.5 194 GLN B N 1
ATOM 3368 C CA . GLN B 1 194 ? -5.484 -9.055 -12.289 1 96.5 194 GLN B CA 1
ATOM 3369 C C . GLN B 1 194 ? -6.457 -8.172 -11.508 1 96.5 194 GLN B C 1
ATOM 3371 O O . GLN B 1 194 ? -7.121 -7.309 -12.086 1 96.5 194 GLN B O 1
ATOM 3376 N N . ILE B 1 195 ? -6.492 -8.391 -10.266 1 95.25 195 ILE B N 1
ATOM 3377 C CA . ILE B 1 195 ? -7.52 -7.691 -9.5 1 95.25 195 ILE B CA 1
ATOM 3378 C C . ILE B 1 195 ? -7.078 -6.254 -9.234 1 95.25 195 ILE B C 1
ATOM 3380 O O . ILE B 1 195 ? -5.879 -5.957 -9.227 1 95.25 195 ILE B O 1
ATOM 3384 N N . ASN B 1 196 ? -8.031 -5.391 -9.047 1 96.12 196 ASN B N 1
ATOM 3385 C CA . ASN B 1 196 ? -7.805 -3.957 -8.898 1 96.12 196 ASN B CA 1
ATOM 3386 C C . ASN B 1 196 ? -7.48 -3.588 -7.449 1 96.12 196 ASN B C 1
ATOM 3388 O O . ASN B 1 196 ? -8.109 -2.701 -6.875 1 96.12 196 ASN B O 1
ATOM 3392 N N . ARG B 1 197 ? -6.586 -4.242 -6.844 1 96.5 197 ARG B N 1
ATOM 3393 C CA . ARG B 1 197 ? -5.961 -4 -5.547 1 96.5 197 ARG B CA 1
ATOM 3394 C C . ARG B 1 197 ? -4.441 -4.016 -5.66 1 96.5 197 ARG B C 1
ATOM 3396 O O . ARG B 1 197 ? -3.889 -4.621 -6.582 1 96.5 197 ARG B O 1
ATOM 3403 N N . VAL B 1 198 ? -3.801 -3.357 -4.699 1 96.19 198 VAL B N 1
ATOM 3404 C CA . VAL B 1 198 ? -2.383 -3.086 -4.91 1 96.19 198 VAL B CA 1
ATOM 3405 C C . VAL B 1 198 ? -1.552 -3.844 -3.879 1 96.19 198 VAL B C 1
ATOM 3407 O O . VAL B 1 198 ? -1.965 -3.988 -2.727 1 96.19 198 VAL B O 1
ATOM 3410 N N . VAL B 1 199 ? -0.415 -4.301 -4.305 1 96.81 199 VAL B N 1
ATOM 3411 C CA . VAL B 1 199 ? 0.66 -4.785 -3.447 1 96.81 199 VAL B CA 1
ATOM 3412 C C . VAL B 1 199 ? 1.939 -4 -3.729 1 96.81 199 VAL B C 1
ATOM 3414 O O . VAL B 1 199 ? 2.035 -3.297 -4.738 1 96.81 199 VAL B O 1
ATOM 3417 N N . HIS B 1 200 ? 2.859 -4.031 -2.818 1 96.06 200 HIS B N 1
ATOM 3418 C CA . HIS B 1 200 ? 4.109 -3.297 -2.971 1 96.06 200 HIS B CA 1
ATOM 3419 C C . HIS B 1 200 ? 5.297 -4.246 -3.068 1 96.06 200 HIS B C 1
ATOM 3421 O O . HIS B 1 200 ? 5.551 -5.027 -2.146 1 96.06 200 HIS B O 1
ATOM 3427 N N . SER B 1 201 ? 6 -4.148 -4.18 1 95.31 201 SER B N 1
ATOM 3428 C CA . SER B 1 201 ? 7.184 -4.977 -4.383 1 95.31 201 SER B CA 1
ATOM 3429 C C . SER B 1 201 ? 8.453 -4.125 -4.43 1 95.31 201 SER B C 1
ATOM 3431 O O . SER B 1 201 ? 8.422 -2.986 -4.902 1 95.31 201 SER B O 1
ATOM 3433 N N . SER B 1 202 ? 9.516 -4.715 -4.004 1 92.44 202 SER B N 1
ATOM 3434 C CA . SER B 1 202 ? 10.797 -4.008 -4.012 1 92.44 202 SER B CA 1
ATOM 3435 C C . SER B 1 202 ? 11.242 -3.684 -5.434 1 92.44 202 SER B C 1
ATOM 3437 O O . SER B 1 202 ? 11.062 -4.496 -6.344 1 92.44 202 SER B O 1
ATOM 3439 N N . ASP B 1 203 ? 11.828 -2.527 -5.531 1 88.38 203 ASP B N 1
ATOM 3440 C CA . ASP B 1 203 ? 12.336 -2.158 -6.848 1 88.38 203 ASP B CA 1
ATOM 3441 C C . ASP B 1 203 ? 13.828 -2.467 -6.965 1 88.38 203 ASP B C 1
ATOM 3443 O O . ASP B 1 203 ? 14.5 -1.977 -7.875 1 88.38 203 ASP B O 1
ATOM 3447 N N . ARG B 1 204 ? 14.383 -3.195 -6.137 1 82.25 204 ARG B N 1
ATOM 3448 C CA . ARG B 1 204 ? 15.828 -3.414 -6.055 1 82.25 204 ARG B CA 1
ATOM 3449 C C . ARG B 1 204 ? 16.375 -3.973 -7.363 1 82.25 204 ARG B C 1
ATOM 3451 O O . ARG B 1 204 ? 17.469 -3.623 -7.785 1 82.25 204 ARG B O 1
ATOM 3458 N N . ARG B 1 205 ? 15.648 -4.773 -8.008 1 71.69 205 ARG B N 1
ATOM 3459 C CA . ARG B 1 205 ? 16.125 -5.363 -9.258 1 71.69 205 ARG B CA 1
ATOM 3460 C C . ARG B 1 205 ? 16.109 -4.344 -10.391 1 71.69 205 ARG B C 1
ATOM 3462 O O . ARG B 1 205 ? 17 -4.324 -11.234 1 71.69 205 ARG B O 1
ATOM 3469 N N . VAL B 1 206 ? 15.148 -3.494 -10.352 1 71.88 206 VAL B N 1
ATOM 3470 C CA . VAL B 1 206 ? 15.031 -2.436 -11.352 1 71.88 206 VAL B CA 1
ATOM 3471 C C . VAL B 1 206 ? 16.172 -1.438 -11.18 1 71.88 206 VAL B C 1
ATOM 3473 O O . VAL B 1 206 ? 16.766 -0.981 -12.172 1 71.88 206 VAL B O 1
ATOM 3476 N N . VAL B 1 207 ? 16.438 -1.074 -9.984 1 73.31 207 VAL B N 1
ATOM 3477 C CA . VAL B 1 207 ? 17.516 -0.125 -9.695 1 73.31 207 VAL B CA 1
ATOM 3478 C C . VAL B 1 207 ? 18.859 -0.701 -10.156 1 73.31 207 VAL B C 1
ATOM 3480 O O . VAL B 1 207 ? 19.672 0.011 -10.734 1 73.31 207 VAL B O 1
ATOM 3483 N N . ARG B 1 208 ? 19.062 -1.965 -9.961 1 66.75 208 ARG B N 1
ATOM 3484 C CA . ARG B 1 208 ? 20.328 -2.609 -10.32 1 66.75 208 ARG B CA 1
ATOM 3485 C C . ARG B 1 208 ? 20.5 -2.664 -11.836 1 66.75 208 ARG B C 1
ATOM 3487 O O . ARG B 1 208 ? 21.594 -2.42 -12.352 1 66.75 208 ARG B O 1
ATOM 3494 N N . TRP B 1 209 ? 19.422 -2.934 -12.555 1 65.31 209 TRP B N 1
ATOM 3495 C CA . TRP B 1 209 ? 19.516 -3.135 -14 1 65.31 209 TRP B CA 1
ATOM 3496 C C . TRP B 1 209 ? 19.328 -1.815 -14.742 1 65.31 209 TRP B C 1
ATOM 3498 O O . TRP B 1 209 ? 19.812 -1.662 -15.867 1 65.31 209 TRP B O 1
ATOM 3508 N N . GLY B 1 210 ? 18.797 -0.828 -14.023 1 67.56 210 GLY B N 1
ATOM 3509 C CA . GLY B 1 210 ? 18.266 0.335 -14.727 1 67.56 210 GLY B CA 1
ATOM 3510 C C . GLY B 1 210 ? 16.922 0.088 -15.375 1 67.56 210 GLY B C 1
ATOM 3511 O O . GLY B 1 210 ? 16.625 -1.029 -15.812 1 67.56 210 GLY B O 1
ATOM 3512 N N . SER B 1 211 ? 16.125 0.972 -15.43 1 61.78 211 SER B N 1
ATOM 3513 C CA . SER B 1 211 ? 14.742 0.852 -15.891 1 61.78 211 SER B CA 1
ATOM 3514 C C . SER B 1 211 ? 14.68 0.389 -17.344 1 61.78 211 SER B C 1
ATOM 3516 O O . SER B 1 211 ? 13.844 -0.449 -17.688 1 61.78 211 SER B O 1
ATOM 3518 N N . PHE B 1 212 ? 15.469 0.83 -18.078 1 60.22 212 PHE B N 1
ATOM 3519 C CA . PHE B 1 212 ? 15.438 0.545 -19.516 1 60.22 212 PHE B CA 1
ATOM 3520 C C . PHE B 1 212 ? 15.844 -0.899 -19.781 1 60.22 212 PHE B C 1
ATOM 3522 O O . PHE B 1 212 ? 15.172 -1.604 -20.547 1 60.22 212 PHE B O 1
ATOM 3529 N N . LYS B 1 213 ? 16.969 -1.364 -19.234 1 57.91 213 LYS B N 1
ATOM 3530 C CA . LYS B 1 213 ? 17.438 -2.734 -19.438 1 57.91 213 LYS B CA 1
ATOM 3531 C C . LYS B 1 213 ? 16.438 -3.742 -18.891 1 57.91 213 LYS B C 1
ATOM 3533 O O . LYS B 1 213 ? 16.156 -4.758 -19.531 1 57.91 213 LYS B O 1
ATOM 3538 N N . ALA B 1 214 ? 15.883 -3.35 -17.734 1 62.59 214 ALA B N 1
ATOM 3539 C CA . ALA B 1 214 ? 14.898 -4.25 -17.156 1 62.59 214 ALA B CA 1
ATOM 3540 C C . ALA B 1 214 ? 13.703 -4.438 -18.078 1 62.59 214 ALA B C 1
ATOM 3542 O O . ALA B 1 214 ? 13.289 -5.57 -18.344 1 62.59 214 ALA B O 1
ATOM 3543 N N . THR B 1 215 ? 13.25 -3.305 -18.562 1 63.12 215 THR B N 1
ATOM 3544 C CA . THR B 1 215 ? 12.094 -3.352 -19.453 1 63.12 215 THR B CA 1
ATOM 3545 C C . THR B 1 215 ? 12.422 -4.125 -20.734 1 63.12 215 THR B C 1
ATOM 3547 O O . THR B 1 215 ? 11.633 -4.957 -21.172 1 63.12 215 THR B O 1
ATOM 3550 N N . ALA B 1 216 ? 13.531 -3.854 -21.219 1 62.56 216 ALA B N 1
ATOM 3551 C CA . ALA B 1 216 ? 13.945 -4.492 -22.469 1 62.56 216 ALA B CA 1
ATOM 3552 C C . ALA B 1 216 ? 14.094 -6 -22.297 1 62.56 216 ALA B C 1
ATOM 3554 O O . ALA B 1 216 ? 13.648 -6.781 -23.141 1 62.56 216 ALA B O 1
ATOM 3555 N N . VAL B 1 217 ? 14.68 -6.363 -21.266 1 61.06 217 VAL B N 1
ATOM 3556 C CA . VAL B 1 217 ? 14.922 -7.777 -21 1 61.06 217 VAL B CA 1
ATOM 3557 C C . VAL B 1 217 ? 13.594 -8.516 -20.828 1 61.06 217 VAL B C 1
ATOM 3559 O O . VAL B 1 217 ? 13.375 -9.562 -21.438 1 61.06 217 VAL B O 1
ATOM 3562 N N . TYR B 1 218 ? 12.781 -7.824 -20.156 1 63.38 218 TYR B N 1
ATOM 3563 C CA . TYR B 1 218 ? 11.508 -8.492 -19.906 1 63.38 218 TYR B CA 1
ATOM 3564 C C . TYR B 1 218 ? 10.648 -8.531 -21.156 1 63.38 218 TYR B C 1
ATOM 3566 O O . TYR B 1 218 ? 9.961 -9.523 -21.406 1 63.38 218 TYR B O 1
ATOM 3574 N N . MET B 1 219 ? 10.766 -7.5 -21.875 1 64.69 219 MET B N 1
ATOM 3575 C CA . MET B 1 219 ? 10.039 -7.473 -23.141 1 64.69 219 MET B CA 1
ATOM 3576 C C . MET B 1 219 ? 10.57 -8.539 -24.094 1 64.69 219 MET B C 1
ATOM 3578 O O . MET B 1 219 ? 9.797 -9.234 -24.75 1 64.69 219 MET B O 1
ATOM 3582 N N . TYR B 1 220 ? 11.812 -8.578 -24.125 1 60.84 220 TYR B N 1
ATOM 3583 C CA . TYR B 1 220 ? 12.453 -9.539 -25.016 1 60.84 220 TYR B CA 1
ATOM 3584 C C . TYR B 1 220 ? 12.109 -10.969 -24.609 1 60.84 220 TYR B C 1
ATOM 3586 O O . TYR B 1 220 ? 11.758 -11.789 -25.469 1 60.84 220 TYR B O 1
ATOM 3594 N N . ILE B 1 221 ? 12.102 -11.117 -23.375 1 61.81 221 ILE B N 1
ATOM 3595 C CA . ILE B 1 221 ? 11.812 -12.453 -22.875 1 61.81 221 ILE B CA 1
ATOM 3596 C C . ILE B 1 221 ? 10.352 -12.797 -23.156 1 61.81 221 ILE B C 1
ATOM 3598 O O . ILE B 1 221 ? 10.039 -13.914 -23.578 1 61.81 221 ILE B O 1
ATOM 3602 N N . GLY B 1 222 ? 9.57 -11.82 -22.984 1 61.03 222 GLY B N 1
ATOM 3603 C CA . GLY B 1 222 ? 8.164 -12.008 -23.297 1 61.03 222 GLY B CA 1
ATOM 3604 C C . GLY B 1 222 ? 7.926 -12.328 -24.766 1 61.03 222 GLY B C 1
ATOM 3605 O O . GLY B 1 222 ? 7.121 -13.203 -25.078 1 61.03 222 GLY B O 1
ATOM 3606 N N . PHE B 1 223 ? 8.672 -11.625 -25.516 1 62.41 223 PHE B N 1
ATOM 3607 C CA . PHE B 1 223 ? 8.578 -11.828 -26.953 1 62.41 223 PHE B CA 1
ATOM 3608 C C . PHE B 1 223 ? 9.039 -13.227 -27.344 1 62.41 223 PHE B C 1
ATOM 3610 O O . PHE B 1 223 ? 8.398 -13.906 -28.141 1 62.41 223 PHE B O 1
ATOM 3617 N N . LEU B 1 224 ? 10.078 -13.594 -26.719 1 60.84 224 LEU B N 1
ATOM 3618 C CA . LEU B 1 224 ? 10.617 -14.914 -27.047 1 60.84 224 LEU B CA 1
ATOM 3619 C C . LEU B 1 224 ? 9.656 -16.016 -26.594 1 60.84 224 LEU B C 1
ATOM 3621 O O . LEU B 1 224 ? 9.453 -17 -27.312 1 60.84 224 LEU B O 1
ATOM 3625 N N . TRP B 1 225 ? 9.125 -15.82 -25.5 1 64.19 225 TRP B N 1
ATOM 3626 C CA . TRP B 1 225 ? 8.141 -16.766 -24.984 1 64.19 225 TRP B CA 1
ATOM 3627 C C . TRP B 1 225 ? 6.918 -16.828 -25.906 1 64.19 225 TRP B C 1
ATOM 3629 O O . TRP B 1 225 ? 6.445 -17.922 -26.234 1 64.19 225 TRP B O 1
ATOM 3639 N N . GLY B 1 226 ? 6.469 -15.711 -26.297 1 63.5 226 GLY B N 1
ATOM 3640 C CA . GLY B 1 226 ? 5.328 -15.648 -27.203 1 63.5 226 GLY B CA 1
ATOM 3641 C C . GLY B 1 226 ? 5.574 -16.344 -28.516 1 63.5 226 GLY B C 1
ATOM 3642 O O . GLY B 1 226 ? 4.652 -16.906 -29.125 1 63.5 226 GLY B O 1
ATOM 3643 N N . LEU B 1 227 ? 6.828 -16.234 -28.812 1 58.31 227 LEU B N 1
ATOM 3644 C CA . LEU B 1 227 ? 7.195 -16.828 -30.094 1 58.31 227 LEU B CA 1
ATOM 3645 C C . LEU B 1 227 ? 7.473 -18.328 -29.922 1 58.31 227 LEU B C 1
ATOM 3647 O O . LEU B 1 227 ? 7.848 -19 -30.891 1 58.31 227 LEU B O 1
ATOM 3651 N N . GLY B 1 228 ? 7.309 -18.734 -28.719 1 63.34 228 GLY B N 1
ATOM 3652 C CA . GLY B 1 228 ? 7.406 -20.172 -28.516 1 63.34 228 GLY B CA 1
ATOM 3653 C C . GLY B 1 228 ? 8.805 -20.625 -28.156 1 63.34 228 GLY B C 1
ATOM 3654 O O . GLY B 1 228 ? 9.156 -21.797 -28.344 1 63.34 228 GLY B O 1
ATOM 3655 N N . ALA B 1 229 ? 9.609 -19.672 -27.812 1 61.88 229 ALA B N 1
ATOM 3656 C CA . ALA B 1 229 ? 10.977 -20.031 -27.438 1 61.88 229 ALA B CA 1
ATOM 3657 C C . ALA B 1 229 ? 10.969 -21.031 -26.281 1 61.88 229 ALA B C 1
ATOM 3659 O O . ALA B 1 229 ? 10.117 -20.969 -25.391 1 61.88 229 ALA B O 1
ATOM 3660 N N . SER B 1 230 ? 11.969 -22.047 -26.453 1 65.75 230 SER B N 1
ATOM 3661 C CA . SER B 1 230 ? 12.07 -23.078 -25.438 1 65.75 230 SER B CA 1
ATOM 3662 C C . SER B 1 230 ? 12.539 -22.516 -24.109 1 65.75 230 SER B C 1
ATOM 3664 O O . SER B 1 230 ? 13.258 -21.516 -24.062 1 65.75 230 SER B O 1
ATOM 3666 N N . PRO B 1 231 ? 12.109 -23.094 -23.031 1 62.81 231 PRO B N 1
ATOM 3667 C CA . PRO B 1 231 ? 12.57 -22.672 -21.719 1 62.81 231 PRO B CA 1
ATOM 3668 C C . PRO B 1 231 ? 14.094 -22.672 -21.578 1 62.81 231 PRO B C 1
ATOM 3670 O O . PRO B 1 231 ? 14.664 -21.797 -20.938 1 62.81 231 PRO B O 1
ATOM 3673 N N . ALA B 1 232 ? 14.711 -23.625 -22.172 1 65 232 ALA B N 1
ATOM 3674 C CA . ALA B 1 232 ? 16.172 -23.734 -22.141 1 65 232 ALA B CA 1
ATOM 3675 C C . ALA B 1 232 ? 16.812 -22.516 -22.766 1 65 232 ALA B C 1
ATOM 3677 O O . ALA B 1 232 ? 17.812 -21.984 -22.25 1 65 232 ALA B O 1
ATOM 3678 N N . TYR B 1 233 ? 16.25 -22.062 -23.828 1 61.25 233 TYR B N 1
ATOM 3679 C CA . TYR B 1 233 ? 16.781 -20.891 -24.5 1 61.25 233 TYR B CA 1
ATOM 3680 C C . TYR B 1 233 ? 16.578 -19.625 -23.672 1 61.25 233 TYR B C 1
ATOM 3682 O O . TYR B 1 233 ? 17.5 -18.812 -23.531 1 61.25 233 TYR B O 1
ATOM 3690 N N . LEU B 1 234 ? 15.5 -19.484 -23.062 1 61.66 234 LEU B N 1
ATOM 3691 C CA . LEU B 1 234 ? 15.148 -18.312 -22.281 1 61.66 234 LEU B CA 1
ATOM 3692 C C . LEU B 1 234 ? 16.016 -18.234 -21.016 1 61.66 234 LEU B C 1
ATOM 3694 O O . LEU B 1 234 ? 16.453 -17.156 -20.641 1 61.66 234 LEU B O 1
ATOM 3698 N N . LYS B 1 235 ? 16.328 -19.391 -20.516 1 62.72 235 LYS B N 1
ATOM 3699 C CA . LYS B 1 235 ? 17.219 -19.469 -19.359 1 62.72 235 LYS B CA 1
ATOM 3700 C C . LYS B 1 235 ? 18.625 -18.984 -19.703 1 62.72 235 LYS B C 1
ATOM 3702 O O . LYS B 1 235 ? 19.219 -18.219 -18.953 1 62.72 235 LYS B O 1
ATOM 3707 N N . ARG B 1 236 ? 19.156 -19.531 -20.766 1 59.97 236 ARG B N 1
ATOM 3708 C CA . ARG B 1 236 ? 20.5 -19.172 -21.203 1 59.97 236 ARG B CA 1
ATOM 3709 C C . ARG B 1 236 ? 20.594 -17.672 -21.469 1 59.97 236 ARG B C 1
ATOM 3711 O O . ARG B 1 236 ? 21.578 -17.031 -21.062 1 59.97 236 ARG B O 1
ATOM 3718 N N . PHE B 1 237 ? 19.594 -17.156 -22 1 55.69 237 PHE B N 1
ATOM 3719 C CA . PHE B 1 237 ? 19.578 -15.727 -22.297 1 55.69 237 PHE B CA 1
ATOM 3720 C C . PHE B 1 237 ? 19.547 -14.898 -21.031 1 55.69 237 PHE B C 1
ATOM 3722 O O . PHE B 1 237 ? 20.281 -13.93 -20.875 1 55.69 237 PHE B O 1
ATOM 3729 N N . TYR B 1 238 ? 18.75 -15.281 -20.078 1 59.59 238 TYR B N 1
ATOM 3730 C CA . TYR B 1 238 ? 18.562 -14.562 -18.828 1 59.59 238 TYR B CA 1
ATOM 3731 C C . TYR B 1 238 ? 19.812 -14.648 -17.953 1 59.59 238 TYR B C 1
ATOM 3733 O O . TYR B 1 238 ? 20.203 -13.672 -17.312 1 59.59 238 TYR B O 1
ATOM 3741 N N . ALA B 1 239 ? 20.406 -15.781 -17.953 1 59.69 239 ALA B N 1
ATOM 3742 C CA . ALA B 1 239 ? 21.656 -15.977 -17.219 1 59.69 239 ALA B CA 1
ATOM 3743 C C . ALA B 1 239 ? 22.781 -15.094 -17.781 1 59.69 239 ALA B C 1
ATOM 3745 O O . ALA B 1 239 ? 23.641 -14.633 -17.031 1 59.69 239 ALA B O 1
ATOM 3746 N N . ASP B 1 240 ? 22.625 -14.859 -19 1 50.75 240 ASP B N 1
ATOM 3747 C CA . ASP B 1 240 ? 23.641 -14.07 -19.672 1 50.75 240 ASP B CA 1
ATOM 3748 C C . ASP B 1 240 ? 23.484 -12.578 -19.375 1 50.75 240 ASP B C 1
ATOM 3750 O O . ASP B 1 240 ? 24.438 -11.812 -19.453 1 50.75 240 ASP B O 1
ATOM 3754 N N . ILE B 1 241 ? 22.266 -12.203 -19.016 1 51.22 241 ILE B N 1
ATOM 3755 C CA . ILE B 1 241 ? 21.969 -10.789 -18.859 1 51.22 241 ILE B CA 1
ATOM 3756 C C . ILE B 1 241 ? 22.109 -10.398 -17.391 1 51.22 241 ILE B C 1
ATOM 3758 O O . ILE B 1 241 ? 22.469 -9.266 -17.062 1 51.22 241 ILE B O 1
ATOM 3762 N N . ARG B 1 242 ? 21.844 -11.344 -16.484 1 52.25 242 ARG B N 1
ATOM 3763 C CA . ARG B 1 242 ? 21.984 -11.039 -15.062 1 52.25 242 ARG B CA 1
ATOM 3764 C C . ARG B 1 242 ? 23.453 -10.875 -14.68 1 52.25 242 ARG B C 1
ATOM 3766 O O . ARG B 1 242 ? 24.328 -11.477 -15.305 1 52.25 242 ARG B O 1
#

InterPro domains:
  IPR001173 Glycosyltransferase 2-like [PF00535] (5-143)
  IPR026461 Transferase 2, rSAM/selenodomain-associated [TIGR04283] (4-238)
  IPR026461 Transferase 2, rSAM/selenodomain-associated [cd02522] (4-238)
  IPR029044 Nucleotide-diphospho-sugar transferases [G3DSA:3.90.550.10] (1-209)
  IPR029044 Nucleotide-diphospho-sugar transferases [SSF53448] (2-210)

Solvent-accessible surface area (backbone atoms only — not comparable to full-atom values): 24210 Å² total; per-residue (Å²): 130,86,34,37,20,37,28,24,40,36,63,59,35,38,86,40,34,54,59,33,54,59,54,56,70,59,26,53,56,62,64,68,41,57,38,38,20,30,28,70,46,85,62,49,27,66,56,53,45,46,75,72,71,39,54,72,43,82,36,64,70,47,64,27,48,15,46,40,52,37,60,68,70,47,83,36,51,27,38,31,41,34,38,41,53,36,45,71,52,46,44,46,53,52,46,51,52,60,55,54,65,38,70,60,40,32,33,36,28,38,41,41,41,28,28,57,93,67,39,53,41,60,69,60,27,50,49,35,56,50,44,18,50,52,49,29,46,74,57,35,46,72,49,25,77,60,26,39,32,32,57,67,31,54,50,35,35,34,31,43,37,69,60,40,62,72,60,59,46,39,51,62,74,28,77,60,64,36,54,45,54,32,34,63,55,38,30,82,62,19,23,36,40,72,43,50,44,67,29,41,27,60,30,64,67,41,68,73,57,32,66,65,53,43,50,48,50,51,49,50,50,49,49,38,48,54,71,61,51,53,47,66,56,54,34,57,54,50,63,68,70,101,130,84,33,36,20,37,27,25,39,36,62,58,35,38,86,38,34,55,60,35,53,58,54,56,70,60,26,52,57,63,63,68,41,59,38,38,21,30,28,70,46,86,61,48,26,65,58,53,44,47,74,73,72,39,53,71,42,81,35,65,71,45,65,27,46,18,46,41,54,37,61,68,69,48,85,35,51,28,37,31,41,34,39,40,53,37,45,70,53,45,45,45,54,50,43,50,50,58,55,54,65,38,72,60,38,33,33,35,28,40,41,40,41,29,27,54,90,68,39,53,39,59,68,63,26,49,49,36,57,50,44,19,51,51,49,29,45,73,57,37,45,73,49,26,79,60,27,40,32,32,57,66,33,55,48,36,35,34,33,41,36,69,59,39,60,72,61,60,46,39,51,64,77,28,76,60,64,36,53,45,54,32,33,64,54,39,32,82,62,18,24,37,40,72,43,51,43,68,30,41,27,60,29,65,66,40,68,73,55,32,65,64,55,44,50,48,50,51,49,49,49,49,49,39,48,53,70,61,51,52,47,67,56,54,34,56,52,48,61,68,70,102

Radius of gyration: 23.8 Å; Cα contacts (8 Å, |Δi|>4): 1004; chains: 2; bounding box: 49×65×55 Å

Organism: Gloeobacter violaceus (strain ATCC 29082 / PCC 7421) (NCBI:txid251221)

Sequence (484 aa):
MSRVSIVIPALNEATNLGRTLRLLKALDPPAHEILVVDGGSADGTAAVARAFGLRVLESPRGRAVQMNLGGEAATGDILCFLHADTLVPDDCVEVMMRTLADPGTACAGFVSLMAGPETTRWGISLHNYLKTYYAPLLFRPRLFFKGLRLLFGDQVIFCRRSQFLECGGFDPKMVILEEADLCLKMVRFGRIRQINRVVHSSDRRVVRWGSFKATAVYMYIGFLWGLGASPAYLKRFYADIRMSRVSIVIPALNEATNLGRTLRLLKALDPPAHEILVVDGGSADGTAAVARAFGLRVLESPRGRAVQMNLGGEAATGDILCFLHADTLVPDDCVEVMMRTLADPGTACAGFVSLMAGPETTRWGISLHNYLKTYYAPLLFRPRLFFKGLRLLFGDQVIFCRRSQFLECGGFDPKMVILEEADLCLKMVRFGRIRQINRVVHSSDRRVVRWGSFKATAVYMYIGFLWGLGASPAYLKRFYADIR